Protein 6X94 (pdb70)

Organism: Methanosarcina mazei (strain ATCC BAA-159 / DSM 3647 / Goe1 / Go1 / JCM 11833 / OCM 88) (NCBI:txid192952)

InterPro domains:
  IPR002314 Aminoacyl-tRNA synthetase, class II (G/ P/ S/T) [PF00587] (222-394)
  IPR002317 Serine-tRNA ligase, type1 [MF_00176] (1-416)
  IPR002317 Serine-tRNA ligase, type1 [PIRSF001529] (1-418)
  IPR002317 Serine-tRNA ligase, type1 [PR00981] (260-272)
  IPR002317 Serine-tRNA ligase, type1 [PR00981] (272-285)
  IPR002317 Serine-tRNA ligase, type1 [PR00981] (312-325)
  IPR002317 Serine-tRNA ligase, type1 [PR00981] (329-345)
  IPR002317 Serine-tRNA ligase, type1 [PR00981] (347-363)
  IPR002317 Serine-tRNA ligase, type1 [TIGR00414] (1-411)
  IPR006195 Aminoacyl-tRNA synthetase, class II [PS50862] (139-404)
  IPR010978 Class I and II aminoacyl-tRNA synthetase, tRNA-binding arm [SSF46589] (1-113)
  IPR015866 Serine-tRNA synthetase, type1, N-terminal [PF02403] (1-108)
  IPR033729 Serine-tRNA ligase catalytic core domain [cd00770] (120-411)
  IPR042103 Serine-tRNA synthetase, type1, N-terminal domain superfamily [G3DSA:1.10.287.40] (1-105)
  IPR045864 Class II Aminoacyl-tRNA synthetase/Biotinyl protein ligase (BPL) and lipoyl protein ligase (LPL) [G3DSA:3.30.930.10] (106-421)
  IPR045864 Class II Aminoacyl-tRNA synthetase/Biotinyl protein ligase (BPL) and lipoyl protein ligase (LPL) [SSF55681] (117-412)

Solvent-accessible surface area: 20160 Å² total; per-residue (Å²): 35,12,72,34,121,74,0,70,98,39,48,113,97,0,5,187,10,0,98,24,22,93,51,37,42,126,50,6,84,34,0,39,127,62,0,42,18,58,105,115,10,64,120,69,0,82,92,31,63,119,84,73,87,57,10,76,133,53,28,62,110,27,97,185,126,141,77,117,9,58,76,70,88,112,84,23,96,41,11,60,63,80,7,93,87,1,42,66,84,18,146,70,42,110,69,80,12,77,106,16,6,28,28,0,2,8,47,18,34,132,64,9,37,126,13,79,60,115,127,63,26,62,74,68,73,92,39,45,158,40,93,123,46,134,41,115,29,101,19,0,82,76,3,0,88,92,8,81,6,2,12,36,137,148,1,31,160,135,66,22,148,28,54,26,47,54,62,41,26,1,42,98,0,10,146,2,0,22,60,9,0,16,76,13,0,72,143,31,51,5,117,95,34,154,11,96,36,87,9,79,109,119,8,0,31,2,2,3,23,6,62,104,66,115,116,72,20,67,57,44,119,127,53,74,20,37,0,5,10,0,20,0,11,0,1,9,85,48,47,81,78,75,12,119,138,31,69,26,41,6,0,0,55,1,17,0,30,80,128,117,106,51,21,10,16,61,12,42,82,47,27,10,0,4,0,1,0,0,0,84,38,134,61,6,118,97,9,1,36,91,0,0,85,26,0,1,43,0,0,95,55,0,132,3,19,2,66,0,4,9,15,0,5,20,52,14,39,23,12,5,7,12,6,18,11,0,25,4,25,5,11,54,65,137,92,34,72,78,3,2,36,0,8,14,14,56,36,1,1,0,52,34,7,50,0,66,19,172,39,144,169,24,69,94,54,0,13,1,1,10,0,13,0,0,12,0,5,52,0,1,4,0,1,0,2,11,38,3,88,125,95,18,4,0,44,1,1,113,44,0,58,108,80,19,85,45,30,102,35,2,118,91,184

Radius of gyration: 27.78 Å; Cα contacts (8 Å, |Δi|>4): 841; chains: 1; bounding box: 77×51×84 Å

Foldseek 3Di:
DDDLVCCLVCVVLLQVLQVLQVHGSVLSVQLNVLVVLLVVLCVVLVVLVVVLVVLVVVLVVCVVVVHDSVVSVVVNVVSVVSNVVSVVSNVVSVVSNVVSVLVRFDRADPPFARDAAPVPWAFDWWFADADDDPDAFDFLQVLCVVLVQKDQPVQCVVPRHQDIDGDDVNVLLLVLLQVLLVVLVVVVPAAEDEDDQWDAPLLCSLQSCPDPVVVFWDADPPHTTGAQDVCRVVVLPQFQHADPPPWHKHKYKDWHATNWVPDNRGGRIFIFIKIKIWHAQVCQVVVLVVQVVSLVVSCVQLSFIWTKIWHHSNHDDRQFNTWIFIFTQQSNVRDTHTWKIKGKRRQRSCVSRVYWHADPVGIDGIIMIMMTSGGSSVVSSSQQRRQADPVSKGAGRPSSCVSVVNDGIRHRD

Sequence (413 aa):
MMLELKFVRNNPDIVGRRALLIISRNMGTELIDSSLLEYDAAWREECLIEGDDLKHKRNVVTREIAQLKKENNKDAASRINEMQGINSSRIKELDDKKIRDYKSKKINEIMLSSIPNIPSETTPVGKDENDNPVVRVVGEPREFTFTPKPHWWEEIIGESLDILDFERAAKISGQGFAVYKKGMGAKLERALINFMLDVHTRQGYLEVFPPVLIINEKAMTGTGQLPKFKDDMYGCCTDGFYLAPTAEVPVTNLFMMDEYMENLPVFLTAYTACFRRRETRGIIRNHQFNKVELVKFVMPETSYEELEKLTLDAEEEILKLLKLPYRVVSLCTGDLGFSAAKKTYDLEVWVVPTQEEKYRREISSCSNFDNFQARRRANIRYRTPEGPQFVHTLNGSGLAVGRTVVAILEENYQREDGSVVIPEEVLRPYMGGAEVVIRPE

Secondary structure (DSSP, 8-state):
---HHHHHH-HHHHHHHHHHTT--SHHHHHHHHHHHHHHHHHHHHHHHHHHHHHHHHHHHHHHHTT---HHHHHHHHHHHHHHHHHHHHHHHHHHHHHHHHTTSPPPPPTTSPP-SSGGG--EEEEES-----SSPPPPHHHHHHHHT-EESHHHHHHS-TT--EE-THHHHHHHHHHHHHHHHHHHTTPEE----SEE-HHHHHHTT-TTTTGGGS-B-GGG-EE-SSTHHHHHGGGTTEE--SSSEEEEEEEEEE----TTTTS-SEEEEEEEEEEE-GGGHHHHHHHHHHHHHHHHHHHT--EEEEEPPTTTS-SS-SEEEEEEEEEGGGTEEEEEEEEEE-TTHHHHHHTEEE--TT--EEPEEEEEEEEEHHHHHHHHHHHTB-TTS-EEPPGGGGGGGTT--EE---

Nearest PDB structures (foldseek):
  6x94-assembly1_A  TM=1.002E+00  e=4.396E-79  Methanosarcina mazei Go1
  2dq3-assembly1_B  TM=9.857E-01  e=1.249E-52  Aquifex aeolicus VF5
  6r1o-assembly1_A-2  TM=9.637E-01  e=4.430E-50  Escherichia coli
  6r1m-assembly1_B  TM=9.561E-01  e=2.428E-49  Escherichia coli
  2zr2-assembly1_A  TM=9.537E-01  e=1.873E-42  Pyrococcus horikoshii OT3

B-factor: mean 25.49, std 11.21, range [12.56, 92.33]

Structure (mmCIF, N/CA/C/O backbone):
data_6X94
#
_entry.id   6X94
#
_cell.length_a   72.782
_cell.length_b   159.415
_cell.length_c   84.004
_cell.angle_alpha   90.000
_cell.angle_beta   90.000
_cell.angle_gamma   90.000
#
_symmetry.space_group_name_H-M   'C 2 2 21'
#
loop_
_entity.id
_entity.type
_entity.pdbx_description
1 polymer 'Serine--tRNA ligase'
2 non-polymer "5'-O-(N-(L-SERYL)-SULFAMOYL)ADENOSINE"
3 non-polymer DI(HYDROXYETHYL)ETHER
4 non-polymer 'DIMETHYL SULFOXIDE'
5 non-polymer 'THIOCYANATE ION'
6 non-polymer 'POTASSIUM ION'
7 non-polymer 'CHLORIDE ION'
8 water water
#
loop_
_atom_site.group_PDB
_atom_site.id
_atom_site.type_symbol
_atom_site.label_atom_id
_atom_site.label_alt_id
_atom_site.label_comp_id
_atom_site.label_asym_id
_atom_site.label_entity_id
_atom_site.label_seq_id
_atom_site.pdbx_PDB_ins_code
_atom_site.Cartn_x
_atom_site.Cartn_y
_atom_site.Cartn_z
_atom_site.occupancy
_atom_site.B_iso_or_equiv
_atom_site.auth_seq_id
_atom_site.auth_comp_id
_atom_site.auth_asym_id
_atom_site.auth_atom_id
_atom_site.pdbx_PDB_model_num
ATOM 1 N N A MET A 1 1 ? -38.776 -24.668 -6.729 0.50 16.50 1 MET A N 1
ATOM 2 N N B MET A 1 1 ? -38.601 -24.839 -6.311 0.50 17.01 1 MET A N 1
ATOM 3 C CA A MET A 1 1 ? -39.771 -25.774 -6.671 0.50 16.20 1 MET A CA 1
ATOM 4 C CA B MET A 1 1 ? -39.683 -25.783 -6.692 0.50 17.31 1 MET A CA 1
ATOM 5 C C A MET A 1 1 ? -39.219 -27.098 -7.182 0.50 16.19 1 MET A C 1
ATOM 6 C C B MET A 1 1 ? -39.071 -27.134 -7.010 0.50 16.66 1 MET A C 1
ATOM 7 O O A MET A 1 1 ? -38.322 -27.136 -8.046 0.50 13.42 1 MET A O 1
ATOM 8 O O B MET A 1 1 ? -37.919 -27.213 -7.511 0.50 16.29 1 MET A O 1
ATOM 17 N N . LEU A 1 2 ? -39.852 -28.167 -6.701 1.00 16.71 2 LEU A N 1
ATOM 18 C CA . LEU A 1 2 ? -39.504 -29.559 -7.073 1.00 15.48 2 LEU A CA 1
ATOM 19 C C . LEU A 1 2 ? -40.053 -29.797 -8.478 1.00 16.03 2 LEU A C 1
ATOM 20 O O . LEU A 1 2 ? -40.795 -28.991 -9.082 1.00 16.75 2 LEU A O 1
ATOM 25 N N . GLU A 1 3 ? -39.816 -31.007 -8.983 1.00 16.94 3 GLU A N 1
ATOM 26 C CA . GLU A 1 3 ? -40.332 -31.492 -10.266 1.00 15.73 3 GLU A CA 1
ATOM 27 C C . GLU A 1 3 ? -41.671 -32.178 -10.029 1.00 15.55 3 GLU A C 1
ATOM 28 O O . GLU A 1 3 ? -41.701 -33.168 -9.307 1.00 17.11 3 GLU A O 1
ATOM 34 N N . LEU A 1 4 ? -42.756 -31.725 -10.679 1.00 16.54 4 LEU A N 1
ATOM 35 C CA . LEU A 1 4 ? -44.106 -32.278 -10.418 1.00 16.83 4 LEU A CA 1
ATOM 36 C C . LEU A 1 4 ? -44.106 -33.793 -10.677 1.00 17.70 4 LEU A C 1
ATOM 37 O O . LEU A 1 4 ? -44.669 -34.540 -9.852 1.00 17.86 4 LEU A O 1
ATOM 42 N N . LYS A 1 5 ? -43.565 -34.242 -11.803 1.00 17.97 5 LYS A N 1
ATOM 43 C CA . LYS A 1 5 ? -43.585 -35.685 -12.106 1.00 17.86 5 LYS A CA 1
ATOM 44 C C . LYS A 1 5 ? -42.927 -36.478 -10.990 1.00 17.24 5 LYS A C 1
ATOM 45 O O . LYS A 1 5 ? -43.429 -37.564 -10.651 1.00 19.99 5 LYS A O 1
ATOM 51 N N . PHE A 1 6 ? -41.820 -36.016 -10.454 1.00 17.63 6 PHE A N 1
ATOM 52 C CA . PHE A 1 6 ? -41.110 -36.707 -9.388 1.00 17.10 6 PHE A CA 1
ATOM 53 C C . PHE A 1 6 ? -41.996 -36.802 -8.157 1.00 19.47 6 PHE A C 1
ATOM 54 O O . PHE A 1 6 ? -42.083 -37.890 -7.538 1.00 19.79 6 PHE A O 1
ATOM 62 N N . VAL A 1 7 ? -42.727 -35.747 -7.792 1.00 17.05 7 VAL A N 1
ATOM 63 C CA . VAL A 1 7 ? -43.616 -35.769 -6.595 1.00 18.72 7 VAL A CA 1
ATOM 64 C C . VAL A 1 7 ? -44.749 -36.775 -6.860 1.00 18.62 7 VAL A C 1
ATOM 65 O O . VAL A 1 7 ? -45.042 -37.623 -5.986 1.00 19.71 7 VAL A O 1
ATOM 69 N N . ARG A 1 8 ? -45.325 -36.748 -8.046 1.00 17.91 8 ARG A N 1
ATOM 70 C CA . ARG A 1 8 ? -46.397 -37.708 -8.388 1.00 19.56 8 ARG A CA 1
ATOM 71 C C . ARG A 1 8 ? -45.909 -39.138 -8.246 1.00 21.12 8 ARG A C 1
ATOM 72 O O . ARG A 1 8 ? -46.679 -40.033 -7.779 1.00 21.56 8 ARG A O 1
ATOM 80 N N . ASN A 1 9 ? -44.725 -39.424 -8.758 1.00 19.31 9 ASN A N 1
ATOM 81 C CA . ASN A 1 9 ? -44.196 -40.812 -8.807 1.00 20.81 9 ASN A CA 1
ATOM 82 C C . ASN A 1 9 ? -43.669 -41.223 -7.430 1.00 22.52 9 ASN A C 1
ATOM 83 O O . ASN A 1 9 ? -43.561 -42.475 -7.172 1.00 23.65 9 ASN A O 1
ATOM 88 N N . ASN A 1 10 ? -43.293 -40.302 -6.558 1.00 19.96 10 ASN A N 1
ATOM 89 C CA . ASN A 1 10 ? -42.595 -40.598 -5.295 1.00 19.30 10 ASN A CA 1
ATOM 90 C C . ASN A 1 10 ? -43.225 -39.810 -4.164 1.00 19.63 10 ASN A C 1
ATOM 91 O O . ASN A 1 10 ? -42.564 -39.089 -3.407 1.00 19.77 10 ASN A O 1
ATOM 96 N N . PRO A 1 11 ? -44.547 -39.930 -3.940 1.00 18.53 11 PRO A N 1
ATOM 97 C CA . PRO A 1 11 ? -45.214 -39.131 -2.923 1.00 20.70 11 PRO A CA 1
ATOM 98 C C . PRO A 1 11 ? -44.726 -39.349 -1.488 1.00 20.56 11 PRO A C 1
ATOM 99 O O . PRO A 1 11 ? -44.876 -38.448 -0.710 1.00 21.10 11 PRO A O 1
ATOM 103 N N . ASP A 1 12 ? -44.219 -40.549 -1.189 1.00 18.22 12 ASP A N 1
ATOM 104 C CA . ASP A 1 12 ? -43.733 -40.916 0.152 1.00 17.94 12 ASP A CA 1
ATOM 105 C C . ASP A 1 12 ? -42.255 -40.611 0.316 1.00 18.21 12 ASP A C 1
ATOM 106 O O . ASP A 1 12 ? -41.943 -40.159 1.377 1.00 20.35 12 ASP A O 1
ATOM 111 N N . ILE A 1 13 ? -41.471 -40.492 -0.784 1.00 18.23 13 ILE A N 1
ATOM 112 C CA . ILE A 1 13 ? -40.161 -39.791 -0.699 1.00 19.29 13 ILE A CA 1
ATOM 113 C C . ILE A 1 13 ? -40.381 -38.328 -0.267 1.00 20.00 13 ILE A C 1
ATOM 114 O O . ILE A 1 13 ? -39.727 -37.801 0.728 1.00 22.68 13 ILE A O 1
ATOM 119 N N . VAL A 1 14 ? -41.294 -37.644 -0.966 1.00 19.35 14 VAL A N 1
ATOM 120 C CA . VAL A 1 14 ? -41.529 -36.210 -0.732 1.00 18.86 14 VAL A CA 1
ATOM 121 C C . VAL A 1 14 ? -42.211 -36.036 0.627 1.00 21.46 14 VAL A C 1
ATOM 122 O O . VAL A 1 14 ? -41.916 -35.090 1.396 1.00 21.57 14 VAL A O 1
ATOM 126 N N . GLY A 1 15 ? -43.211 -36.875 0.934 1.00 20.05 15 GLY A N 1
ATOM 127 C CA . GLY A 1 15 ? -43.942 -36.714 2.198 1.00 19.02 15 GLY A CA 1
ATOM 128 C C . GLY A 1 15 ? -43.024 -36.890 3.391 1.00 20.97 15 GLY A C 1
ATOM 129 O O . GLY A 1 15 ? -43.134 -36.113 4.350 1.00 23.42 15 GLY A O 1
ATOM 130 N N . ARG A 1 16 ? -42.122 -37.862 3.355 1.00 22.55 16 ARG A N 1
ATOM 131 C CA A ARG A 1 16 ? -41.195 -38.068 4.488 0.50 23.00 16 ARG A CA 1
ATOM 132 C CA B ARG A 1 16 ? -41.167 -38.089 4.454 0.50 21.64 16 ARG A CA 1
ATOM 133 C C . ARG A 1 16 ? -40.182 -36.913 4.556 1.00 22.99 16 ARG A C 1
ATOM 134 O O . ARG A 1 16 ? -39.787 -36.559 5.664 1.00 22.53 16 ARG A O 1
ATOM 149 N N . ALA A 1 17 ? -39.813 -36.322 3.432 1.00 21.75 17 ALA A N 1
ATOM 150 C CA . ALA A 1 17 ? -39.031 -35.068 3.449 1.00 21.21 17 ALA A CA 1
ATOM 151 C C . ALA A 1 17 ? -39.754 -34.002 4.286 1.00 22.24 17 ALA A C 1
ATOM 152 O O . ALA A 1 17 ? -39.063 -33.308 5.110 1.00 22.88 17 ALA A O 1
ATOM 154 N N A LEU A 1 18 ? -41.073 -33.832 4.098 0.50 21.41 18 LEU A N 1
ATOM 155 N N B LEU A 1 18 ? -41.059 -33.793 4.053 0.50 20.82 18 LEU A N 1
ATOM 156 C CA A LEU A 1 18 ? -41.864 -32.761 4.758 0.50 21.21 18 LEU A CA 1
ATOM 157 C CA B LEU A 1 18 ? -41.852 -32.772 4.782 0.50 20.11 18 LEU A CA 1
ATOM 158 C C A LEU A 1 18 ? -42.100 -33.120 6.242 0.50 23.72 18 LEU A C 1
ATOM 159 C C B LEU A 1 18 ? -41.871 -33.157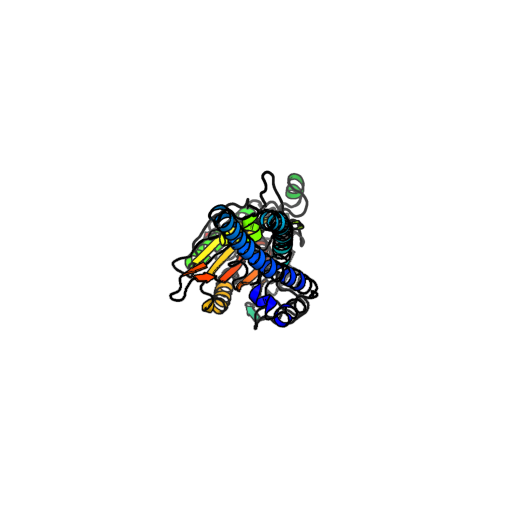 6.268 0.50 22.44 18 LEU A C 1
ATOM 160 O O A LEU A 1 18 ? -42.218 -32.231 7.184 0.50 27.87 18 LEU A O 1
ATOM 161 O O B LEU A 1 18 ? -41.587 -32.371 7.176 0.50 23.52 18 LEU A O 1
ATOM 170 N N . ILE A 1 19 ? -42.157 -34.415 6.533 1.00 22.43 19 ILE A N 1
ATOM 171 C CA A ILE A 1 19 ? -42.244 -34.729 7.975 0.50 22.62 19 ILE A CA 1
ATOM 172 C CA B ILE A 1 19 ? -42.201 -34.859 7.954 0.50 23.52 19 ILE A CA 1
ATOM 173 C C . ILE A 1 19 ? -40.895 -34.425 8.648 1.00 26.37 19 ILE A C 1
ATOM 174 O O . ILE A 1 19 ? -40.921 -33.921 9.805 1.00 24.38 19 ILE A O 1
ATOM 183 N N . SER A 1 20 ? -39.763 -34.674 7.987 1.00 21.88 20 SER A N 1
ATOM 184 C CA . SER A 1 20 ? -38.418 -34.394 8.549 1.00 22.89 20 SER A CA 1
ATOM 185 C C . SER A 1 20 ? -38.245 -32.892 8.807 1.00 22.63 20 SER A C 1
ATOM 186 O O . SER A 1 20 ? -37.387 -32.542 9.659 1.00 23.49 20 SER A O 1
ATOM 189 N N . ARG A 1 21 ? -39.031 -32.039 8.162 1.00 22.58 21 ARG A N 1
ATOM 190 C CA . ARG A 1 21 ? -38.967 -30.559 8.332 1.00 22.41 21 ARG A CA 1
ATOM 191 C C . ARG A 1 21 ? -39.990 -30.094 9.388 1.00 26.75 21 ARG A C 1
ATOM 192 O O . ARG A 1 21 ? -40.225 -28.865 9.486 1.00 29.23 21 ARG A O 1
ATOM 200 N N . ASN A 1 22 ? -40.646 -31.029 10.093 1.00 25.01 22 ASN A N 1
ATOM 201 C CA . ASN A 1 22 ? -41.735 -30.711 11.056 1.00 30.95 22 ASN A CA 1
ATOM 202 C C . ASN A 1 22 ? -42.987 -30.191 10.374 1.00 32.97 22 ASN A C 1
ATOM 203 O O . ASN A 1 22 ? -43.711 -29.355 10.956 1.00 32.93 22 ASN A O 1
ATOM 208 N N . MET A 1 23 ? -43.259 -30.654 9.156 1.00 28.94 23 MET A N 1
ATOM 209 C CA . MET A 1 23 ? -44.483 -30.289 8.428 1.00 28.19 23 MET A CA 1
ATOM 210 C C . MET A 1 23 ? -45.334 -31.539 8.274 1.00 27.05 23 MET A C 1
ATOM 211 O O . MET A 1 23 ? -44.803 -32.661 8.424 1.00 29.83 23 MET A O 1
ATOM 216 N N . GLY A 1 24 ? -46.590 -31.309 7.960 1.00 29.93 24 GLY A N 1
ATOM 217 C CA . GLY A 1 24 ? -47.503 -32.385 7.543 1.00 27.54 24 GLY A CA 1
ATOM 218 C C . GLY A 1 24 ? -47.389 -32.593 6.049 1.00 29.12 24 GLY A C 1
ATOM 219 O O . GLY A 1 24 ? -46.646 -31.854 5.408 1.00 26.74 24 GLY A O 1
ATOM 220 N N . THR A 1 25 ? -48.156 -33.512 5.512 1.00 26.01 25 THR A N 1
ATOM 221 C CA . THR A 1 25 ? -48.123 -33.880 4.091 1.00 25.58 25 THR A CA 1
ATOM 222 C C . THR A 1 25 ? -49.399 -33.402 3.399 1.00 25.49 25 THR A C 1
ATOM 223 O O . THR A 1 25 ? -49.563 -33.746 2.213 1.00 25.33 25 THR A O 1
ATOM 227 N N . GLU A 1 26 ? -50.176 -32.517 4.016 1.00 25.18 26 GLU A N 1
ATOM 228 C CA . GLU A 1 26 ? -51.407 -31.963 3.400 1.00 29.51 26 GLU A CA 1
ATOM 229 C C . GLU A 1 26 ? -51.148 -31.346 2.015 1.00 27.88 26 GLU A C 1
ATOM 230 O O . GLU A 1 26 ? -52.011 -31.467 1.154 1.00 27.36 26 GLU A O 1
ATOM 236 N N . LEU A 1 27 ? -50.008 -30.671 1.817 1.00 27.55 27 LEU A N 1
ATOM 237 C CA . LEU A 1 27 ? -49.732 -29.997 0.528 1.00 26.45 27 LEU A CA 1
ATOM 238 C C . LEU A 1 27 ? -49.614 -31.066 -0.571 1.00 23.34 27 LEU A C 1
ATOM 239 O O . LEU A 1 27 ? -50.063 -30.804 -1.708 1.00 23.72 27 LEU A O 1
ATOM 244 N N . ILE A 1 28 ? -49.047 -32.236 -0.272 1.00 23.49 28 ILE A N 1
ATOM 245 C CA . ILE A 1 28 ? -48.862 -33.302 -1.283 1.00 24.47 28 ILE A CA 1
ATOM 246 C C . ILE A 1 28 ? -50.212 -33.897 -1.573 1.00 24.65 28 ILE A C 1
ATOM 247 O O . ILE A 1 28 ? -50.513 -34.166 -2.727 1.00 24.79 28 ILE A O 1
ATOM 252 N N . ASP A 1 29 ? -51.017 -34.124 -0.537 1.00 25.61 29 ASP A N 1
ATOM 253 C CA . ASP A 1 29 ? -52.363 -34.676 -0.778 1.00 27.06 29 ASP A CA 1
ATOM 254 C C . ASP A 1 29 ? -53.149 -33.776 -1.721 1.00 24.97 29 ASP A C 1
ATOM 255 O O . ASP A 1 29 ? -53.757 -34.318 -2.658 1.00 26.59 29 ASP A O 1
ATOM 260 N N . SER A 1 30 ? -53.187 -32.489 -1.421 1.00 25.06 30 SER A N 1
ATOM 261 C CA A SER A 1 30 ? -53.849 -31.436 -2.236 0.50 25.20 30 SER A CA 1
ATOM 262 C CA B SER A 1 30 ? -53.893 -31.477 -2.254 0.50 25.72 30 SER A CA 1
ATOM 263 C C . SER A 1 30 ? -53.280 -31.449 -3.672 1.00 24.11 30 SER A C 1
ATOM 264 O O . SER A 1 30 ? -54.043 -31.531 -4.666 1.00 26.01 30 SER A O 1
ATOM 269 N N . LEU A 1 31 ? -51.976 -31.356 -3.779 1.00 22.44 31 LEU A N 1
ATOM 270 C CA . LEU A 1 31 ? -51.306 -31.339 -5.103 1.00 23.41 31 LEU A CA 1
ATOM 271 C C . LEU A 1 31 ? -51.780 -32.510 -5.938 1.00 23.43 31 LEU A C 1
ATOM 272 O O . LEU A 1 31 ? -52.133 -32.296 -7.125 1.00 24.44 31 LEU A O 1
ATOM 277 N N . LEU A 1 32 ? -51.724 -33.733 -5.415 1.00 20.87 32 LEU A N 1
ATOM 278 C CA . LEU A 1 32 ? -52.015 -34.953 -6.179 1.00 22.67 32 LEU A CA 1
ATOM 279 C C . LEU A 1 32 ? -53.501 -35.017 -6.544 1.00 21.73 32 LEU A C 1
ATOM 280 O O . LEU A 1 32 ? -53.825 -35.539 -7.658 1.00 23.89 32 LEU A O 1
ATOM 285 N N . GLU A 1 33 ? -54.412 -34.449 -5.749 1.00 22.66 33 GLU A N 1
ATOM 286 C CA . GLU A 1 33 ? -55.842 -34.363 -6.144 1.00 26.60 33 GLU A CA 1
ATOM 287 C C . GLU A 1 33 ? -55.977 -33.410 -7.343 1.00 24.02 33 GLU A C 1
ATOM 288 O O . GLU A 1 33 ? -56.631 -33.781 -8.335 1.00 22.91 33 GLU A O 1
ATOM 294 N N . TYR A 1 34 ? -55.369 -32.225 -7.279 1.00 23.67 34 TYR A N 1
ATOM 295 C CA . TYR A 1 34 ? -55.505 -31.256 -8.394 1.00 23.98 34 TYR A CA 1
ATOM 296 C C . TYR A 1 34 ? -54.832 -31.814 -9.635 1.00 23.02 34 TYR A C 1
ATOM 297 O O . TYR A 1 34 ? -55.355 -31.604 -10.741 1.00 22.25 34 TYR A O 1
ATOM 306 N N . ASP A 1 35 ? -53.705 -32.496 -9.474 1.00 20.46 35 ASP A N 1
ATOM 307 C CA . ASP A 1 35 ? -52.959 -33.089 -10.590 1.00 19.18 35 ASP A CA 1
ATOM 308 C C . ASP A 1 35 ? -53.816 -34.160 -11.267 1.00 20.92 35 ASP A C 1
ATOM 309 O O . ASP A 1 35 ? -53.835 -34.319 -12.491 1.00 21.44 35 ASP A O 1
ATOM 314 N N . ALA A 1 36 ? -54.534 -34.953 -10.463 1.00 21.08 36 ALA A N 1
ATOM 315 C CA . ALA A 1 36 ? -55.334 -36.036 -11.031 1.00 21.59 36 ALA A CA 1
ATOM 316 C C . ALA A 1 36 ? -56.504 -35.442 -11.793 1.00 20.34 36 ALA A C 1
ATOM 317 O O . ALA A 1 36 ? -56.829 -35.979 -12.867 1.00 22.82 36 ALA A O 1
ATOM 319 N N . ALA A 1 37 ? -57.091 -34.367 -11.308 1.00 22.16 37 ALA A N 1
ATOM 320 C CA . ALA A 1 37 ? -58.192 -33.694 -12.029 1.00 23.04 37 ALA A CA 1
ATOM 321 C C . ALA A 1 37 ? -57.691 -33.063 -13.335 1.00 22.05 37 ALA A C 1
ATOM 322 O O . ALA A 1 37 ? -58.366 -33.206 -14.382 1.00 23.96 37 ALA A O 1
ATOM 324 N N . TRP A 1 38 ? -56.493 -32.456 -13.312 1.00 22.90 38 TRP A N 1
ATOM 325 C CA . TRP A 1 38 ? -55.867 -31.940 -14.546 1.00 22.08 38 TRP A CA 1
ATOM 326 C C . TRP A 1 38 ? -55.701 -33.059 -15.551 1.00 20.57 38 TRP A C 1
ATOM 327 O O . TRP A 1 38 ? -56.092 -32.909 -16.719 1.00 20.76 38 TRP A O 1
ATOM 338 N N . ARG A 1 39 ? -55.089 -34.179 -15.167 1.00 21.17 39 ARG A N 1
ATOM 339 C CA . ARG A 1 39 ? -54.825 -35.275 -16.098 1.00 20.31 39 ARG A CA 1
ATOM 340 C C . ARG A 1 39 ? -56.144 -35.821 -16.656 1.00 21.14 39 ARG A C 1
ATOM 341 O O . ARG A 1 39 ? -56.238 -36.033 -17.857 1.00 22.22 39 ARG A O 1
ATOM 349 N N . GLU A 1 40 ? -57.163 -35.992 -15.832 1.00 21.13 40 GLU A N 1
ATOM 350 C CA A GLU A 1 40 ? -58.419 -36.571 -16.371 0.50 24.72 40 GLU A CA 1
ATOM 351 C CA B GLU A 1 40 ? -58.475 -36.523 -16.288 0.50 24.38 40 GLU A CA 1
ATOM 352 C C . GLU A 1 40 ? -59.095 -35.548 -17.298 1.00 23.90 40 GLU A C 1
ATOM 353 O O . GLU A 1 40 ? -59.628 -35.994 -18.352 1.00 23.93 40 GLU A O 1
ATOM 364 N N . CYS A 1 41 ? -59.067 -34.255 -16.989 1.00 22.15 41 CYS A N 1
ATOM 365 C CA . CYS A 1 41 ? -59.710 -33.233 -17.861 1.00 22.63 41 CYS A CA 1
ATOM 366 C C . CYS A 1 41 ? -58.957 -33.111 -19.192 1.00 20.76 41 CYS A C 1
ATOM 367 O O . CYS A 1 41 ? -59.600 -32.934 -20.240 1.00 22.57 41 CYS A O 1
ATOM 370 N N . LEU A 1 42 ? -57.646 -33.282 -19.194 1.00 21.47 42 LEU A N 1
ATOM 371 C CA . LEU A 1 42 ? -56.838 -33.237 -20.437 1.00 21.94 42 LEU A CA 1
ATOM 372 C C . LEU A 1 42 ? -57.234 -34.395 -21.337 1.00 24.16 42 LEU A C 1
ATOM 373 O O . LEU A 1 42 ? -57.410 -34.174 -22.576 1.00 23.37 42 LEU A O 1
ATOM 378 N N . ILE A 1 43 ? -57.371 -35.611 -20.791 1.00 23.32 43 ILE A N 1
ATOM 379 C CA . ILE A 1 43 ? -57.809 -36.778 -21.589 1.00 26.16 43 ILE A CA 1
ATOM 380 C C . ILE A 1 43 ? -59.193 -36.506 -22.190 1.00 24.74 43 ILE A C 1
ATOM 381 O O . ILE A 1 43 ? -59.369 -36.682 -23.422 1.00 25.79 43 ILE A O 1
ATOM 386 N N . GLU A 1 44 ? -60.134 -36.008 -21.396 1.00 23.35 44 GLU A N 1
ATOM 387 C CA . GLU A 1 44 ? -61.517 -35.822 -21.894 1.00 25.04 44 GLU A CA 1
ATOM 388 C C . GLU A 1 44 ? -61.500 -34.710 -22.938 1.00 23.12 44 GLU A C 1
ATOM 389 O O . GLU A 1 44 ? -62.113 -34.855 -23.992 1.00 24.12 44 GLU A O 1
ATOM 395 N N . GLY A 1 45 ? -60.778 -33.631 -22.677 1.00 23.62 45 GLY A N 1
ATOM 396 C CA . GLY A 1 45 ? -60.799 -32.489 -23.593 1.00 23.40 45 GLY A CA 1
ATOM 397 C C . GLY A 1 45 ? -60.083 -32.805 -24.891 1.00 23.24 45 GLY A C 1
ATOM 398 O O . GLY A 1 45 ? -60.574 -32.375 -25.947 1.00 22.92 45 GLY A O 1
ATOM 399 N N . ASP A 1 46 ? -58.992 -33.544 -24.854 1.00 21.24 46 ASP A N 1
ATOM 400 C CA . ASP A 1 46 ? -58.244 -33.918 -26.073 1.00 22.51 46 ASP A CA 1
ATOM 401 C C . ASP A 1 46 ? -59.144 -34.797 -26.947 1.00 22.70 46 ASP A C 1
ATOM 402 O O . ASP A 1 46 ? -59.234 -34.622 -28.200 1.00 24.55 46 ASP A O 1
ATOM 407 N N . ASP A 1 47 ? -59.908 -35.690 -26.320 1.00 22.41 47 ASP A N 1
ATOM 408 C CA . ASP A 1 47 ? -60.862 -36.546 -27.073 1.00 26.01 47 ASP A CA 1
ATOM 409 C C . ASP A 1 47 ? -61.930 -35.686 -27.749 1.00 24.79 47 ASP A C 1
ATOM 410 O O . ASP A 1 47 ? -62.215 -35.920 -28.948 1.00 25.40 47 ASP A O 1
ATOM 415 N N . LEU A 1 48 ? -62.533 -34.752 -27.032 1.00 21.05 48 LEU A N 1
ATOM 416 C CA . LEU A 1 48 ? -63.602 -33.907 -27.582 1.00 22.41 48 LEU A CA 1
ATOM 417 C C . LEU A 1 48 ? -63.051 -32.967 -28.668 1.00 20.76 48 LEU A C 1
ATOM 418 O O . LEU A 1 48 ? -63.758 -32.744 -29.647 1.00 21.41 48 LEU A O 1
ATOM 423 N N . LYS A 1 49 ? -61.811 -32.463 -28.522 1.00 20.13 49 LYS A N 1
ATOM 424 C CA . LYS A 1 49 ? -61.187 -31.543 -29.527 1.00 19.95 49 LYS A CA 1
ATOM 425 C C . LYS A 1 49 ? -60.975 -32.325 -30.835 1.00 22.72 49 LYS A C 1
ATOM 426 O O . LYS A 1 49 ? -61.258 -31.803 -31.958 1.00 20.72 49 LYS A O 1
ATOM 432 N N . HIS A 1 50 ? -60.554 -33.590 -30.724 1.00 22.96 50 HIS A N 1
ATOM 433 C CA . HIS A 1 50 ? -60.412 -34.465 -31.912 1.00 20.92 50 HIS A CA 1
ATOM 434 C C . HIS A 1 50 ? -61.775 -34.670 -32.550 1.00 21.92 50 HIS A C 1
ATOM 435 O O . HIS A 1 50 ? -61.931 -34.511 -33.758 1.00 21.72 50 HIS A O 1
ATOM 442 N N . LYS A 1 51 ? -62.774 -35.029 -31.771 1.00 22.52 51 LYS A N 1
ATOM 443 C CA . LYS A 1 51 ? -64.147 -35.279 -32.292 1.00 22.52 51 LYS A CA 1
ATOM 444 C C . LYS A 1 51 ? -64.682 -34.023 -32.971 1.00 19.85 51 LYS A C 1
ATOM 445 O O . LYS A 1 51 ? -65.293 -34.104 -34.067 1.00 20.76 51 LYS A O 1
ATOM 450 N N . ARG A 1 52 ? -64.477 -32.838 -32.393 1.00 19.43 52 ARG A N 1
ATOM 451 C CA . ARG A 1 52 ? -64.970 -31.598 -33.035 1.00 20.58 52 ARG A CA 1
ATOM 452 C C . ARG A 1 52 ? -64.299 -31.418 -34.408 1.00 18.25 52 ARG A C 1
ATOM 453 O O . ARG A 1 52 ? -65.007 -31.078 -35.347 1.00 19.16 52 ARG A O 1
ATOM 461 N N . ASN A 1 53 ? -63.023 -31.748 -34.573 1.00 18.39 53 ASN A N 1
ATOM 462 C CA . ASN A 1 53 ? -62.327 -31.633 -35.876 1.00 19.97 53 ASN A CA 1
ATOM 463 C C . ASN A 1 53 ? -62.960 -32.599 -36.883 1.00 19.34 53 ASN A C 1
ATOM 464 O O . ASN A 1 53 ? -63.199 -32.221 -38.059 1.00 19.95 53 ASN A O 1
ATOM 469 N N . VAL A 1 54 ? -63.269 -33.814 -36.456 1.00 18.84 54 VAL A N 1
ATOM 470 C CA . VAL A 1 54 ? -63.886 -34.807 -37.355 1.00 20.06 54 VAL A CA 1
ATOM 471 C C . VAL A 1 54 ? -65.286 -34.374 -37.736 1.00 19.19 54 VAL A C 1
ATOM 472 O O . VAL A 1 54 ? -65.624 -34.454 -38.941 1.00 19.84 54 VAL A O 1
ATOM 476 N N . VAL A 1 55 ? -66.119 -33.942 -36.778 1.00 18.77 55 VAL A N 1
ATOM 477 C CA . VAL A 1 55 ? -67.496 -33.522 -37.086 1.00 20.94 55 VAL A CA 1
ATOM 478 C C . VAL A 1 55 ? -67.474 -32.331 -38.041 1.00 20.66 55 VAL A C 1
ATOM 479 O O . VAL A 1 55 ? -68.328 -32.276 -38.978 1.00 20.56 55 VAL A O 1
ATOM 483 N N . THR A 1 56 ? -66.527 -31.379 -37.898 1.00 20.06 56 THR A N 1
ATOM 484 C CA . THR A 1 56 ? -66.475 -30.236 -38.805 1.00 18.61 56 THR A CA 1
ATOM 485 C C . THR A 1 56 ? -66.329 -30.761 -40.234 1.00 18.29 56 THR A C 1
ATOM 486 O O . THR A 1 56 ? -66.987 -30.300 -41.158 1.00 18.62 56 THR A O 1
ATOM 490 N N . ARG A 1 57 ? -65.434 -31.712 -40.449 1.00 18.62 57 ARG A N 1
ATOM 491 C CA . ARG A 1 57 ? -65.202 -32.277 -41.788 1.00 17.14 57 ARG A CA 1
ATOM 492 C C . ARG A 1 57 ? -66.436 -33.103 -42.250 1.00 18.40 57 ARG A C 1
ATOM 493 O O . ARG A 1 57 ? -66.758 -33.046 -43.469 1.00 19.85 57 ARG A O 1
ATOM 501 N N . GLU A 1 58 ? -67.045 -33.836 -41.314 1.00 19.08 58 GLU A N 1
ATOM 502 C CA . GLU A 1 58 ? -68.260 -34.638 -41.629 1.00 19.70 58 GLU A CA 1
ATOM 503 C C . GLU A 1 58 ? -69.314 -33.667 -42.185 1.00 21.45 58 GLU A C 1
ATOM 504 O O . GLU A 1 58 ? -70.002 -33.996 -43.167 1.00 22.54 58 GLU A O 1
ATOM 510 N N . ILE A 1 59 ? -69.500 -32.505 -41.577 1.00 21.24 59 ILE A N 1
ATOM 511 C CA . ILE A 1 59 ? -70.504 -31.486 -42.016 1.00 22.07 59 ILE A CA 1
ATOM 512 C C . ILE A 1 59 ? -70.160 -31.064 -43.436 1.00 23.54 59 ILE A C 1
ATOM 513 O O . ILE A 1 59 ? -71.069 -30.970 -44.259 1.00 23.80 59 ILE A O 1
ATOM 518 N N . ALA A 1 60 ? -68.892 -30.768 -43.734 1.00 21.07 60 ALA A N 1
ATOM 519 C CA . ALA A 1 60 ? -68.434 -30.409 -45.090 1.00 23.31 60 ALA A CA 1
ATOM 520 C C . ALA A 1 60 ? -68.777 -31.519 -46.085 1.00 23.57 60 ALA A C 1
ATOM 521 O O . ALA A 1 60 ? -69.243 -31.212 -47.204 1.00 24.61 60 ALA A O 1
ATOM 523 N N . GLN A 1 61 ? -68.576 -32.760 -45.705 1.00 20.68 61 GLN A N 1
ATOM 524 C CA . GLN A 1 61 ? -68.815 -33.947 -46.595 1.00 21.57 61 GLN A CA 1
ATOM 525 C C . GLN A 1 61 ? -70.332 -34.090 -46.842 1.00 24.12 61 GLN A C 1
ATOM 526 O O . GLN A 1 61 ? -70.731 -34.299 -47.996 1.00 24.89 61 GLN A O 1
ATOM 532 N N . LEU A 1 62 ? -71.148 -33.956 -45.806 1.00 25.63 62 LEU A N 1
ATOM 533 C CA . LEU A 1 62 ? -72.633 -34.038 -45.920 1.00 26.93 62 LEU A CA 1
ATOM 534 C C . LEU A 1 62 ? -73.100 -32.960 -46.880 1.00 32.63 62 LEU A C 1
ATOM 535 O O . LEU A 1 62 ? -73.900 -33.314 -47.791 1.00 33.82 62 LEU A O 1
ATOM 540 N N . LYS A 1 63 ? -72.585 -31.727 -46.782 1.00 30.01 63 LYS A N 1
ATOM 541 C CA . LYS A 1 63 ? -73.019 -30.609 -47.657 1.00 40.24 63 LYS A CA 1
ATOM 542 C C . LYS A 1 63 ? -72.633 -30.942 -49.109 1.00 41.78 63 LYS A C 1
ATOM 543 O O . LYS A 1 63 ? -73.516 -30.840 -49.983 1.00 39.98 63 LYS A O 1
ATOM 547 N N . LYS A 1 64 ? -71.423 -31.433 -49.376 1.00 34.45 64 LYS A N 1
ATOM 548 C CA . LYS A 1 64 ? -71.028 -31.808 -50.760 1.00 36.87 64 LYS A CA 1
ATOM 549 C C . LYS A 1 64 ? -71.913 -32.959 -51.310 1.00 39.10 64 LYS A C 1
ATOM 550 O O . LYS A 1 64 ? -72.197 -32.966 -52.533 1.00 42.77 64 LYS A O 1
ATOM 556 N N . GLU A 1 65 ? -72.354 -33.914 -50.479 1.00 34.02 65 GLU A N 1
ATOM 557 C CA . GLU A 1 65 ? -73.180 -35.090 -50.911 1.00 32.12 65 GLU A CA 1
ATOM 558 C C . GLU A 1 65 ? -74.661 -34.671 -50.877 1.00 43.77 65 GLU A C 1
ATOM 559 O O . GLU A 1 65 ? -75.515 -35.576 -51.055 1.00 41.52 65 GLU A O 1
ATOM 565 N N . ASN A 1 66 ? -74.954 -33.373 -50.666 1.00 43.98 66 ASN A N 1
ATOM 566 C CA A ASN A 1 66 ? -76.357 -32.890 -50.588 0.50 44.14 66 ASN A CA 1
ATOM 567 C CA B ASN A 1 66 ? -76.301 -32.764 -50.433 0.50 51.24 66 ASN A CA 1
ATOM 568 C C . ASN A 1 66 ? -77.154 -33.678 -49.531 1.00 50.43 66 ASN A C 1
ATOM 569 O O . ASN A 1 66 ? -78.256 -34.156 -49.912 1.00 51.48 66 ASN A O 1
ATOM 578 N N . LYS A 1 67 ? -76.651 -33.858 -48.310 1.00 41.32 67 LYS A N 1
ATOM 579 C CA . LYS A 1 67 ? -77.326 -34.568 -47.196 1.00 40.53 67 LYS A CA 1
ATOM 580 C C . LYS A 1 67 ? -77.592 -33.529 -46.099 1.00 54.06 67 LYS A C 1
ATOM 581 O O . LYS A 1 67 ? -76.880 -32.494 -46.062 1.00 47.86 67 LYS A O 1
ATOM 585 N N . ASP A 1 68 ? -78.590 -33.773 -45.250 1.00 44.50 68 ASP A N 1
ATOM 586 C CA . ASP A 1 68 ? -78.936 -32.831 -44.152 1.00 52.17 68 ASP A CA 1
ATOM 587 C C . ASP A 1 68 ? -77.826 -32.963 -43.113 1.00 42.69 68 ASP A C 1
ATOM 588 O O . ASP A 1 68 ? -77.482 -34.125 -42.818 1.00 43.93 68 ASP A O 1
ATOM 593 N N . ALA A 1 69 ? -77.311 -31.840 -42.596 1.00 39.48 69 ALA A N 1
ATOM 594 C CA . ALA A 1 69 ? -76.255 -31.803 -41.557 1.00 38.88 69 ALA A CA 1
ATOM 595 C C . ALA A 1 69 ? -76.809 -31.370 -40.186 1.00 45.45 69 ALA A C 1
ATOM 596 O O . ALA A 1 69 ? -75.998 -31.188 -39.233 1.00 37.26 69 ALA A O 1
ATOM 598 N N . ALA A 1 70 ? -78.139 -31.255 -40.005 1.00 42.22 70 ALA A N 1
ATOM 599 C CA . ALA A 1 70 ? -78.694 -30.599 -38.794 1.00 37.91 70 ALA A CA 1
ATOM 600 C C . ALA A 1 70 ? -78.359 -31.380 -37.526 1.00 33.59 70 ALA A C 1
ATOM 601 O O . ALA A 1 70 ? -78.039 -30.751 -36.515 1.00 38.59 70 ALA A O 1
ATOM 603 N N . SER A 1 71 ? -78.446 -32.694 -37.525 1.00 35.59 71 SER A N 1
ATOM 604 C CA . SER A 1 71 ? -78.135 -33.495 -36.325 1.00 35.98 71 SER A CA 1
ATOM 605 C C . SER A 1 71 ? -76.656 -33.264 -35.951 1.00 36.25 71 SER A C 1
ATOM 606 O O . SER A 1 71 ? -76.373 -33.196 -34.749 1.00 36.91 71 SER A O 1
ATOM 609 N N . ARG A 1 72 ? -75.757 -33.077 -36.927 1.00 35.49 72 ARG A N 1
ATOM 610 C CA . ARG A 1 72 ? -74.289 -32.896 -36.659 1.00 33.85 72 ARG A CA 1
ATOM 611 C C . ARG A 1 72 ? -74.019 -31.507 -36.077 1.00 37.00 72 ARG A C 1
ATOM 612 O O . ARG A 1 72 ? -73.241 -31.387 -35.096 1.00 32.71 72 ARG A O 1
ATOM 620 N N . ILE A 1 73 ? -74.595 -30.483 -36.686 1.00 34.31 73 ILE A N 1
ATOM 621 C CA . ILE A 1 73 ? -74.534 -29.064 -36.199 1.00 39.97 73 ILE A CA 1
ATOM 622 C C . ILE A 1 73 ? -75.084 -28.973 -34.767 1.00 42.57 73 ILE A C 1
ATOM 623 O O . ILE A 1 73 ? -74.518 -28.208 -33.959 1.00 48.57 73 ILE A O 1
ATOM 628 N N . ASN A 1 74 ? -76.076 -29.792 -34.415 1.00 41.71 74 ASN A N 1
ATOM 629 C CA . ASN A 1 74 ? -76.660 -29.863 -33.053 1.00 43.10 74 ASN A CA 1
ATOM 630 C C . ASN A 1 74 ? -75.642 -30.486 -32.093 1.00 43.77 74 ASN A C 1
ATOM 631 O O . ASN A 1 74 ? -75.464 -30.017 -30.942 1.00 43.29 74 ASN A O 1
ATOM 636 N N . GLU A 1 75 ? -74.994 -31.544 -32.533 1.00 38.10 75 GLU A N 1
ATOM 637 C CA . GLU A 1 75 ? -74.017 -32.267 -31.698 1.00 35.64 75 GLU A CA 1
ATOM 638 C C . GLU A 1 75 ? -72.859 -31.304 -31.374 1.00 32.18 75 GLU A C 1
ATOM 639 O O . GLU A 1 75 ? -72.335 -31.385 -30.226 1.00 34.38 75 GLU A O 1
ATOM 645 N N . MET A 1 76 ? -72.528 -30.454 -32.342 1.00 33.32 76 MET A N 1
ATOM 646 C CA . MET A 1 76 ? -71.346 -29.529 -32.285 1.00 31.14 76 MET A CA 1
ATOM 647 C C . MET A 1 76 ? -71.580 -28.476 -31.192 1.00 34.97 76 MET A C 1
ATOM 648 O O . MET A 1 76 ? -70.636 -28.212 -30.406 1.00 34.80 76 MET A O 1
ATOM 653 N N . GLN A 1 77 ? -72.803 -27.963 -31.010 1.00 39.63 77 GLN A N 1
ATOM 654 C CA . GLN A 1 77 ? -73.063 -26.975 -29.915 1.00 39.28 77 GLN A CA 1
ATOM 655 C C . GLN A 1 77 ? -72.736 -27.564 -28.534 1.00 38.34 77 GLN A C 1
ATOM 656 O O . GLN A 1 77 ? -72.144 -26.841 -27.718 1.00 36.68 77 GLN A O 1
ATOM 660 N N . GLY A 1 78 ? -73.070 -28.836 -28.293 1.00 32.61 78 GLY A N 1
ATOM 661 C CA . GLY A 1 78 ? -72.782 -29.593 -27.070 1.00 31.41 78 GLY A CA 1
ATOM 662 C C . GLY A 1 78 ? -71.289 -29.877 -26.909 1.00 32.69 78 GLY A C 1
ATOM 663 O O . GLY A 1 78 ? -70.784 -29.819 -25.754 1.00 34.06 78 GLY A O 1
ATOM 664 N N . ILE A 1 79 ? -70.639 -30.287 -28.005 1.00 29.33 79 ILE A N 1
ATOM 665 C CA . ILE A 1 79 ? -69.175 -30.522 -27.989 1.00 29.05 79 ILE A CA 1
ATOM 666 C C . ILE A 1 79 ? -68.520 -29.208 -27.569 1.00 27.51 79 ILE A C 1
ATOM 667 O O . ILE A 1 79 ? -67.618 -29.250 -26.734 1.00 28.03 79 ILE A O 1
ATOM 672 N N . ASN A 1 80 ? -68.876 -28.114 -28.211 1.00 26.69 80 ASN A N 1
ATOM 673 C CA . ASN A 1 80 ? -68.203 -26.802 -27.991 1.00 30.28 80 ASN A CA 1
ATOM 674 C C . ASN A 1 80 ? -68.418 -26.382 -26.541 1.00 31.19 80 ASN A C 1
ATOM 675 O O . ASN A 1 80 ? -67.483 -25.892 -25.905 1.00 27.90 80 ASN A O 1
ATOM 680 N N . SER A 1 81 ? -69.602 -26.608 -25.997 1.00 32.24 81 SER A N 1
ATOM 681 C CA A SER A 1 81 ? -69.904 -26.175 -24.609 0.50 31.11 81 SER A CA 1
ATOM 682 C CA B SER A 1 81 ? -69.961 -26.237 -24.603 0.50 30.18 81 SER A CA 1
ATOM 683 C C . SER A 1 81 ? -69.109 -27.021 -23.610 1.00 31.82 81 SER A C 1
ATOM 684 O O . SER A 1 81 ? -68.590 -26.405 -22.662 1.00 30.81 81 SER A O 1
ATOM 689 N N . ARG A 1 82 ? -68.978 -28.342 -23.832 1.00 30.19 82 ARG A N 1
ATOM 690 C CA . ARG A 1 82 ? -68.234 -29.217 -22.906 1.00 26.52 82 ARG A CA 1
ATOM 691 C C . ARG A 1 82 ? -66.724 -28.891 -22.988 1.00 27.52 82 ARG A C 1
ATOM 692 O O . ARG A 1 82 ? -66.041 -28.901 -21.932 1.00 31.40 82 ARG A O 1
ATOM 700 N N . ILE A 1 83 ? -66.220 -28.591 -24.190 1.00 24.59 83 ILE A N 1
ATOM 701 C CA . ILE A 1 83 ? -64.789 -28.202 -24.328 1.00 24.18 83 ILE A CA 1
ATOM 702 C C . ILE A 1 83 ? -64.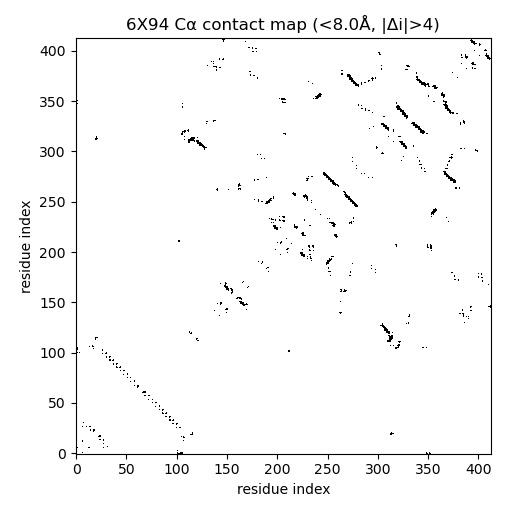522 -26.940 -23.501 1.00 25.39 83 ILE A C 1
ATOM 703 O O . ILE A 1 83 ? -63.494 -26.882 -22.777 1.00 23.85 83 ILE A O 1
ATOM 708 N N . LYS A 1 84 ? -65.367 -25.921 -23.593 1.00 26.44 84 LYS A N 1
ATOM 709 C CA . LYS A 1 84 ? -65.174 -24.654 -22.840 1.00 27.24 84 LYS A CA 1
ATOM 710 C C . LYS A 1 84 ? -65.148 -24.955 -21.326 1.00 28.75 84 LYS A C 1
ATOM 711 O O . LYS A 1 84 ? -64.239 -24.408 -20.616 1.00 26.31 84 LYS A O 1
ATOM 715 N N . GLU A 1 85 ? -66.062 -25.795 -20.831 1.00 26.51 85 GLU A N 1
ATOM 716 C CA . GLU A 1 85 ? -66.118 -26.209 -19.413 1.00 28.76 85 GLU A CA 1
ATOM 717 C C . GLU A 1 85 ? -64.806 -26.888 -19.015 1.00 25.91 85 GLU A C 1
ATOM 718 O O . GLU A 1 85 ? -64.278 -26.586 -17.913 1.00 26.80 85 GLU A O 1
ATOM 724 N N . LEU A 1 86 ? -64.303 -27.803 -19.847 1.00 24.43 86 LEU A N 1
ATOM 725 C CA . LEU A 1 86 ? -63.061 -28.551 -19.510 1.00 22.49 86 LEU A CA 1
ATOM 726 C C . LEU A 1 86 ? -61.847 -27.629 -19.532 1.00 22.41 86 LEU A C 1
ATOM 727 O O . LEU A 1 86 ? -61.002 -27.732 -18.592 1.00 22.52 86 LEU A O 1
ATOM 732 N N . ASP A 1 87 ? -61.788 -26.692 -20.479 1.00 22.45 87 ASP A N 1
ATOM 733 C CA . ASP A 1 87 ? -60.637 -25.773 -20.554 1.00 22.37 87 ASP A CA 1
ATOM 734 C C . ASP A 1 87 ? -60.663 -24.887 -19.310 1.00 22.52 87 ASP A C 1
ATOM 735 O O . ASP A 1 87 ? -59.569 -24.507 -18.793 1.00 20.90 87 ASP A O 1
ATOM 740 N N . ASP A 1 88 ? -61.851 -24.474 -18.832 1.00 25.23 88 ASP A N 1
ATOM 741 C CA . ASP A 1 88 ? -61.928 -23.570 -17.656 1.00 25.29 88 ASP A CA 1
ATOM 742 C C . ASP A 1 88 ? -61.422 -24.349 -16.423 1.00 23.49 88 ASP A C 1
ATOM 743 O O . ASP A 1 88 ? -60.672 -23.795 -15.610 1.00 24.72 88 ASP A O 1
ATOM 748 N N . LYS A 1 89 ? -61.755 -25.621 -16.326 1.00 23.00 89 LYS A N 1
ATOM 749 C CA A LYS A 1 89 ? -61.296 -26.453 -15.191 0.50 24.54 89 LYS A CA 1
ATOM 750 C CA B LYS A 1 89 ? -61.307 -26.499 -15.216 0.50 24.45 89 LYS A CA 1
ATOM 751 C C . LYS A 1 89 ? -59.779 -26.637 -15.268 1.00 24.48 89 LYS A C 1
ATOM 752 O O . LYS A 1 89 ? -59.120 -26.471 -14.253 1.00 22.93 89 LYS A O 1
ATOM 763 N N . ILE A 1 90 ? -59.261 -26.926 -16.437 1.00 20.96 90 ILE A N 1
ATOM 764 C CA . ILE A 1 90 ? -57.792 -27.132 -16.601 1.00 20.24 90 ILE A CA 1
ATOM 765 C C . ILE A 1 90 ? -57.051 -25.870 -16.169 1.00 23.44 90 ILE A C 1
ATOM 766 O O . ILE A 1 90 ? -55.974 -26.001 -15.456 1.00 21.96 90 ILE A O 1
ATOM 771 N N . ARG A 1 91 ? -57.547 -24.683 -16.549 1.00 21.17 91 ARG A N 1
ATOM 772 C CA . ARG A 1 91 ? -56.913 -23.392 -16.199 1.00 21.88 91 ARG A CA 1
ATOM 773 C C . ARG A 1 91 ? -56.840 -23.297 -14.660 1.00 22.42 91 ARG A C 1
ATOM 774 O O . ARG A 1 91 ? -55.785 -22.975 -14.091 1.00 23.08 91 ARG A O 1
ATOM 782 N N . ASP A 1 92 ? -57.947 -23.597 -13.984 1.00 23.17 92 ASP A N 1
ATOM 783 C CA . ASP A 1 92 ? -58.056 -23.499 -12.517 1.00 23.31 92 ASP A CA 1
ATOM 784 C C . ASP A 1 92 ? -57.098 -24.504 -11.870 1.00 22.13 92 ASP A C 1
ATOM 785 O O . ASP A 1 92 ? -56.356 -24.142 -10.950 1.00 23.53 92 ASP A O 1
ATOM 790 N N . TYR A 1 93 ? -57.124 -25.740 -12.311 1.00 21.85 93 TYR A N 1
ATOM 791 C CA . TYR A 1 93 ? -56.266 -26.787 -11.714 1.00 22.48 93 TYR A CA 1
ATOM 792 C C . TYR A 1 93 ? -54.798 -26.419 -11.897 1.00 23.07 93 TYR A C 1
ATOM 793 O O . TYR A 1 93 ? -54.019 -26.639 -10.989 1.00 21.71 93 TYR A O 1
ATOM 802 N N . LYS A 1 94 ? -54.386 -25.967 -13.084 1.00 21.85 94 LYS A N 1
ATOM 803 C CA . LYS A 1 94 ? -52.939 -25.639 -13.264 1.00 20.59 94 LYS A CA 1
ATOM 804 C C . LYS A 1 94 ? -52.549 -24.520 -12.299 1.00 20.60 94 LYS A C 1
ATOM 805 O O . LYS A 1 94 ? -51.417 -24.496 -11.757 1.00 20.72 94 LYS A O 1
ATOM 811 N N . SER A 1 95 ? -53.413 -23.526 -12.115 1.00 21.08 95 SER A N 1
ATOM 812 C CA . SER A 1 95 ? -53.117 -22.406 -11.225 1.00 22.11 95 SER A CA 1
ATOM 813 C C . SER A 1 95 ? -52.971 -22.954 -9.799 1.00 21.47 95 SER A C 1
ATOM 814 O O . SER A 1 95 ? -52.055 -22.546 -9.093 1.00 24.53 95 SER A O 1
ATOM 817 N N . LYS A 1 96 ? -53.854 -23.844 -9.364 1.00 20.79 96 LYS A N 1
ATOM 818 C CA A LYS A 1 96 ? -53.767 -24.452 -8.009 0.50 22.00 96 LYS A CA 1
ATOM 819 C CA B LYS A 1 96 ? -53.757 -24.439 -8.006 0.50 22.46 96 LYS A CA 1
ATOM 820 C C . LYS A 1 96 ? -52.471 -25.266 -7.874 1.00 22.03 96 LYS A C 1
ATOM 821 O O . LYS A 1 96 ? -51.782 -25.138 -6.859 1.00 21.65 96 LYS A O 1
ATOM 832 N N . ILE A 1 97 ? -52.103 -26.016 -8.892 1.00 19.67 97 ILE A N 1
ATOM 833 C CA . ILE A 1 97 ? -50.876 -26.851 -8.832 1.00 20.60 97 ILE A CA 1
ATOM 834 C C . ILE A 1 97 ? -49.650 -25.920 -8.727 1.00 18.35 97 ILE A C 1
ATOM 835 O O . ILE A 1 97 ? -48.776 -26.190 -7.892 1.00 19.47 97 ILE A O 1
ATOM 840 N N . ASN A 1 98 ? -49.628 -24.836 -9.472 1.00 20.61 98 ASN A N 1
ATOM 841 C CA . ASN A 1 98 ? -48.485 -23.916 -9.397 1.00 20.93 98 ASN A CA 1
ATOM 842 C C . ASN A 1 98 ? -48.373 -23.295 -7.994 1.00 20.82 98 ASN A C 1
ATOM 843 O O . ASN A 1 98 ? -47.253 -23.251 -7.398 1.00 21.34 98 ASN A O 1
ATOM 848 N N . GLU A 1 99 ? -49.487 -22.827 -7.412 1.00 20.55 99 GLU A N 1
ATOM 849 C CA . GLU A 1 99 ? -49.508 -22.270 -6.042 1.00 23.55 99 GLU A CA 1
ATOM 850 C C . GLU A 1 99 ? -48.951 -23.274 -5.040 1.00 21.73 99 GLU A C 1
ATOM 851 O O . GLU A 1 99 ? -48.127 -22.966 -4.164 1.00 21.47 99 GLU A O 1
ATOM 857 N N . ILE A 1 100 ? -49.406 -24.523 -5.106 1.00 20.17 100 ILE A N 1
ATOM 858 C CA . ILE A 1 100 ? -48.944 -25.565 -4.170 1.00 19.40 100 ILE A CA 1
ATOM 859 C C . ILE A 1 100 ? -47.465 -25.896 -4.420 1.00 19.73 100 ILE A C 1
ATOM 860 O O . ILE A 1 100 ? -46.681 -25.963 -3.447 1.00 18.95 100 ILE A O 1
ATOM 865 N N . MET A 1 101 ? -47.069 -26.009 -5.678 1.00 18.19 101 MET A N 1
ATOM 866 C CA . MET A 1 101 ? -45.659 -26.382 -5.968 1.00 18.60 101 MET A CA 1
ATOM 867 C C . MET A 1 101 ? -44.740 -25.276 -5.425 1.00 19.52 101 MET A C 1
ATOM 868 O O . MET A 1 101 ? -43.654 -25.608 -4.939 1.00 21.30 101 MET A O 1
ATOM 873 N N . LEU A 1 102 ? -45.152 -24.001 -5.461 1.00 19.70 102 LEU A N 1
ATOM 874 C CA . LEU A 1 102 ? -44.284 -22.908 -4.957 1.00 19.93 102 LEU A CA 1
ATOM 875 C C . LEU A 1 102 ? -44.233 -22.914 -3.427 1.00 18.50 102 LEU A C 1
ATOM 876 O O . LEU A 1 102 ? -43.422 -22.137 -2.861 1.00 19.14 102 LEU A O 1
ATOM 881 N N . SER A 1 103 ? -45.041 -23.698 -2.734 1.00 19.21 103 SER A N 1
ATOM 882 C CA A SER A 1 103 ? -45.120 -23.767 -1.255 0.50 19.52 103 SER A CA 1
ATOM 883 C CA B SER A 1 103 ? -45.105 -23.749 -1.251 0.50 20.01 103 SER A CA 1
ATOM 884 C C . SER A 1 103 ? -44.408 -24.997 -0.680 1.00 19.94 103 SER A C 1
ATOM 885 O O . SER A 1 103 ? -44.304 -25.081 0.582 1.00 20.55 103 SER A O 1
ATOM 890 N N . ILE A 1 104 ? -43.982 -25.960 -1.521 1.00 17.97 104 ILE A N 1
ATOM 891 C CA . ILE A 1 104 ? -43.348 -27.206 -1.004 1.00 18.26 104 ILE A CA 1
ATOM 892 C C . ILE A 1 104 ? -41.848 -27.002 -0.897 1.00 17.55 104 ILE A C 1
ATOM 893 O O . ILE A 1 104 ? -41.213 -26.693 -1.918 1.00 18.44 104 ILE A O 1
ATOM 898 N N . PRO A 1 105 ? -41.234 -27.173 0.286 1.00 16.89 105 PRO A N 1
ATOM 899 C CA . PRO A 1 105 ? -39.791 -26.953 0.446 1.00 18.33 105 PRO A CA 1
ATOM 900 C C . PRO A 1 105 ? -38.935 -28.015 -0.263 1.00 17.70 105 PRO A C 1
ATOM 901 O O . PRO A 1 105 ? -39.428 -29.050 -0.686 1.00 17.55 105 PRO A O 1
ATOM 905 N N . ASN A 1 106 ? -37.643 -27.724 -0.378 1.00 16.25 106 ASN A N 1
ATOM 906 C CA . ASN A 1 106 ? -36.706 -28.603 -1.062 1.00 16.05 106 ASN A CA 1
ATOM 907 C C . ASN A 1 106 ? -36.523 -29.919 -0.293 1.00 17.75 106 ASN A C 1
ATOM 908 O O . ASN A 1 106 ? -36.653 -29.917 0.945 1.00 18.58 106 ASN A O 1
ATOM 913 N N . ILE A 1 107 ? -36.193 -30.964 -0.997 1.00 18.14 107 ILE A N 1
ATOM 914 C CA . ILE A 1 107 ? -35.869 -32.298 -0.372 1.00 18.72 107 ILE A CA 1
ATOM 915 C C . ILE A 1 107 ? -34.511 -32.212 0.316 1.00 19.59 107 ILE A C 1
ATOM 916 O O . ILE A 1 107 ? -33.506 -31.931 -0.340 1.00 19.13 107 ILE A O 1
ATOM 921 N N . PRO A 1 108 ? -34.414 -32.454 1.634 1.00 17.99 108 PRO A N 1
ATOM 922 C CA . PRO A 1 108 ? -33.097 -32.505 2.249 1.00 18.87 108 PRO A CA 1
ATOM 923 C C . PRO A 1 108 ? -32.189 -33.550 1.614 1.00 21.04 108 PRO A C 1
ATOM 924 O O . PRO A 1 108 ? -32.605 -34.637 1.194 1.00 22.45 108 PRO A O 1
ATOM 928 N N . SER A 1 109 ? -30.905 -33.227 1.529 1.00 19.54 109 SER A N 1
ATOM 929 C CA . SER A 1 109 ? -29.897 -34.138 0.961 1.00 22.36 109 SER A CA 1
ATOM 930 C C . SER A 1 109 ? -29.739 -35.436 1.792 1.00 23.34 109 SER A C 1
ATOM 931 O O . SER A 1 109 ? -30.134 -35.462 2.982 1.00 24.07 109 SER A O 1
ATOM 934 N N . GLU A 1 110 ? -29.109 -36.429 1.190 1.00 27.44 110 GLU A N 1
ATOM 935 C CA . GLU A 1 110 ? -28.915 -37.736 1.865 1.00 32.39 110 GLU A CA 1
ATOM 936 C C . GLU A 1 110 ? -27.908 -37.553 3.009 1.00 32.54 110 GLU A C 1
ATOM 937 O O . GLU A 1 110 ? -27.922 -38.380 3.912 1.00 34.19 110 GLU A O 1
ATOM 940 N N . THR A 1 111 ? -27.101 -36.475 3.023 1.00 26.02 111 THR A N 1
ATOM 941 C CA . THR A 1 111 ? -26.105 -36.230 4.090 1.00 25.26 111 THR A CA 1
ATOM 942 C C . THR A 1 111 ? -26.577 -35.121 5.021 1.00 25.69 111 THR A C 1
ATOM 943 O O . THR A 1 111 ? -25.802 -34.718 5.882 1.00 30.37 111 THR A O 1
ATOM 947 N N . THR A 1 112 ? -27.831 -34.679 4.950 1.00 22.53 112 THR A N 1
ATOM 948 C CA . THR A 1 112 ? -28.399 -33.769 5.963 1.00 23.05 112 THR A CA 1
ATOM 949 C C . THR A 1 112 ? -28.910 -34.589 7.143 1.00 27.95 112 THR A C 1
ATOM 950 O O . THR A 1 112 ? -29.721 -35.492 6.944 1.00 26.05 112 THR A O 1
ATOM 954 N N . PRO A 1 113 ? -28.412 -34.352 8.369 1.00 26.30 113 PRO A N 1
ATOM 955 C CA . PRO A 1 113 ? -28.832 -35.180 9.493 1.00 30.36 113 PRO A CA 1
ATOM 956 C C . PRO A 1 113 ? -30.311 -34.956 9.815 1.00 26.57 113 PRO A C 1
ATOM 957 O O . PRO A 1 113 ? -30.797 -33.886 9.703 1.00 24.54 113 PRO A O 1
ATOM 961 N N . VAL A 1 114 ? -31.007 -36.007 10.234 1.00 32.13 114 VAL A N 1
ATOM 962 C CA . VAL A 1 114 ? -32.410 -35.899 10.707 1.00 31.08 114 VAL A CA 1
ATOM 963 C C . VAL A 1 114 ? -32.389 -35.364 12.142 1.00 31.58 114 VAL A C 1
ATOM 964 O O . VAL A 1 114 ? -31.518 -35.788 12.964 1.00 37.19 114 VAL A O 1
ATOM 968 N N . GLY A 1 115 ? -33.182 -34.315 12.405 1.00 27.90 115 GLY A N 1
ATOM 969 C CA . GLY A 1 115 ? -33.393 -33.713 13.725 1.00 28.92 115 GLY A CA 1
ATOM 970 C C . GLY A 1 115 ? -34.556 -32.754 13.685 1.00 29.51 115 GLY A C 1
ATOM 971 O O . GLY A 1 115 ? -35.005 -32.411 12.563 1.00 28.11 115 GLY A O 1
ATOM 972 N N . LYS A 1 116 ? -35.019 -32.239 14.834 1.00 29.23 116 LYS A N 1
ATOM 973 C CA . LYS A 1 116 ? -36.244 -31.398 14.879 1.00 34.61 116 LYS A CA 1
ATOM 974 C C . LYS A 1 116 ? -35.884 -29.912 14.837 1.00 30.30 116 LYS A C 1
ATOM 975 O O . LYS A 1 116 ? -36.719 -29.156 14.358 1.00 33.01 116 LYS A O 1
ATOM 978 N N . ASP A 1 117 ? -34.769 -29.475 15.420 1.00 29.48 117 ASP A N 1
ATOM 979 C CA . ASP A 1 117 ? -34.489 -28.030 15.561 1.00 32.37 117 ASP A CA 1
ATOM 980 C C . ASP A 1 117 ? -33.004 -27.809 15.817 1.00 30.11 117 ASP A C 1
ATOM 981 O O . ASP A 1 117 ? -32.254 -28.769 15.728 1.00 29.41 117 ASP A O 1
ATOM 986 N N . GLU A 1 118 ? -32.606 -26.564 16.123 1.00 32.27 118 GLU A N 1
ATOM 987 C CA . GLU A 1 118 ? -31.166 -26.202 16.253 1.00 38.05 118 GLU A CA 1
ATOM 988 C C . GLU A 1 118 ? -30.460 -27.052 17.317 1.00 39.92 118 GLU A C 1
ATOM 989 O O . GLU A 1 118 ? -29.235 -27.136 17.258 1.00 38.87 118 GLU A O 1
ATOM 995 N N . ASN A 1 119 ? -31.166 -27.681 18.265 1.00 40.09 119 ASN A N 1
ATOM 996 C CA . ASN A 1 119 ? -30.492 -28.534 19.282 1.00 40.37 119 ASN A CA 1
ATOM 997 C C . ASN A 1 119 ? -29.964 -29.829 18.648 1.00 36.44 119 ASN A C 1
ATOM 998 O O . ASN A 1 119 ? -29.170 -30.499 19.297 1.00 39.45 119 ASN A O 1
ATOM 1003 N N . ASP A 1 120 ? -30.340 -30.175 17.404 1.00 28.76 120 ASP A N 1
ATOM 1004 C CA . ASP A 1 120 ? -29.940 -31.455 16.775 1.00 30.03 120 ASP A CA 1
ATOM 1005 C C . ASP A 1 120 ? -28.979 -31.167 15.590 1.00 29.59 120 ASP A C 1
ATOM 1006 O O . ASP A 1 120 ? -28.833 -32.014 14.724 1.00 30.15 120 ASP A O 1
ATOM 1011 N N . ASN A 1 121 ? -28.296 -30.019 15.593 1.00 28.00 121 ASN A N 1
ATOM 1012 C CA . ASN A 1 121 ? -27.280 -29.662 14.563 1.00 27.67 121 ASN A CA 1
ATOM 1013 C C . ASN A 1 121 ? -25.909 -30.182 14.993 1.00 25.48 121 ASN A C 1
ATOM 1014 O O . ASN A 1 121 ? -25.338 -29.631 15.930 1.00 31.41 121 ASN A O 1
ATOM 1019 N N . PRO A 1 122 ? -25.356 -31.238 14.396 1.00 24.81 122 PRO A N 1
ATOM 1020 C CA . PRO A 1 122 ? -24.041 -31.707 14.812 1.00 28.10 122 PRO A CA 1
ATOM 1021 C C . PRO A 1 122 ? -22.927 -30.703 14.523 1.00 26.62 122 PRO A C 1
ATOM 1022 O O . PRO A 1 122 ? -22.958 -30.016 13.528 1.00 23.22 122 PRO A O 1
ATOM 1026 N N . VAL A 1 123 ? -21.898 -30.718 15.347 1.00 25.65 123 VAL A N 1
ATOM 1027 C CA . VAL A 1 123 ? -20.661 -29.920 15.149 1.00 24.65 123 VAL A CA 1
ATOM 1028 C C . VAL A 1 123 ? -19.732 -30.701 14.241 1.00 25.64 123 VAL A C 1
ATOM 1029 O O . VAL A 1 123 ? -19.426 -31.905 14.507 1.00 27.63 123 VAL A O 1
ATOM 1033 N N . VAL A 1 124 ? -19.311 -30.105 13.152 1.00 23.30 124 VAL A N 1
ATOM 1034 C CA . VAL A 1 124 ? -18.439 -30.717 12.141 1.00 20.91 124 VAL A CA 1
ATOM 1035 C C . VAL A 1 124 ? -16.983 -30.526 12.551 1.00 23.67 124 VAL A C 1
ATOM 1036 O O . VAL A 1 124 ? -16.159 -31.482 12.434 1.00 26.51 124 VAL A O 1
ATOM 1040 N N . ARG A 1 125 ? -16.614 -29.302 12.883 1.00 21.08 125 ARG A N 1
ATOM 1041 C CA . ARG A 1 125 ? -15.217 -28.983 13.236 1.00 22.01 125 ARG A CA 1
ATOM 1042 C C . ARG A 1 125 ? -15.179 -27.708 14.037 1.00 22.73 125 ARG A C 1
ATOM 1043 O O . ARG A 1 125 ? -16.057 -26.804 13.907 1.00 20.74 125 ARG A O 1
ATOM 1051 N N . VAL A 1 126 ? -14.190 -27.629 14.916 1.00 22.48 126 VAL A N 1
ATOM 1052 C CA . VAL A 1 126 ? -13.898 -26.482 15.783 1.00 22.39 126 VAL A CA 1
ATOM 1053 C C . VAL A 1 126 ? -12.517 -25.977 15.389 1.00 25.29 126 VAL A C 1
ATOM 1054 O O . VAL A 1 126 ? -11.556 -26.800 15.339 1.00 26.07 126 VAL A O 1
ATOM 1058 N N . VAL A 1 127 ? -12.418 -24.682 15.083 1.00 22.43 127 VAL A N 1
ATOM 1059 C CA . VAL A 1 127 ? -11.177 -24.082 14.520 1.00 21.29 127 VAL A CA 1
ATOM 1060 C C . VAL A 1 127 ? -10.766 -22.892 15.363 1.00 23.66 127 VAL A C 1
ATOM 1061 O O . VAL A 1 127 ? -11.530 -21.914 15.522 1.00 21.77 127 VAL A O 1
ATOM 1065 N N . GLY A 1 128 ? -9.560 -22.939 15.910 1.00 23.81 128 GLY A N 1
ATOM 1066 C CA . GLY A 1 128 ? -9.084 -21.906 16.820 1.00 23.91 128 GLY A CA 1
ATOM 1067 C C . GLY A 1 128 ? -9.535 -22.136 18.260 1.00 23.19 128 GLY A C 1
ATOM 1068 O O . GLY A 1 128 ? -10.469 -22.940 18.562 1.00 25.07 128 GLY A O 1
ATOM 1069 N N . GLU A 1 129 ? -8.793 -21.502 19.162 1.00 25.69 129 GLU A N 1
ATOM 1070 C CA . GLU A 1 129 ? -9.059 -21.606 20.606 1.00 25.27 129 GLU A CA 1
ATOM 1071 C C . GLU A 1 129 ? -9.544 -20.247 21.085 1.00 21.56 129 GLU A C 1
ATOM 1072 O O . GLU A 1 129 ? -8.820 -19.257 20.986 1.00 24.15 129 GLU A O 1
ATOM 1078 N N . PRO A 1 130 ? -10.750 -20.208 21.652 1.00 23.97 130 PRO A N 1
ATOM 1079 C CA . PRO A 1 130 ? -11.305 -18.983 22.227 1.00 26.00 130 PRO A CA 1
ATOM 1080 C C . PRO A 1 130 ? -10.345 -18.361 23.237 1.00 26.43 130 PRO A C 1
ATOM 1081 O O . PRO A 1 130 ? -9.666 -19.031 24.023 1.00 26.74 130 PRO A O 1
ATOM 1085 N N . ARG A 1 131 ? -10.282 -17.043 23.208 1.00 24.97 131 ARG A N 1
ATOM 1086 C CA . ARG A 1 131 ? -9.413 -16.269 24.094 1.00 26.72 131 ARG A CA 1
ATOM 1087 C C . ARG A 1 131 ? -9.752 -16.522 25.570 1.00 27.80 131 ARG A C 1
ATOM 1088 O O . ARG A 1 131 ? -10.950 -16.575 25.944 1.00 27.88 131 ARG A O 1
ATOM 1096 N N . GLU A 1 132 ? -8.699 -16.675 26.387 1.00 33.41 132 GLU A N 1
ATOM 1097 C CA . GLU A 1 132 ? -8.836 -16.734 27.859 1.00 35.20 132 GLU A CA 1
ATOM 1098 C C . GLU A 1 132 ? -8.534 -15.325 28.368 1.00 27.89 132 GLU A C 1
ATOM 1099 O O . GLU A 1 132 ? -7.405 -14.895 28.217 1.00 33.48 132 GLU A O 1
ATOM 1102 N N . PHE A 1 133 ? -9.552 -14.613 28.822 1.00 27.18 133 PHE A N 1
ATOM 1103 C CA . PHE A 1 133 ? -9.472 -13.208 29.285 1.00 28.95 133 PHE A CA 1
ATOM 1104 C C . PHE A 1 133 ? -8.941 -13.191 30.729 1.00 29.78 133 PHE A C 1
ATOM 1105 O O . PHE A 1 133 ? -9.316 -14.097 31.483 1.00 31.70 133 PHE A O 1
ATOM 1113 N N . THR A 1 134 ? -8.230 -12.131 31.065 1.00 31.07 134 THR A N 1
ATOM 1114 C CA . THR A 1 134 ? -7.739 -11.862 32.454 1.00 32.46 134 THR A CA 1
ATOM 1115 C C . THR A 1 134 ? -8.622 -10.813 33.139 1.00 37.01 134 THR A C 1
ATOM 1116 O O . THR A 1 134 ? -8.482 -10.604 34.331 1.00 36.87 134 THR A O 1
ATOM 1120 N N . PHE A 1 135 ? -9.565 -10.220 32.428 1.00 26.47 135 PHE A N 1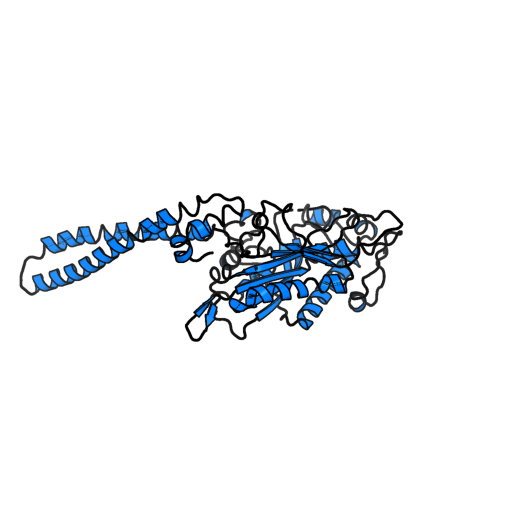
ATOM 1121 C CA . PHE A 1 135 ? -10.527 -9.238 32.942 1.00 27.15 135 PHE A CA 1
ATOM 1122 C C . PHE A 1 135 ? -11.890 -9.635 32.388 1.00 26.55 135 PHE A C 1
ATOM 1123 O O . PHE A 1 135 ? -11.941 -10.516 31.524 1.00 27.89 135 PHE A O 1
ATOM 1131 N N . THR A 1 136 ? -12.930 -8.965 32.828 1.00 27.64 136 THR A N 1
ATOM 1132 C CA . THR A 1 136 ? -14.295 -9.278 32.378 1.00 28.61 136 THR A CA 1
ATOM 1133 C C . THR A 1 136 ? -14.547 -8.559 31.048 1.00 24.96 136 THR A C 1
ATOM 1134 O O . THR A 1 136 ? -14.562 -7.346 31.007 1.00 25.56 136 THR A O 1
ATOM 1138 N N . PRO A 1 137 ? -14.774 -9.299 29.955 1.00 26.14 137 PRO A N 1
ATOM 1139 C CA . PRO A 1 137 ? -15.034 -8.696 28.653 1.00 28.08 137 PRO A CA 1
ATOM 1140 C C . PRO A 1 137 ? -16.396 -8.006 28.679 1.00 26.20 137 PRO A C 1
ATOM 1141 O O . PRO A 1 137 ? -17.338 -8.428 29.376 1.00 27.34 137 PRO A O 1
ATOM 1145 N N . LYS A 1 138 ? -16.467 -6.906 27.940 1.00 24.17 138 LYS A N 1
ATOM 1146 C CA . LYS A 1 138 ? -17.716 -6.130 27.729 1.00 25.09 138 LYS A CA 1
ATOM 1147 C C . LYS A 1 138 ? -18.315 -6.510 26.389 1.00 21.86 138 LYS A C 1
ATOM 1148 O O . LYS A 1 138 ? -17.631 -6.919 25.451 1.00 22.12 138 LYS A O 1
ATOM 1154 N N . PRO A 1 139 ? -19.646 -6.430 26.286 1.00 21.47 139 PRO A N 1
ATOM 1155 C CA . PRO A 1 139 ? -20.290 -6.689 25.008 1.00 21.18 139 PRO A CA 1
ATOM 1156 C C . PRO A 1 139 ? -20.040 -5.576 23.996 1.00 20.00 139 PRO A C 1
ATOM 1157 O O . PRO A 1 139 ? -19.710 -4.439 24.309 1.00 20.38 139 PRO A O 1
ATOM 1161 N N . HIS A 1 140 ? -20.290 -5.942 22.730 1.00 19.02 140 HIS A N 1
ATOM 1162 C CA . HIS A 1 140 ? -19.896 -5.052 21.613 1.00 19.30 140 HIS A CA 1
ATOM 1163 C C . HIS A 1 140 ? -20.631 -3.718 21.686 1.00 17.93 140 HIS A C 1
ATOM 1164 O O . HIS A 1 140 ? -20.083 -2.688 21.303 1.00 19.24 140 HIS A O 1
ATOM 1171 N N A TRP A 1 141 ? -21.878 -3.674 22.170 0.50 18.79 141 TRP A N 1
ATOM 1172 N N B TRP A 1 141 ? -21.883 -3.692 22.121 0.50 19.20 141 TRP A N 1
ATOM 1173 C CA A TRP A 1 141 ? -22.659 -2.400 22.187 0.50 19.53 141 TRP A CA 1
ATOM 1174 C CA B TRP A 1 141 ? -22.637 -2.412 22.116 0.50 20.15 141 TRP A CA 1
ATOM 1175 C C A TRP A 1 141 ? -22.100 -1.426 23.232 0.50 20.57 141 TRP A C 1
ATOM 1176 C C B TRP A 1 141 ? -22.097 -1.451 23.193 0.50 21.51 141 TRP A C 1
ATOM 1177 O O A TRP A 1 141 ? -22.243 -0.195 23.053 0.50 21.37 141 TRP A O 1
ATOM 1178 O O B TRP A 1 141 ? -22.206 -0.234 22.947 0.50 21.18 141 TRP A O 1
ATOM 1199 N N . GLU A 1 142 ? -21.510 -1.960 24.298 1.00 21.47 142 GLU A N 1
ATOM 1200 C CA A GLU A 1 142 ? -20.915 -1.121 25.380 0.50 21.70 142 GLU A CA 1
ATOM 1201 C CA B GLU A 1 142 ? -20.916 -1.120 25.372 0.50 21.99 142 GLU A CA 1
ATOM 1202 C C . GLU A 1 142 ? -19.589 -0.562 24.853 1.00 19.67 142 GLU A C 1
ATOM 1203 O O . GLU A 1 142 ? -19.335 0.654 24.970 1.00 24.12 142 GLU A O 1
ATOM 1214 N N . ILE A 1 143 ? -18.783 -1.429 24.251 1.00 19.14 143 ILE A N 1
ATOM 1215 C CA A ILE A 1 143 ? -17.500 -1.007 23.613 0.50 19.08 143 ILE A CA 1
ATOM 1216 C CA B ILE A 1 143 ? -17.505 -1.013 23.598 0.50 18.94 143 ILE A CA 1
ATOM 1217 C C . ILE A 1 143 ? -17.782 0.013 22.512 1.00 20.37 143 ILE A C 1
ATOM 1218 O O . ILE A 1 143 ? -17.086 1.065 22.445 1.00 19.53 143 ILE A O 1
ATOM 1227 N N . GLY A 1 144 ? -18.748 -0.265 21.649 1.00 18.05 144 GLY A N 1
ATOM 1228 C CA . GLY A 1 144 ? -19.001 0.660 20.546 1.00 19.40 144 GLY A CA 1
ATOM 1229 C C . GLY A 1 144 ? -19.511 2.017 21.006 1.00 18.59 144 GLY A C 1
ATOM 1230 O O . GLY A 1 144 ? -19.100 3.044 20.437 1.00 21.15 144 GLY A O 1
ATOM 1231 N N . GLU A 1 145 ? -20.374 2.071 22.031 1.00 19.07 145 GLU A N 1
ATOM 1232 C CA . GLU A 1 145 ? -20.870 3.361 22.541 1.00 20.18 145 GLU A CA 1
ATOM 1233 C C . GLU A 1 145 ? -19.719 4.078 23.265 1.00 19.60 145 GLU A C 1
ATOM 1234 O O . GLU A 1 145 ? -19.566 5.270 23.061 1.00 23.34 145 GLU A O 1
ATOM 1240 N N . SER A 1 146 ? -18.896 3.380 24.049 1.00 19.27 146 SER A N 1
ATOM 1241 C CA . SER A 1 146 ? -17.810 4.055 24.794 1.00 21.83 146 SER A CA 1
ATOM 1242 C C . SER A 1 146 ? -16.753 4.616 23.855 1.00 23.28 146 SER A C 1
ATOM 1243 O O . SER A 1 146 ? -16.251 5.722 24.141 1.00 24.17 146 SER A O 1
ATOM 1246 N N . LEU A 1 147 ? -16.453 3.961 22.723 1.00 19.96 147 LEU A N 1
ATOM 1247 C CA . LEU A 1 147 ? -15.489 4.462 21.733 1.00 20.44 147 LEU A CA 1
ATOM 1248 C C . LEU A 1 147 ? -16.154 5.476 20.784 1.00 19.62 147 LEU A C 1
ATOM 1249 O O . LEU A 1 147 ? -15.475 6.094 20.012 1.00 20.37 147 LEU A O 1
ATOM 1254 N N . ASP A 1 148 ? -17.467 5.584 20.869 1.00 19.47 148 ASP A N 1
ATOM 1255 C CA . ASP A 1 148 ? -18.291 6.472 20.000 1.00 18.52 148 ASP A CA 1
ATOM 1256 C C . ASP A 1 148 ? -18.140 6.063 18.536 1.00 19.37 148 ASP A C 1
ATOM 1257 O O . ASP A 1 148 ? -18.104 6.932 17.677 1.00 20.57 148 ASP A O 1
ATOM 1262 N N . ILE A 1 149 ? -18.116 4.743 18.271 1.00 17.12 149 ILE A N 1
ATOM 1263 C CA . ILE A 1 149 ? -18.013 4.208 16.882 1.00 16.32 149 ILE A CA 1
ATOM 1264 C C . ILE A 1 149 ? -19.301 3.534 16.464 1.00 14.73 149 ILE A C 1
ATOM 1265 O O . ILE A 1 149 ? -19.442 3.276 15.271 1.00 16.56 149 ILE A O 1
ATOM 1270 N N . LEU A 1 150 ? -20.238 3.301 17.371 1.00 15.12 150 LEU A N 1
ATOM 1271 C CA . LEU A 1 150 ? -21.595 2.817 17.054 1.00 17.32 150 LEU A CA 1
ATOM 1272 C C . LEU A 1 150 ? -22.558 3.757 17.766 1.00 17.99 150 LEU A C 1
ATOM 1273 O O . LEU A 1 150 ? -22.369 4.075 18.984 1.00 20.00 150 LEU A O 1
ATOM 1278 N N . ASP A 1 151 ? -23.560 4.231 17.047 1.00 17.89 151 ASP A N 1
ATOM 1279 C CA . ASP A 1 151 ? -24.579 5.161 17.605 1.00 20.09 151 ASP A CA 1
ATOM 1280 C C . ASP A 1 151 ? -25.934 4.518 17.378 1.00 22.37 151 ASP A C 1
ATOM 1281 O O . ASP A 1 151 ? -26.387 4.461 16.184 1.00 24.61 151 ASP A O 1
ATOM 1286 N N . PHE A 1 152 ? -26.560 4.058 18.450 1.00 19.05 152 PHE A N 1
ATOM 1287 C CA . PHE A 1 152 ? -27.896 3.468 18.403 1.00 18.40 152 PHE A CA 1
ATOM 1288 C C . PHE A 1 152 ? -28.964 4.544 18.637 1.00 19.39 152 PHE A C 1
ATOM 1289 O O . PHE A 1 152 ? -29.982 4.445 17.958 1.00 18.92 152 PHE A O 1
ATOM 1297 N N . GLU A 1 153 ? -28.720 5.481 19.517 1.00 20.41 153 GLU A N 1
ATOM 1298 C CA . GLU A 1 153 ? -29.729 6.519 19.850 1.00 21.02 153 GLU A CA 1
ATOM 1299 C C . GLU A 1 153 ? -30.031 7.381 18.635 1.00 19.28 153 GLU A C 1
ATOM 1300 O O . GLU A 1 153 ? -31.249 7.574 18.289 1.00 19.83 153 GLU A O 1
ATOM 1306 N N . ARG A 1 154 ? -29.011 7.821 17.906 1.00 16.87 154 ARG A N 1
ATOM 1307 C CA . ARG A 1 154 ? -29.291 8.678 16.715 1.00 17.82 154 ARG A CA 1
ATOM 1308 C C . ARG A 1 154 ? -29.822 7.805 15.579 1.00 16.85 154 ARG A C 1
ATOM 1309 O O . ARG A 1 154 ? -30.695 8.301 14.802 1.00 17.24 154 ARG A O 1
ATOM 1317 N N . ALA A 1 155 ? -29.468 6.513 15.491 1.00 15.13 155 ALA A N 1
ATOM 1318 C CA . ALA A 1 155 ? -30.074 5.637 14.461 1.00 15.58 155 ALA A CA 1
ATOM 1319 C C . ALA A 1 155 ? -31.567 5.484 14.698 1.00 15.78 155 ALA A C 1
ATOM 1320 O O . ALA A 1 155 ? -32.350 5.514 13.748 1.00 15.61 155 ALA A O 1
ATOM 1322 N N . ALA A 1 156 ? -31.961 5.397 15.949 1.00 17.05 156 ALA A N 1
ATOM 1323 C CA . ALA A 1 156 ? -33.396 5.236 16.270 1.00 19.12 156 ALA A CA 1
ATOM 1324 C C . ALA A 1 156 ? -34.185 6.492 15.884 1.00 19.29 156 ALA A C 1
ATOM 1325 O O . ALA A 1 156 ? -35.351 6.389 15.464 1.00 19.08 156 ALA A O 1
ATOM 1327 N N . LYS A 1 157 ? -33.573 7.659 16.041 1.00 17.28 157 LYS A N 1
ATOM 1328 C CA . LYS A 1 157 ? -34.290 8.900 15.672 1.00 16.95 157 LYS A CA 1
ATOM 1329 C C . LYS A 1 157 ? -34.528 9.000 14.164 1.00 17.14 157 LYS A C 1
ATOM 1330 O O . LYS A 1 157 ? -35.596 9.505 13.752 1.00 17.38 157 LYS A O 1
ATOM 1336 N N . ILE A 1 158 ? -33.567 8.567 13.345 1.00 16.71 158 ILE A N 1
ATOM 1337 C CA . ILE A 1 158 ? -33.729 8.697 11.868 1.00 16.28 158 ILE A CA 1
ATOM 1338 C C . ILE A 1 158 ? -34.466 7.515 11.259 1.00 16.47 158 ILE A C 1
ATOM 1339 O O . ILE A 1 158 ? -35.004 7.670 10.124 1.00 17.44 158 ILE A O 1
ATOM 1344 N N . SER A 1 159 ? -34.484 6.360 11.934 1.00 16.69 159 SER A N 1
ATOM 1345 C CA . SER A 1 159 ? -35.003 5.104 11.351 1.00 16.64 159 SER A CA 1
ATOM 1346 C C . SER A 1 159 ? -35.971 4.537 12.348 1.00 19.65 159 SER A C 1
ATOM 1347 O O . SER A 1 159 ? -37.120 4.962 12.340 1.00 23.34 159 SER A O 1
ATOM 1350 N N . GLY A 1 160 ? -35.454 3.847 13.331 1.00 22.11 160 GLY A N 1
ATOM 1351 C CA . GLY A 1 160 ? -36.265 3.270 14.426 1.00 21.04 160 GLY A CA 1
ATOM 1352 C C . GLY A 1 160 ? -35.400 2.255 15.119 1.00 19.90 160 GLY A C 1
ATOM 1353 O O . GLY A 1 160 ? -34.197 2.215 14.923 1.00 18.68 160 GLY A O 1
ATOM 1354 N N . GLN A 1 161 ? -36.011 1.460 15.952 1.00 17.73 161 GLN A N 1
ATOM 1355 C CA . GLN A 1 161 ? -35.287 0.377 16.640 1.00 18.15 161 GLN A CA 1
ATOM 1356 C C . GLN A 1 161 ? -34.786 -0.668 15.626 1.00 16.03 161 GLN A C 1
ATOM 1357 O O . GLN A 1 161 ? -35.384 -0.816 14.548 1.00 18.10 161 GLN A O 1
ATOM 1363 N N . GLY A 1 162 ? -33.638 -1.267 15.947 1.00 17.90 162 GLY A N 1
ATOM 1364 C CA . GLY A 1 162 ? -33.052 -2.288 15.076 1.00 16.86 162 GLY A CA 1
ATOM 1365 C C . GLY A 1 162 ? -32.209 -1.747 13.962 1.00 16.34 162 GLY A C 1
ATOM 1366 O O . GLY A 1 162 ? -32.016 -2.421 12.953 1.00 17.60 162 GLY A O 1
ATOM 1367 N N . PHE A 1 163 ? -31.690 -0.533 14.144 1.00 17.02 163 PHE A N 1
ATOM 1368 C CA . PHE A 1 163 ? -30.750 0.096 13.198 1.00 16.81 163 PHE A CA 1
ATOM 1369 C C . PHE A 1 163 ? -29.522 0.558 13.964 1.00 17.85 163 PHE A C 1
ATOM 1370 O O . PHE A 1 163 ? -29.576 0.761 15.185 1.00 19.17 163 PHE A O 1
ATOM 1378 N N . ALA A 1 164 ? -28.473 0.850 13.221 1.00 17.18 164 ALA A N 1
ATOM 1379 C CA . ALA A 1 164 ? -27.246 1.419 13.783 1.00 18.27 164 ALA A CA 1
ATOM 1380 C C . ALA A 1 164 ? -26.587 2.399 12.808 1.00 15.66 164 ALA A C 1
ATOM 1381 O O . ALA A 1 164 ? -26.723 2.264 11.602 1.00 18.41 164 ALA A O 1
ATOM 1383 N N . VAL A 1 165 ? -25.919 3.378 13.377 1.00 16.89 165 VAL A N 1
ATOM 1384 C CA . VAL A 1 165 ? -25.018 4.315 12.649 1.00 15.38 165 VAL A CA 1
ATOM 1385 C C . VAL A 1 165 ? -23.587 4.018 13.053 1.00 15.64 165 VAL A C 1
ATOM 1386 O O . VAL A 1 165 ? -23.295 4.001 14.248 1.00 17.51 165 VAL A O 1
ATOM 1390 N N . TYR A 1 166 ? -22.753 3.727 12.074 1.00 14.48 166 TYR A N 1
ATOM 1391 C CA . TYR A 1 166 ? -21.334 3.577 12.348 1.00 15.28 166 TYR A CA 1
ATOM 1392 C C . TYR A 1 166 ? -20.652 4.920 12.209 1.00 15.70 166 TYR A C 1
ATOM 1393 O O . TYR A 1 166 ? -20.997 5.677 11.309 1.00 16.17 166 TYR A O 1
ATOM 1402 N N . LYS A 1 167 ? -19.686 5.170 13.074 1.00 14.89 167 LYS A N 1
ATOM 1403 C CA A LYS A 1 167 ? -19.004 6.486 13.071 0.50 16.90 167 LYS A CA 1
ATOM 1404 C CA B LYS A 1 167 ? -19.001 6.488 13.078 0.50 16.82 167 LYS A CA 1
ATOM 1405 C C . LYS A 1 167 ? -17.489 6.352 13.202 1.00 15.60 167 LYS A C 1
ATOM 1406 O O . LYS A 1 167 ? -17.045 5.497 13.991 1.00 16.88 167 LYS A O 1
ATOM 1417 N N . GLY A 1 168 ? -16.768 7.212 12.510 1.00 15.45 168 GLY A N 1
ATOM 1418 C CA . GLY A 1 168 ? -15.321 7.280 12.656 1.00 15.05 168 GLY A CA 1
ATOM 1419 C C . GLY A 1 168 ? -14.696 5.913 12.409 1.00 15.87 168 GLY A C 1
ATOM 1420 O O . GLY A 1 168 ? -14.901 5.287 11.362 1.00 15.49 168 GLY A O 1
ATOM 1421 N N . MET A 1 169 ? -13.883 5.453 13.372 1.00 16.21 169 MET A N 1
ATOM 1422 C CA . MET A 1 169 ? -13.195 4.182 13.167 1.00 17.35 169 MET A CA 1
ATOM 1423 C C . MET A 1 169 ? -14.176 3.016 13.038 1.00 15.85 169 MET A C 1
ATOM 1424 O O . MET A 1 169 ? -13.783 2.004 12.457 1.00 15.90 169 MET A O 1
ATOM 1429 N N . GLY A 1 170 ? -15.398 3.135 13.541 1.00 15.64 170 GLY A N 1
ATOM 1430 C CA . GLY A 1 170 ? -16.383 2.054 13.299 1.00 15.75 170 GLY A CA 1
ATOM 1431 C C . GLY A 1 170 ? -16.762 1.972 11.822 1.00 15.16 170 GLY A C 1
ATOM 1432 O O . GLY A 1 170 ? -16.890 0.862 11.279 1.00 15.11 170 GLY A O 1
ATOM 1433 N N . ALA A 1 171 ? -17.058 3.131 11.218 1.00 14.51 171 ALA A N 1
ATOM 1434 C CA . ALA A 1 171 ? -17.387 3.165 9.780 1.00 14.73 171 ALA A CA 1
ATOM 1435 C C . ALA A 1 171 ? -16.167 2.660 8.992 1.00 14.94 171 ALA A C 1
ATOM 1436 O O . ALA A 1 171 ? -16.305 1.947 8.024 1.00 15.55 171 ALA A O 1
ATOM 1438 N N . LYS A 1 172 ? -14.962 3.067 9.371 1.00 14.35 172 LYS A N 1
ATOM 1439 C CA . LYS A 1 172 ? -13.745 2.664 8.648 1.00 14.54 172 LYS A CA 1
ATOM 1440 C C . LYS A 1 172 ? -13.511 1.168 8.831 1.00 15.41 172 LYS A C 1
ATOM 1441 O O . LYS A 1 172 ? -12.989 0.534 7.907 1.00 15.85 172 LYS A O 1
ATOM 1447 N N . LEU A 1 173 ? -13.803 0.600 9.994 1.00 13.63 173 LEU A N 1
ATOM 1448 C CA . LEU A 1 173 ? -13.633 -0.871 10.190 1.00 13.85 173 LEU A CA 1
ATOM 1449 C C . LEU A 1 173 ? -14.601 -1.632 9.279 1.00 14.21 173 LEU A C 1
ATOM 1450 O O . LEU A 1 173 ? -14.250 -2.649 8.666 1.00 15.41 173 LEU A O 1
ATOM 1455 N N . GLU A 1 174 ? -15.884 -1.230 9.266 1.00 14.27 174 GLU A N 1
ATOM 1456 C CA . GLU A 1 174 ? -16.885 -1.916 8.400 1.00 15.62 174 GLU A CA 1
ATOM 1457 C C . GLU A 1 174 ? -16.437 -1.827 6.936 1.00 15.09 174 GLU A C 1
ATOM 1458 O O . GLU A 1 174 ? -16.525 -2.827 6.225 1.00 15.01 174 GLU A O 1
ATOM 1464 N N . ARG A 1 175 ? -15.968 -0.637 6.517 1.00 14.48 175 ARG A N 1
ATOM 1465 C CA . ARG A 1 175 ? -15.521 -0.457 5.114 1.00 13.75 175 ARG A CA 1
ATOM 1466 C C . ARG A 1 175 ? -14.302 -1.321 4.824 1.00 14.52 175 ARG A C 1
ATOM 1467 O O . ARG A 1 175 ? -14.196 -1.978 3.771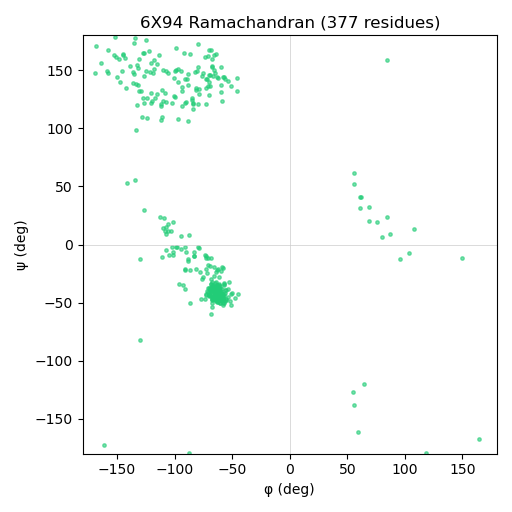 1.00 14.54 175 ARG A O 1
ATOM 1475 N N . ALA A 1 176 ? -13.335 -1.360 5.758 1.00 13.84 176 ALA A N 1
ATOM 1476 C CA . ALA A 1 176 ? -12.136 -2.197 5.603 1.00 14.16 176 ALA A CA 1
ATOM 1477 C C . ALA A 1 176 ? -12.480 -3.683 5.511 1.00 13.77 176 ALA A C 1
ATOM 1478 O O . ALA A 1 176 ? -11.911 -4.375 4.657 1.00 14.67 176 ALA A O 1
ATOM 1480 N N . LEU A 1 177 ? -13.454 -4.128 6.296 1.00 13.37 177 LEU A N 1
ATOM 1481 C CA . LEU A 1 177 ? -13.869 -5.546 6.251 1.00 13.33 177 LEU A CA 1
ATOM 1482 C C . LEU A 1 177 ? -14.405 -5.831 4.845 1.00 13.25 177 LEU A C 1
ATOM 1483 O O . LEU A 1 177 ? -14.166 -6.922 4.316 1.00 14.75 177 LEU A O 1
ATOM 1488 N N . ILE A 1 178 ? -15.303 -4.977 4.314 1.00 14.33 178 ILE A N 1
ATOM 1489 C CA . ILE A 1 178 ? -15.905 -5.244 2.989 1.00 13.69 178 ILE A CA 1
ATOM 1490 C C . ILE A 1 178 ? -14.804 -5.328 1.930 1.00 14.51 178 ILE A C 1
ATOM 1491 O O . ILE A 1 178 ? -14.805 -6.260 1.098 1.00 14.92 178 ILE A O 1
ATOM 1496 N N . ASN A 1 179 ? -13.870 -4.382 1.941 1.00 14.32 179 ASN A N 1
ATOM 1497 C CA . ASN A 1 179 ? -12.776 -4.381 0.944 1.00 13.89 179 ASN A CA 1
ATOM 1498 C C . ASN A 1 179 ? -11.928 -5.657 1.078 1.00 13.85 179 ASN A C 1
ATOM 1499 O O . ASN A 1 179 ? -11.571 -6.267 0.067 1.00 15.13 179 ASN A O 1
ATOM 1504 N N . PHE A 1 180 ? -11.572 -5.991 2.296 1.00 13.86 180 PHE A N 1
ATOM 1505 C CA . PHE A 1 180 ? -10.781 -7.189 2.592 1.00 14.19 180 PHE A CA 1
ATOM 1506 C C . PHE A 1 180 ? -11.498 -8.440 2.106 1.00 14.85 180 PHE A C 1
ATOM 1507 O O . PHE A 1 180 ? -10.927 -9.292 1.410 1.00 15.30 180 PHE A O 1
ATOM 1515 N N . MET A 1 181 ? -12.773 -8.567 2.418 1.00 13.72 181 MET A N 1
ATOM 1516 C CA . MET A 1 181 ? -13.553 -9.750 2.042 1.00 14.20 181 MET A CA 1
ATOM 1517 C C . MET A 1 181 ? -13.586 -9.896 0.504 1.00 14.73 181 MET A C 1
ATOM 1518 O O . MET A 1 181 ? -13.371 -10.982 -0.043 1.00 14.82 181 MET A O 1
ATOM 1523 N N . LEU A 1 182 ? -13.932 -8.813 -0.181 1.00 13.64 182 LEU A N 1
ATOM 1524 C CA . LEU A 1 182 ? -14.027 -8.839 -1.668 1.00 12.99 182 LEU A CA 1
ATOM 1525 C C . LEU A 1 182 ? -12.653 -9.126 -2.277 1.00 15.61 182 LEU A C 1
ATOM 1526 O O . LEU A 1 182 ? -12.570 -9.884 -3.222 1.00 14.85 182 LEU A O 1
ATOM 1531 N N . ASP A 1 183 ? -11.592 -8.570 -1.686 1.00 15.05 183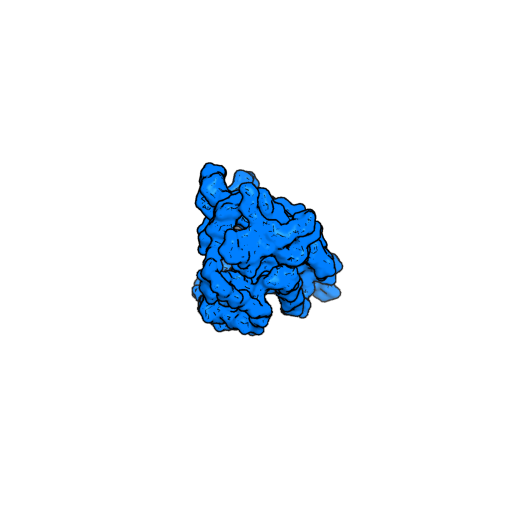 ASP A N 1
ATOM 1532 C CA . ASP A 1 183 ? -10.237 -8.835 -2.240 1.00 15.34 183 ASP A CA 1
ATOM 1533 C C . ASP A 1 183 ? -9.884 -10.325 -2.054 1.00 15.76 183 ASP A C 1
ATOM 1534 O O . ASP A 1 183 ? -9.309 -10.951 -2.982 1.00 15.92 183 ASP A O 1
ATOM 1539 N N . VAL A 1 184 ? -10.112 -10.901 -0.897 1.00 14.26 184 VAL A N 1
ATOM 1540 C CA . VAL A 1 184 ? -9.783 -12.322 -0.641 1.00 15.43 184 VAL A CA 1
ATOM 1541 C C . VAL A 1 184 ? -10.627 -13.161 -1.607 1.00 15.89 184 VAL A C 1
ATOM 1542 O O . VAL A 1 184 ? -10.107 -14.134 -2.176 1.00 16.82 184 VAL A O 1
ATOM 1546 N N . HIS A 1 185 ? -11.957 -12.937 -1.703 1.00 13.57 185 HIS A N 1
ATOM 1547 C CA . HIS A 1 185 ? -12.767 -13.761 -2.606 1.00 14.39 185 HIS A CA 1
ATOM 1548 C C . HIS A 1 185 ? -12.313 -13.642 -4.062 1.00 14.33 185 HIS A C 1
ATOM 1549 O O . HIS A 1 185 ? -12.360 -14.635 -4.765 1.00 15.43 185 HIS A O 1
ATOM 1556 N N . THR A 1 186 ? -11.870 -12.481 -4.501 1.00 15.19 186 THR A N 1
ATOM 1557 C CA . THR A 1 186 ? -11.295 -12.319 -5.834 1.00 15.19 186 THR A CA 1
ATOM 1558 C C . THR A 1 186 ? -10.082 -13.268 -5.942 1.00 16.52 186 THR A C 1
ATOM 1559 O O . THR A 1 186 ? -10.012 -13.954 -6.976 1.00 17.54 186 THR A O 1
ATOM 1563 N N . ARG A 1 187 ? -9.188 -13.296 -4.957 1.00 16.87 187 ARG A N 1
ATOM 1564 C CA . ARG A 1 187 ? -7.982 -14.178 -5.014 1.00 16.86 187 ARG A CA 1
ATOM 1565 C C . ARG A 1 187 ? -8.403 -15.649 -5.023 1.00 19.70 187 ARG A C 1
ATOM 1566 O O . ARG A 1 187 ? -7.744 -16.453 -5.693 1.00 20.78 187 ARG A O 1
ATOM 1574 N N . GLN A 1 188 ? -9.501 -15.998 -4.377 1.00 17.71 188 GLN A N 1
ATOM 1575 C CA . GLN A 1 188 ? -10.088 -17.355 -4.365 1.00 16.63 188 GLN A CA 1
ATOM 1576 C C . GLN A 1 188 ? -10.752 -17.738 -5.680 1.00 18.33 188 GLN A C 1
ATOM 1577 O O . GLN A 1 188 ? -11.155 -18.923 -5.801 1.00 20.79 188 GLN A O 1
ATOM 1583 N N . GLY A 1 189 ? -10.958 -16.812 -6.601 1.00 17.71 189 GLY A N 1
ATOM 1584 C CA . GLY A 1 189 ? -11.513 -17.105 -7.929 1.00 17.01 189 GLY A CA 1
ATOM 1585 C C . GLY A 1 189 ? -12.930 -16.644 -8.147 1.00 18.28 189 GLY A C 1
ATOM 1586 O O . GLY A 1 189 ? -13.533 -17.101 -9.196 1.00 19.21 189 GLY A O 1
ATOM 1587 N N . TYR A 1 190 ? -13.501 -15.803 -7.293 1.00 14.73 190 TYR A N 1
ATOM 1588 C CA . TYR A 1 190 ? -14.860 -15.278 -7.527 1.00 14.56 190 TYR A CA 1
ATOM 1589 C C . TYR A 1 190 ? -14.785 -13.957 -8.316 1.00 14.77 190 TYR A C 1
ATOM 1590 O O . TYR A 1 190 ? -13.905 -13.115 -8.024 1.00 16.41 190 TYR A O 1
ATOM 1599 N N . LEU A 1 191 ? -15.722 -13.768 -9.221 1.00 14.74 191 LEU A N 1
ATOM 1600 C CA . LEU A 1 191 ? -15.915 -12.506 -9.977 1.00 14.52 191 LEU A CA 1
ATOM 1601 C C . LEU A 1 191 ? -16.747 -11.538 -9.152 1.00 14.43 191 LEU A C 1
ATOM 1602 O O . LEU A 1 191 ? -17.884 -11.883 -8.785 1.00 14.87 191 LEU A O 1
ATOM 1607 N N . GLU A 1 192 ? -16.208 -10.362 -8.850 1.00 14.58 192 GLU A N 1
ATOM 1608 C CA . GLU A 1 192 ? -16.936 -9.310 -8.135 1.00 13.56 192 GLU A CA 1
ATOM 1609 C C . GLU A 1 192 ? -18.035 -8.704 -9.019 1.00 15.10 192 GLU A C 1
ATOM 1610 O O . GLU A 1 192 ? -17.736 -8.266 -10.125 1.00 15.42 192 GLU A O 1
ATOM 1616 N N . VAL A 1 193 ? -19.234 -8.657 -8.477 1.00 14.75 193 VAL A N 1
ATOM 1617 C CA . VAL A 1 193 ? -20.363 -7.969 -9.134 1.00 14.36 193 VAL A CA 1
ATOM 1618 C C . VAL A 1 193 ? -21.031 -7.089 -8.107 1.00 14.36 193 VAL A C 1
ATOM 1619 O O . VAL A 1 193 ? -20.996 -7.383 -6.910 1.00 15.45 193 VAL A O 1
ATOM 1623 N N . PHE A 1 194 ? -21.642 -6.013 -8.560 1.00 13.73 194 PHE A N 1
ATOM 1624 C CA . PHE A 1 194 ? -22.369 -5.085 -7.655 1.00 14.00 194 PHE A CA 1
ATOM 1625 C C . PHE A 1 194 ? -23.723 -4.778 -8.277 1.00 15.18 194 PHE A C 1
ATOM 1626 O O . PHE A 1 194 ? -23.830 -3.982 -9.234 1.00 15.31 194 PHE A O 1
ATOM 1634 N N . PRO A 1 195 ? -24.780 -5.485 -7.797 1.00 14.33 195 PRO A N 1
ATOM 1635 C CA . PRO A 1 195 ? -26.116 -5.375 -8.366 1.00 14.69 195 PRO A CA 1
ATOM 1636 C C . PRO A 1 195 ? -26.983 -4.438 -7.549 1.00 15.87 195 PRO A C 1
ATOM 1637 O O . PRO A 1 195 ? -26.620 -4.128 -6.440 1.00 16.38 195 PRO A O 1
ATOM 1641 N N . PRO A 1 196 ? -28.153 -4.056 -8.054 1.00 14.70 196 PRO A N 1
ATOM 1642 C CA . PRO A 1 196 ? -29.127 -3.329 -7.243 1.00 14.45 196 PRO A CA 1
ATOM 1643 C C . PRO A 1 196 ? -29.675 -4.164 -6.099 1.00 14.40 196 PRO A C 1
ATOM 1644 O O . PRO A 1 196 ? -29.644 -5.423 -6.121 1.00 15.11 196 PRO A O 1
ATOM 1648 N N . VAL A 1 197 ? -30.270 -3.475 -5.139 1.00 13.75 197 VAL A N 1
ATOM 1649 C CA . VAL A 1 197 ? -31.038 -4.099 -4.038 1.00 14.15 197 VAL A CA 1
ATOM 1650 C C . VAL A 1 197 ? -32.539 -3.892 -4.177 1.00 14.79 197 VAL A C 1
ATOM 1651 O O . VAL A 1 197 ? -33.280 -4.476 -3.371 1.00 15.82 197 VAL A O 1
ATOM 1655 N N . LEU A 1 198 ? -33.020 -3.132 -5.149 1.00 15.33 198 LEU A N 1
ATOM 1656 C CA . LEU A 1 198 ? -34.449 -3.171 -5.510 1.00 15.78 198 LEU A CA 1
ATOM 1657 C C . LEU A 1 198 ? -34.666 -4.257 -6.552 1.00 17.48 198 LEU A C 1
ATOM 1658 O O . LEU A 1 198 ? -34.056 -4.199 -7.641 1.00 18.34 198 LEU A O 1
ATOM 1663 N N A ILE A 1 199 ? -35.461 -5.260 -6.151 0.50 16.03 199 ILE A N 1
ATOM 1664 N N B ILE A 1 199 ? -35.381 -5.286 -6.214 0.50 16.86 199 ILE A N 1
ATOM 1665 C CA A ILE A 1 199 ? -35.677 -6.605 -6.793 0.50 16.40 199 ILE A CA 1
ATOM 1666 C CA B ILE A 1 199 ? -35.562 -6.375 -7.193 0.50 17.13 199 ILE A CA 1
ATOM 1667 C C A ILE A 1 199 ? -37.143 -6.741 -7.235 0.50 14.33 199 ILE A C 1
ATOM 1668 C C B ILE A 1 199 ? -37.067 -6.522 -7.389 0.50 15.72 199 ILE A C 1
ATOM 1669 O O A ILE A 1 199 ? -38.056 -6.508 -6.401 0.50 14.06 199 ILE A O 1
ATOM 1670 O O B ILE A 1 199 ? -37.866 -5.983 -6.616 0.50 16.36 199 ILE A O 1
ATOM 1679 N N . ASN A 1 200 ? -37.423 -7.198 -8.467 1.00 16.24 200 ASN A N 1
ATOM 1680 C CA . ASN A 1 200 ? -38.824 -7.500 -8.816 1.00 15.45 200 ASN A CA 1
ATOM 1681 C C . ASN A 1 200 ? -39.314 -8.810 -8.231 1.00 16.37 200 ASN A C 1
ATOM 1682 O O . ASN A 1 200 ? -38.563 -9.613 -7.660 1.00 16.74 200 ASN A O 1
ATOM 1687 N N . GLU A 1 201 ? -40.614 -9.039 -8.382 1.00 16.48 201 GLU A N 1
ATOM 1688 C CA . GLU A 1 201 ? -41.304 -10.232 -7.876 1.00 18.18 201 GLU A CA 1
ATOM 1689 C C . GLU A 1 201 ? -40.734 -11.488 -8.518 1.00 18.05 201 GLU A C 1
ATOM 1690 O O . GLU A 1 201 ? -40.608 -12.485 -7.806 1.00 18.78 201 GLU A O 1
ATOM 1696 N N . LYS A 1 202 ? -40.395 -11.473 -9.802 1.00 16.84 202 LYS A N 1
ATOM 1697 C CA . LYS A 1 202 ? -39.902 -12.678 -10.458 1.00 17.18 202 LYS A CA 1
ATOM 1698 C C . LYS A 1 202 ? -38.579 -13.110 -9.845 1.00 17.64 202 LYS A C 1
ATOM 1699 O O . LYS A 1 202 ? -38.375 -14.327 -9.635 1.00 17.21 202 LYS A O 1
ATOM 1705 N N . ALA A 1 203 ? -37.674 -12.179 -9.593 1.00 16.25 203 ALA A N 1
ATOM 1706 C CA . ALA A 1 203 ? -36.397 -12.533 -8.949 1.00 16.70 203 ALA A CA 1
ATOM 1707 C C . ALA A 1 203 ? -36.603 -13.051 -7.541 1.00 15.59 203 ALA A C 1
ATOM 1708 O O . ALA A 1 203 ? -36.013 -14.074 -7.145 1.00 16.00 203 ALA A O 1
ATOM 1710 N N . MET A 1 204 ? -37.463 -12.408 -6.748 1.00 16.13 204 MET A N 1
ATOM 1711 C CA . MET A 1 204 ? -37.686 -12.866 -5.382 1.00 16.29 204 MET A CA 1
ATOM 1712 C C . MET A 1 204 ? -38.332 -14.269 -5.359 1.00 17.25 204 MET A C 1
ATOM 1713 O O . MET A 1 204 ? -38.076 -15.034 -4.441 1.00 17.58 204 MET A O 1
ATOM 1718 N N . THR A 1 205 ? -39.177 -14.572 -6.355 1.00 16.21 205 THR A N 1
ATOM 1719 C CA . THR A 1 205 ? -39.724 -15.943 -6.490 1.00 16.87 205 THR A CA 1
ATOM 1720 C C . THR A 1 205 ? -38.635 -16.929 -6.883 1.00 16.26 205 THR A C 1
ATOM 1721 O O . THR A 1 205 ? -38.553 -18.065 -6.356 1.00 17.53 205 THR A O 1
ATOM 1725 N N . GLY A 1 206 ? -37.734 -16.528 -7.777 1.00 15.86 206 GLY A N 1
ATOM 1726 C CA . GLY A 1 206 ? -36.678 -17.389 -8.303 1.00 16.43 206 GLY A CA 1
ATOM 1727 C C . GLY A 1 206 ? -35.775 -18.042 -7.265 1.00 16.95 206 GLY A C 1
ATOM 1728 O O . GLY A 1 206 ? -35.396 -19.233 -7.379 1.00 18.37 206 GLY A O 1
ATOM 1729 N N . THR A 1 207 ? -35.408 -17.326 -6.203 1.00 16.07 207 THR A N 1
ATOM 1730 C CA . THR A 1 207 ? -34.535 -17.853 -5.148 1.00 15.70 207 THR A CA 1
ATOM 1731 C C . THR A 1 207 ? -35.336 -18.436 -3.983 1.00 15.96 207 THR A C 1
ATOM 1732 O O . THR A 1 207 ? -34.692 -18.957 -3.052 1.00 18.62 207 THR A O 1
ATOM 1736 N N . GLY A 1 208 ? -36.672 -18.342 -3.995 1.00 15.87 208 GLY A N 1
ATOM 1737 C CA . GLY A 1 208 ? -37.497 -18.998 -2.960 1.00 17.74 208 GLY A CA 1
ATOM 1738 C C . GLY A 1 208 ? -38.066 -18.105 -1.891 1.00 17.70 208 GLY A C 1
ATOM 1739 O O . GLY A 1 208 ? -38.844 -18.576 -1.009 1.00 19.38 208 GLY A O 1
ATOM 1740 N N . GLN A 1 209 ? -37.677 -16.826 -1.859 1.00 17.48 209 GLN A N 1
ATOM 1741 C CA . GLN A 1 209 ? -38.185 -15.916 -0.812 1.00 18.67 209 GLN A CA 1
ATOM 1742 C C . GLN A 1 209 ? -39.698 -15.776 -0.986 1.00 17.85 209 GLN A C 1
ATOM 1743 O O . GLN A 1 209 ? -40.426 -15.676 0.073 1.00 20.21 209 GLN A O 1
ATOM 1749 N N . LEU A 1 210 ? -40.204 -15.697 -2.211 1.00 17.24 210 LEU A N 1
ATOM 1750 C CA . LEU A 1 210 ? -41.648 -15.617 -2.500 1.00 18.93 210 LEU A CA 1
ATOM 1751 C C . LEU A 1 210 ? -42.072 -16.981 -3.029 1.00 21.94 210 LEU A C 1
ATOM 1752 O O . LEU A 1 210 ? -41.306 -17.632 -3.755 1.00 20.93 210 LEU A O 1
ATOM 1757 N N . PRO A 1 211 ? -43.307 -17.422 -2.768 1.00 22.71 211 PRO A N 1
ATOM 1758 C CA . PRO A 1 211 ? -44.300 -16.597 -2.074 1.00 23.34 211 PRO A CA 1
ATOM 1759 C C . PRO A 1 211 ? -44.257 -16.733 -0.556 1.00 22.89 211 PRO A C 1
ATOM 1760 O O . PRO A 1 211 ? -44.832 -15.846 0.143 1.00 23.25 211 PRO A O 1
ATOM 1764 N N . LYS A 1 212 ? -43.559 -17.709 -0.002 1.00 20.03 212 LYS A N 1
ATOM 1765 C CA . LYS A 1 212 ? -43.804 -18.124 1.387 1.00 24.53 212 LYS A CA 1
ATOM 1766 C C . LYS A 1 212 ? -43.378 -17.059 2.398 1.00 24.65 212 LYS A C 1
ATOM 1767 O O . LYS A 1 212 ? -44.049 -16.893 3.449 1.00 24.76 212 LYS A O 1
ATOM 1773 N N . PHE A 1 213 ? -42.326 -16.308 2.138 1.00 22.11 213 PHE A N 1
ATOM 1774 C CA . PHE A 1 213 ? -41.690 -15.401 3.133 1.00 22.58 213 PHE A CA 1
ATOM 1775 C C . PHE A 1 213 ? -41.968 -13.946 2.771 1.00 18.75 213 PHE A C 1
ATOM 1776 O O . PHE A 1 213 ? -41.247 -13.041 3.293 1.00 18.74 213 PHE A O 1
ATOM 1784 N N . LYS A 1 214 ? -43.033 -13.652 2.006 1.00 19.16 214 LYS A N 1
ATOM 1785 C CA . LYS A 1 214 ? -43.415 -12.271 1.623 1.00 19.68 214 LYS A CA 1
ATOM 1786 C C . LYS A 1 214 ? -43.471 -11.376 2.877 1.00 21.04 214 LYS A C 1
ATOM 1787 O O . LYS A 1 214 ? -42.976 -10.209 2.835 1.00 21.03 214 LYS A O 1
ATOM 1793 N N . ASP A 1 215 ? -44.033 -11.847 3.989 1.00 20.79 215 ASP A N 1
ATOM 1794 C CA . ASP A 1 215 ? -44.251 -10.944 5.161 1.00 22.71 215 ASP A CA 1
ATOM 1795 C C . ASP A 1 215 ? -42.941 -10.605 5.866 1.00 22.97 215 ASP A C 1
ATOM 1796 O O . ASP A 1 215 ? -42.936 -9.716 6.682 1.00 23.17 215 ASP A O 1
ATOM 1801 N N . ASP A 1 216 ? -41.828 -11.261 5.529 1.00 18.45 216 ASP A N 1
ATOM 1802 C CA . ASP A 1 216 ? -40.516 -11.002 6.153 1.00 20.38 216 ASP A CA 1
ATOM 1803 C C . ASP A 1 216 ? -39.746 -9.928 5.378 1.00 18.92 216 ASP A C 1
ATOM 1804 O O . ASP A 1 216 ? -38.655 -9.550 5.823 1.00 19.78 216 ASP A O 1
ATOM 1809 N N . MET A 1 217 ? -40.263 -9.491 4.240 1.00 17.27 217 MET A N 1
ATOM 1810 C CA . MET A 1 217 ? -39.551 -8.609 3.289 1.00 17.12 217 MET A CA 1
ATOM 1811 C C . MET A 1 217 ? -40.162 -7.213 3.266 1.00 17.88 217 MET A C 1
ATOM 1812 O O . MET A 1 217 ? -41.388 -7.017 3.471 1.00 19.68 217 MET A O 1
ATOM 1817 N N . TYR A 1 218 ? -39.352 -6.218 2.995 1.00 15.78 218 TYR A N 1
ATOM 1818 C CA . TYR A 1 218 ? -39.836 -4.872 2.696 1.00 15.78 218 TYR A CA 1
ATOM 1819 C C . TYR A 1 218 ? -40.297 -4.825 1.263 1.00 17.45 218 TYR A C 1
ATOM 1820 O O . TYR A 1 218 ? -39.486 -4.972 0.364 1.00 18.81 218 TYR A O 1
ATOM 1829 N N . GLY A 1 219 ? -41.577 -4.479 1.066 1.00 18.39 219 GLY A N 1
ATOM 1830 C CA . GLY A 1 219 ? -42.062 -4.163 -0.273 1.00 17.91 219 GLY A CA 1
ATOM 1831 C C . GLY A 1 219 ? -42.052 -2.661 -0.486 1.00 20.20 219 GLY A C 1
ATOM 1832 O O . GLY A 1 219 ? -42.195 -1.895 0.493 1.00 23.19 219 GLY A O 1
ATOM 1833 N N . CYS A 1 220 ? -41.892 -2.233 -1.712 1.00 18.14 220 CYS A N 1
ATOM 1834 C CA A CYS A 1 220 ? -41.636 -0.842 -2.082 0.50 17.37 220 CYS A CA 1
ATOM 1835 C CA B CYS A 1 220 ? -41.845 -0.780 -1.931 0.50 20.31 220 CYS A CA 1
ATOM 1836 C C . CYS A 1 220 ? -42.561 -0.386 -3.220 1.00 19.08 220 CYS A C 1
ATOM 1837 O O . CYS A 1 220 ? -43.102 -1.244 -3.943 1.00 22.24 220 CYS A O 1
ATOM 1842 N N . THR A 1 221 ? -42.716 0.921 -3.363 1.00 19.88 221 THR A N 1
ATOM 1843 C CA . THR A 1 221 ? -43.439 1.550 -4.490 1.00 19.71 221 THR A CA 1
ATOM 1844 C C . THR A 1 221 ? -42.972 0.893 -5.779 1.00 21.27 221 THR A C 1
ATOM 1845 O O . THR A 1 221 ? -41.744 0.618 -5.947 1.00 20.21 221 THR A O 1
ATOM 1849 N N . ASP A 1 222 ? -43.913 0.715 -6.710 1.00 21.35 222 ASP A N 1
ATOM 1850 C CA . ASP A 1 222 ? -43.676 0.254 -8.089 1.00 20.45 222 ASP A CA 1
ATOM 1851 C C . ASP A 1 222 ? -43.389 -1.262 -8.135 1.00 22.57 222 ASP A C 1
ATOM 1852 O O . ASP A 1 222 ? -42.750 -1.718 -9.127 1.00 25.00 222 ASP A O 1
ATOM 1857 N N . GLY A 1 223 ? -43.769 -1.982 -7.096 1.00 21.82 223 GLY A N 1
ATOM 1858 C CA . GLY A 1 223 ? -43.760 -3.458 -7.148 1.00 23.15 223 GLY A CA 1
ATOM 1859 C C . GLY A 1 223 ? -42.453 -4.093 -6.775 1.00 22.29 223 GLY A C 1
ATOM 1860 O O . GLY A 1 223 ? -42.314 -5.296 -6.891 1.00 25.30 223 GLY A O 1
ATOM 1861 N N . PHE A 1 224 ? -41.532 -3.313 -6.271 1.00 18.16 224 PHE A N 1
ATOM 1862 C CA . PHE A 1 224 ? -40.225 -3.863 -5.860 1.00 16.57 224 PHE A CA 1
ATOM 1863 C C . PHE A 1 224 ? -40.216 -4.397 -4.443 1.00 16.32 224 PHE A C 1
ATOM 1864 O O . PHE A 1 224 ? -41.111 -4.172 -3.618 1.00 17.55 224 PHE A O 1
ATOM 1872 N N . TYR A 1 225 ? -39.184 -5.176 -4.166 1.00 16.00 225 TYR A N 1
ATOM 1873 C CA . TYR A 1 225 ? -38.806 -5.623 -2.813 1.00 16.07 225 TYR A CA 1
ATOM 1874 C C . TYR A 1 225 ? -37.353 -5.229 -2.569 1.00 17.19 225 TYR A C 1
ATOM 1875 O O . TYR A 1 225 ? -36.547 -5.185 -3.511 1.00 17.20 225 TYR A O 1
ATOM 1884 N N . LEU A 1 226 ? -37.018 -4.954 -1.336 1.00 15.14 226 LEU A N 1
ATOM 1885 C CA . LEU A 1 226 ? -35.605 -4.797 -0.971 1.00 15.07 226 LEU A CA 1
ATOM 1886 C C . LEU A 1 226 ? -34.959 -6.157 -0.744 1.00 13.52 226 LEU A C 1
ATOM 1887 O O . LEU A 1 226 ? -35.533 -7.036 -0.095 1.00 14.46 226 LEU A O 1
ATOM 1892 N N . ALA A 1 227 ? -33.766 -6.323 -1.311 1.00 12.90 227 ALA A N 1
ATOM 1893 C CA . ALA A 1 227 ? -33.071 -7.622 -1.167 1.00 13.24 227 ALA A CA 1
ATOM 1894 C C . ALA A 1 227 ? -32.816 -7.962 0.302 1.00 13.38 227 ALA A C 1
ATOM 1895 O O . ALA A 1 227 ? -32.176 -7.167 1.016 1.00 14.01 227 ALA A O 1
ATOM 1897 N N . PRO A 1 228 ? -33.142 -9.185 0.754 1.00 13.08 228 PRO A N 1
ATOM 1898 C CA . PRO A 1 228 ? -32.724 -9.616 2.102 1.00 14.43 228 PRO A CA 1
ATOM 1899 C C . PRO A 1 228 ? -31.296 -10.150 2.140 1.00 13.78 228 PRO A C 1
ATOM 1900 O O . PRO A 1 228 ? -30.783 -10.363 3.223 1.00 13.82 228 PRO A O 1
ATOM 1904 N N . THR A 1 229 ? -30.704 -10.340 0.972 1.00 13.84 229 THR A N 1
ATOM 1905 C CA . THR A 1 229 ? -29.368 -10.921 0.777 1.00 14.60 229 THR A CA 1
ATOM 1906 C C . THR A 1 229 ? -28.988 -10.697 -0.674 1.00 13.01 229 THR A C 1
ATOM 1907 O O . THR A 1 229 ? -29.896 -10.798 -1.553 1.00 12.91 229 THR A O 1
ATOM 1911 N N . ALA A 1 230 ? -27.695 -10.498 -0.987 1.00 12.83 230 ALA A N 1
ATOM 1912 C CA . ALA A 1 230 ? -27.228 -10.446 -2.380 1.00 13.56 230 ALA A CA 1
ATOM 1913 C C . ALA A 1 230 ? -27.551 -11.761 -3.129 1.00 13.13 230 ALA A C 1
ATOM 1914 O O . ALA A 1 230 ? -27.575 -11.744 -4.394 1.00 14.25 230 ALA A O 1
ATOM 1916 N N . GLU A 1 231 ? -27.810 -12.863 -2.440 1.00 13.68 231 GLU A N 1
ATOM 1917 C CA . GLU A 1 231 ? -28.262 -14.108 -3.101 1.00 15.02 231 GLU A CA 1
ATOM 1918 C C . GLU A 1 231 ? -29.343 -13.779 -4.118 1.00 15.25 231 GLU A C 1
ATOM 1919 O O . GLU A 1 231 ? -29.387 -14.393 -5.189 1.00 15.22 231 GLU A O 1
ATOM 1925 N N . VAL A 1 232 ? -30.301 -12.883 -3.780 1.00 13.47 232 VAL A N 1
ATOM 1926 C CA . VAL A 1 232 ? -31.474 -12.710 -4.672 1.00 14.07 232 VAL A CA 1
ATOM 1927 C C . VAL A 1 232 ? -31.074 -12.068 -5.991 1.00 15.02 232 VAL A C 1
ATOM 1928 O O . VAL A 1 232 ? -31.275 -12.676 -7.064 1.00 14.73 232 VAL A O 1
ATOM 1932 N N . PRO A 1 233 ? -30.503 -10.831 -6.018 1.00 13.37 233 PRO A N 1
ATOM 1933 C CA . PRO A 1 233 ? -30.125 -10.267 -7.309 1.00 14.33 233 PRO A CA 1
ATOM 1934 C C . PRO A 1 233 ? -29.083 -11.155 -8.036 1.00 15.17 233 PRO A C 1
ATOM 1935 O O . PRO A 1 233 ? -29.160 -11.298 -9.278 1.00 15.59 233 PRO A O 1
ATOM 1939 N N . VAL A 1 234 ? -28.088 -11.667 -7.328 1.00 13.51 234 VAL A N 1
ATOM 1940 C CA . VAL A 1 234 ? -26.950 -12.344 -7.982 1.00 13.62 234 VAL A CA 1
ATOM 1941 C C . VAL A 1 234 ? -27.402 -13.639 -8.631 1.00 14.95 234 VAL A C 1
ATOM 1942 O O . VAL A 1 234 ? -27.057 -13.918 -9.799 1.00 15.76 234 VAL A O 1
ATOM 1946 N N . THR A 1 235 ? -28.162 -14.452 -7.945 1.00 14.49 235 THR A N 1
ATOM 1947 C CA . THR A 1 235 ? -28.521 -15.795 -8.497 1.00 14.36 235 THR A CA 1
ATOM 1948 C C . THR A 1 235 ? -29.386 -15.598 -9.733 1.00 15.78 235 THR A C 1
ATOM 1949 O O . THR A 1 235 ? -29.292 -16.364 -10.740 1.00 15.69 235 THR A O 1
ATOM 1953 N N . ASN A 1 236 ? -30.267 -14.578 -9.680 1.00 14.37 236 ASN A N 1
ATOM 1954 C CA . ASN A 1 236 ? -31.230 -14.373 -10.774 1.00 14.17 236 ASN A CA 1
ATOM 1955 C C . ASN A 1 236 ? -30.644 -13.667 -12.002 1.00 14.84 236 ASN A C 1
ATOM 1956 O O . ASN A 1 236 ? -31.353 -13.481 -12.990 1.00 15.97 236 ASN A O 1
ATOM 1961 N N . LEU A 1 237 ? -29.379 -13.280 -11.966 1.00 15.61 237 LEU A N 1
ATOM 1962 C CA . LEU A 1 237 ? -28.698 -12.706 -13.149 1.00 16.35 237 LEU A CA 1
ATOM 1963 C C . LEU A 1 237 ? -28.851 -13.618 -14.364 1.00 17.24 237 LEU A C 1
ATOM 1964 O O . LEU A 1 237 ? -28.976 -13.084 -15.479 1.00 17.53 237 LEU A O 1
ATOM 1969 N N . PHE A 1 238 ? -28.913 -14.947 -14.141 1.00 17.02 238 PHE A N 1
ATOM 1970 C CA . PHE A 1 238 ? -28.900 -15.936 -15.237 1.00 17.14 238 PHE A CA 1
ATOM 1971 C C . PHE A 1 238 ? -30.268 -16.537 -15.447 1.00 16.34 238 PHE A C 1
ATOM 1972 O O . PHE A 1 238 ? -30.403 -17.554 -16.127 1.00 17.77 238 PHE A O 1
ATOM 1980 N N . MET A 1 239 ? -31.320 -15.902 -14.936 1.00 16.03 239 MET A N 1
ATOM 1981 C CA A MET A 1 239 ? -32.684 -16.385 -15.178 0.50 16.62 239 MET A CA 1
ATOM 1982 C CA B MET A 1 239 ? -32.709 -16.342 -15.183 0.50 16.56 239 MET A CA 1
ATOM 1983 C C . MET A 1 239 ? -32.936 -16.538 -16.683 1.00 15.13 239 MET A C 1
ATOM 1984 O O . MET A 1 239 ? -32.524 -15.690 -17.494 1.00 15.84 239 MET A O 1
ATOM 1993 N N . ASP A 1 240 ? -33.554 -17.649 -17.069 1.00 15.69 240 ASP A N 1
ATOM 1994 C CA . ASP A 1 240 ? -33.969 -17.959 -18.459 1.00 17.52 240 ASP A CA 1
ATOM 1995 C C . ASP A 1 240 ? -32.760 -18.011 -19.393 1.00 17.66 240 ASP A C 1
ATOM 1996 O O . ASP A 1 240 ? -32.912 -17.713 -20.598 1.00 22.85 240 ASP A O 1
ATOM 2001 N N . GLU A 1 241 ? -31.574 -18.422 -18.889 1.00 14.65 241 GLU A N 1
ATOM 2002 C CA . GLU A 1 241 ? -30.395 -18.592 -19.737 1.00 16.91 241 GLU A CA 1
ATOM 2003 C C . GLU A 1 241 ? -29.918 -20.022 -19.736 1.00 17.17 241 GLU A C 1
ATOM 2004 O O . GLU A 1 241 ? -30.114 -20.756 -18.769 1.00 18.05 241 GLU A O 1
ATOM 2010 N N . TYR A 1 242 ? -29.160 -20.327 -20.800 1.00 18.02 242 TYR A N 1
ATOM 2011 C CA . TYR A 1 242 ? -28.183 -21.434 -20.826 1.00 17.40 242 TYR A CA 1
ATOM 2012 C C . TYR A 1 242 ? -26.832 -20.876 -20.459 1.00 18.59 242 TYR A C 1
ATOM 2013 O O . TYR A 1 242 ? -26.335 -19.935 -21.091 1.00 21.08 242 TYR A O 1
ATOM 2022 N N . MET A 1 243 ? -26.265 -21.372 -19.382 1.00 16.37 243 MET A N 1
ATOM 2023 C CA . MET A 1 243 ? -24.995 -20.887 -18.808 1.00 17.66 243 MET A CA 1
ATOM 2024 C C . MET A 1 243 ? -23.808 -21.506 -19.545 1.00 20.57 243 MET A C 1
ATOM 2025 O O . MET A 1 243 ? -23.848 -22.664 -19.898 1.00 19.71 243 MET A O 1
ATOM 2030 N N . GLU A 1 244 ? -22.739 -20.717 -19.594 1.00 21.37 244 GLU A N 1
ATOM 2031 C CA . GLU A 1 244 ? -21.448 -21.078 -20.256 1.00 23.53 244 GLU A CA 1
ATOM 2032 C C . GLU A 1 244 ? -20.350 -21.044 -19.226 1.00 21.70 244 GLU A C 1
ATOM 2033 O O . GLU A 1 244 ? -20.502 -20.380 -18.183 1.00 23.87 244 GLU A O 1
ATOM 2039 N N . ASN A 1 245 ? -19.275 -21.776 -19.484 1.00 21.59 245 ASN A N 1
ATOM 2040 C CA . ASN A 1 245 ? -18.014 -21.685 -18.729 1.00 22.22 245 ASN A CA 1
ATOM 2041 C C . ASN A 1 245 ? -18.303 -22.081 -17.281 1.00 21.16 245 ASN A C 1
ATOM 2042 O O . ASN A 1 245 ? -17.655 -21.543 -16.349 1.00 22.52 245 ASN A O 1
ATOM 2047 N N . LEU A 1 246 ? -19.129 -23.111 -17.089 1.00 19.05 246 LEU A N 1
ATOM 2048 C CA . LEU A 1 246 ? -19.401 -23.587 -15.711 1.00 18.54 246 LEU A CA 1
ATOM 2049 C C . LEU A 1 246 ? -18.154 -24.257 -15.160 1.00 18.42 246 LEU A C 1
ATOM 2050 O O . LEU A 1 246 ? -17.369 -24.916 -15.915 1.00 21.61 246 LEU A O 1
ATOM 2055 N N . PRO A 1 247 ? -17.858 -24.157 -13.864 1.00 17.76 247 PRO A N 1
ATOM 2056 C CA . PRO A 1 247 ? -18.676 -23.417 -12.901 1.00 17.86 247 PRO A CA 1
ATOM 2057 C C . PRO A 1 247 ? -18.416 -21.919 -12.956 1.00 17.94 247 PRO A C 1
ATOM 2058 O O . PRO A 1 247 ? -17.309 -21.459 -13.242 1.00 20.42 247 PRO A O 1
ATOM 2062 N N . VAL A 1 248 ? -19.445 -21.166 -12.582 1.00 15.35 248 VAL A N 1
ATOM 2063 C CA . VAL A 1 248 ? -19.395 -19.694 -12.445 1.00 15.09 248 VAL A CA 1
ATOM 2064 C C . VAL A 1 248 ? -19.418 -19.359 -10.950 1.00 15.23 248 VAL A C 1
ATOM 2065 O O . VAL A 1 248 ? -20.339 -19.766 -10.215 1.00 15.41 248 VAL A O 1
ATOM 2069 N N . PHE A 1 249 ? -18.397 -18.643 -10.493 1.00 15.38 249 PHE A N 1
ATOM 2070 C CA . PHE A 1 249 ? -18.238 -18.176 -9.115 1.00 14.07 249 PHE A CA 1
ATOM 2071 C C . PHE A 1 249 ? -18.373 -16.646 -9.067 1.00 13.53 249 PHE A C 1
ATOM 2072 O O . PHE A 1 249 ? -17.566 -15.987 -9.705 1.00 14.87 249 PHE A O 1
ATOM 2080 N N . LEU A 1 250 ? -19.354 -16.139 -8.328 1.00 13.57 250 LEU A N 1
ATOM 2081 C CA . LEU A 1 250 ? -19.562 -14.682 -8.138 1.00 13.58 250 LEU A CA 1
ATOM 2082 C C . LEU A 1 250 ? -19.419 -14.323 -6.675 1.00 14.23 250 LEU A C 1
ATOM 2083 O O . LEU A 1 250 ? -19.840 -15.073 -5.822 1.00 14.48 250 LEU A O 1
ATOM 2088 N N . THR A 1 251 ? -18.994 -13.078 -6.421 1.00 13.49 251 THR A N 1
ATOM 2089 C CA . THR A 1 251 ? -19.064 -12.512 -5.064 1.00 13.28 251 THR A CA 1
ATOM 2090 C C . THR A 1 251 ? -19.606 -11.085 -5.157 1.00 13.64 251 THR A C 1
ATOM 2091 O O . THR A 1 251 ? -19.398 -10.386 -6.149 1.00 14.50 251 THR A O 1
ATOM 2095 N N . ALA A 1 252 ? -20.351 -10.674 -4.143 1.00 13.34 252 ALA A N 1
ATOM 2096 C CA . ALA A 1 252 ? -20.945 -9.325 -4.118 1.00 13.61 252 ALA A CA 1
ATOM 2097 C C . ALA A 1 252 ? -21.082 -8.849 -2.689 1.00 12.93 252 ALA A C 1
ATOM 2098 O O . ALA A 1 252 ? -21.554 -9.576 -1.814 1.00 14.39 252 ALA A O 1
ATOM 2100 N N . TYR A 1 253 ? -20.880 -7.559 -2.529 1.00 13.91 253 TYR A N 1
ATOM 2101 C CA . TYR A 1 253 ? -21.353 -6.791 -1.368 1.00 13.74 253 TYR A CA 1
ATOM 2102 C C . TYR A 1 253 ? -22.701 -6.180 -1.721 1.00 13.97 253 TYR A C 1
ATOM 2103 O O . TYR A 1 253 ? -22.852 -5.517 -2.780 1.00 14.95 253 TYR A O 1
ATOM 2112 N N . THR A 1 254 ? -23.659 -6.337 -0.821 1.00 13.95 254 THR A N 1
ATOM 2113 C CA . THR A 1 254 ? -24.840 -5.434 -0.795 1.00 13.31 254 THR A CA 1
ATOM 2114 C C . THR A 1 254 ? -25.246 -5.177 0.644 1.00 13.01 254 THR A C 1
ATOM 2115 O O . THR A 1 254 ? -24.972 -5.965 1.573 1.00 14.01 254 THR A O 1
ATOM 2119 N N . ALA A 1 255 ? -26.000 -4.100 0.810 1.00 12.98 255 ALA A N 1
ATOM 2120 C CA . ALA A 1 255 ? -26.865 -3.916 1.977 1.00 13.02 255 ALA A CA 1
ATOM 2121 C C . ALA A 1 255 ? -27.966 -4.974 1.858 1.00 12.85 255 ALA A C 1
ATOM 2122 O O . ALA A 1 255 ? -28.368 -5.376 0.764 1.00 14.64 255 ALA A O 1
ATOM 2124 N N . CYS A 1 256 ? -28.486 -5.331 3.028 1.00 13.11 256 CYS A N 1
ATOM 2125 C CA . CYS A 1 256 ? -29.493 -6.398 3.200 1.00 13.15 256 CYS A CA 1
ATOM 2126 C C . CYS A 1 256 ? -30.605 -5.867 4.108 1.00 14.09 256 CYS A C 1
ATOM 2127 O O . CYS A 1 256 ? -30.288 -5.222 5.125 1.00 14.50 256 CYS A O 1
ATOM 2130 N N . PHE A 1 257 ? -31.851 -6.169 3.769 1.00 14.41 257 PHE A N 1
ATOM 2131 C CA . PHE A 1 257 ? -33.022 -5.600 4.451 1.00 14.59 257 PHE A CA 1
ATOM 2132 C C . PHE A 1 257 ? -33.941 -6.727 4.903 1.00 13.73 257 PHE A C 1
ATOM 2133 O O . PHE A 1 257 ? -34.378 -7.475 4.045 1.00 14.59 257 PHE A O 1
ATOM 2141 N N . ARG A 1 258 ? -34.286 -6.749 6.182 1.00 13.45 258 ARG A N 1
ATOM 2142 C CA . ARG A 1 258 ? -35.134 -7.836 6.733 1.00 14.51 258 ARG A CA 1
ATOM 2143 C C . ARG A 1 258 ? -36.091 -7.230 7.764 1.00 15.79 258 ARG A C 1
ATOM 2144 O O . ARG A 1 258 ? -35.665 -6.535 8.678 1.00 16.44 258 ARG A O 1
ATOM 2152 N N . ARG A 1 259 ? -37.370 -7.606 7.703 1.00 17.26 259 ARG A N 1
ATOM 2153 C CA A ARG A 1 259 ? -38.384 -7.079 8.649 0.50 19.06 259 ARG A CA 1
ATOM 2154 C CA B ARG A 1 259 ? -38.399 -7.088 8.635 0.50 21.05 259 ARG A CA 1
ATOM 2155 C C . ARG A 1 259 ? -38.258 -7.731 10.029 1.00 27.97 259 ARG A C 1
ATOM 2156 O O . ARG A 1 259 ? -38.591 -7.064 11.019 1.00 29.69 259 ARG A O 1
ATOM 2171 N N . GLU A 1 260 ? -37.806 -8.980 10.143 1.00 29.59 260 GLU A N 1
ATOM 2172 C CA . GLU A 1 260 ? -37.434 -9.548 11.501 1.00 30.58 260 GLU A CA 1
ATOM 2173 C C . GLU A 1 260 ? -38.652 -9.502 12.420 1.00 34.77 260 GLU A C 1
ATOM 2174 O O . GLU A 1 260 ? -38.401 -9.148 13.563 1.00 39.01 260 GLU A O 1
ATOM 2180 N N . THR A 1 268 ? -30.094 -10.586 20.206 1.00 53.34 268 THR A N 1
ATOM 2181 C CA . THR A 1 268 ? -30.389 -9.684 19.057 1.00 45.19 268 THR A CA 1
ATOM 2182 C C . THR A 1 268 ? -29.803 -8.271 19.270 1.00 38.60 268 THR A C 1
ATOM 2183 O O . THR A 1 268 ? -29.675 -7.545 18.259 1.00 36.53 268 THR A O 1
ATOM 2187 N N . ARG A 1 269 ? -29.339 -7.951 20.497 1.00 44.41 269 ARG A N 1
ATOM 2188 C CA . ARG A 1 269 ? -28.924 -6.590 20.970 1.00 43.51 269 ARG A CA 1
ATOM 2189 C C . ARG A 1 269 ? -27.778 -6.026 20.116 1.00 36.47 269 ARG A C 1
ATOM 2190 O O . ARG A 1 269 ? -27.017 -6.866 19.461 1.00 28.90 269 ARG A O 1
ATOM 2192 N N . GLY A 1 270 ? -27.701 -4.676 20.051 1.00 29.64 270 GLY A N 1
ATOM 2193 C CA . GLY A 1 270 ? -26.715 -3.921 19.241 1.00 22.61 270 GLY A CA 1
ATOM 2194 C C . GLY A 1 270 ? -26.859 -4.112 17.732 1.00 24.83 270 GLY A C 1
ATOM 2195 O O . GLY A 1 270 ? -27.891 -3.647 17.142 1.00 29.51 270 GLY A O 1
ATOM 2196 N N . ILE A 1 271 ? -25.818 -4.622 17.102 1.00 20.05 271 ILE A N 1
ATOM 2197 C CA . ILE A 1 271 ? -25.863 -4.892 15.637 1.00 20.42 271 ILE A CA 1
ATOM 2198 C C . ILE A 1 271 ? -25.948 -6.392 15.345 1.00 22.86 271 ILE A C 1
ATOM 2199 O O . ILE A 1 271 ? -25.776 -6.742 14.173 1.00 27.08 271 ILE A O 1
ATOM 2204 N N . ILE A 1 272 ? -26.266 -7.243 16.304 1.00 20.50 272 ILE A N 1
ATOM 2205 C CA . ILE A 1 272 ? -26.380 -8.677 15.968 1.00 19.83 272 ILE A CA 1
ATOM 2206 C C . ILE A 1 272 ? -27.552 -8.899 15.041 1.00 19.30 272 ILE A C 1
ATOM 2207 O O . ILE A 1 272 ? -27.485 -9.729 14.108 1.00 19.93 272 ILE A O 1
ATOM 2212 N N . ARG A 1 273 ? -28.703 -8.272 15.351 1.00 19.49 273 ARG A N 1
ATOM 2213 C CA . ARG A 1 273 ? -29.903 -8.421 14.524 1.00 19.06 273 ARG A CA 1
ATOM 2214 C C . ARG A 1 273 ? -30.428 -7.017 14.191 1.00 21.49 273 ARG A C 1
ATOM 2215 O O . ARG A 1 273 ? -30.926 -6.334 15.145 1.00 22.83 273 ARG A O 1
ATOM 2220 N N . ASN A 1 274 ? -30.311 -6.597 12.929 1.00 16.78 274 ASN A N 1
ATOM 2221 C CA . ASN A 1 274 ? -30.778 -5.250 12.532 1.00 17.13 274 ASN A CA 1
ATOM 2222 C C . ASN A 1 274 ? -31.641 -5.396 11.276 1.00 16.52 274 ASN A C 1
ATOM 2223 O O . ASN A 1 274 ? -31.518 -6.400 10.522 1.00 16.73 274 ASN A O 1
ATOM 2228 N N . HIS A 1 275 ? -32.485 -4.389 11.011 1.00 14.12 275 HIS A N 1
ATOM 2229 C CA . HIS A 1 275 ? -33.316 -4.403 9.803 1.00 15.69 275 HIS A CA 1
ATOM 2230 C C . HIS A 1 275 ? -32.512 -4.159 8.535 1.00 13.97 275 HIS A C 1
ATOM 2231 O O . HIS A 1 275 ? -32.992 -4.521 7.470 1.00 15.32 275 HIS A O 1
ATOM 2238 N N . GLN A 1 276 ? -31.368 -3.485 8.675 1.00 14.00 276 GLN A N 1
ATOM 2239 C CA . GLN A 1 276 ? -30.448 -3.251 7.547 1.00 12.99 276 GLN A CA 1
ATOM 2240 C C . GLN A 1 276 ? -29.072 -3.665 8.054 1.00 13.35 276 GLN A C 1
ATOM 2241 O O . GLN A 1 276 ? -28.670 -3.196 9.119 1.00 16.49 276 GLN A O 1
ATOM 2247 N N . PHE A 1 277 ? -28.362 -4.458 7.257 1.00 13.46 277 PHE A N 1
ATOM 2248 C CA . PHE A 1 277 ? -26.989 -4.876 7.584 1.00 14.25 277 PHE A CA 1
ATOM 2249 C C . PHE A 1 277 ? -26.245 -5.109 6.268 1.00 15.29 277 PHE A C 1
ATOM 2250 O O . PHE A 1 277 ? -26.821 -5.196 5.212 1.00 16.36 277 PHE A O 1
ATOM 2258 N N . ASN A 1 278 ? -24.927 -5.127 6.321 1.00 14.23 278 ASN A N 1
ATOM 2259 C CA . ASN A 1 278 ? -24.067 -5.355 5.155 1.00 14.56 278 ASN A CA 1
ATOM 2260 C C . ASN A 1 278 ? -23.583 -6.802 5.145 1.00 13.53 278 ASN A C 1
ATOM 2261 O O . ASN A 1 278 ? -23.294 -7.358 6.193 1.00 13.23 278 ASN A O 1
ATOM 2266 N N . LYS A 1 279 ? -23.477 -7.379 3.951 1.00 13.57 279 LYS A N 1
ATOM 2267 C CA . LYS A 1 279 ? -22.999 -8.776 3.838 1.00 13.31 279 LYS A CA 1
ATOM 2268 C C . LYS A 1 279 ? -22.241 -8.917 2.540 1.00 12.75 279 LYS A C 1
ATOM 2269 O O . LYS A 1 279 ? -22.709 -8.457 1.494 1.00 14.05 279 LYS A O 1
ATOM 2275 N N . VAL A 1 280 ? -21.132 -9.655 2.558 1.00 12.66 280 VAL A N 1
ATOM 2276 C CA . VAL A 1 280 ? -20.419 -10.059 1.329 1.00 12.76 280 VAL A CA 1
ATOM 2277 C C . VAL A 1 280 ? -20.799 -11.504 1.082 1.00 13.99 280 VAL A C 1
ATOM 2278 O O . VAL A 1 280 ? -20.641 -12.340 1.977 1.00 15.57 280 VAL A O 1
ATOM 2282 N N . GLU A 1 281 ? -21.375 -11.802 -0.057 1.00 14.22 281 GLU A N 1
ATOM 2283 C CA . GLU A 1 281 ? -21.954 -13.104 -0.425 1.00 14.00 281 GLU A CA 1
ATOM 2284 C C . GLU A 1 281 ? -21.070 -13.801 -1.450 1.00 14.03 281 GLU A C 1
ATOM 2285 O O . GLU A 1 281 ? -20.471 -13.142 -2.331 1.00 14.17 281 GLU A O 1
ATOM 2291 N N . LEU A 1 282 ? -21.071 -15.112 -1.411 1.00 13.58 282 LEU A N 1
ATOM 2292 C CA . LEU A 1 282 ? -20.507 -16.019 -2.434 1.00 12.61 282 LEU A CA 1
ATOM 2293 C C . LEU A 1 282 ? -21.646 -16.739 -3.131 1.00 12.56 282 LEU A C 1
ATOM 2294 O O . LEU A 1 282 ? -22.571 -17.226 -2.417 1.00 13.93 282 LEU A O 1
ATOM 2299 N N . VAL A 1 283 ? -21.656 -16.818 -4.444 1.00 14.17 283 VAL A N 1
ATOM 2300 C CA . VAL A 1 283 ? -22.695 -17.563 -5.212 1.00 14.09 283 VAL A CA 1
ATOM 2301 C C . VAL A 1 283 ? -21.971 -18.434 -6.223 1.00 13.73 283 VAL A C 1
ATOM 2302 O O . VAL A 1 283 ? -21.028 -17.964 -6.927 1.00 15.19 283 VAL A O 1
ATOM 2306 N N . LYS A 1 284 ? -22.413 -19.661 -6.372 1.00 13.13 284 LYS A N 1
ATOM 2307 C CA . LYS A 1 284 ? -21.894 -20.550 -7.421 1.00 13.88 284 LYS A CA 1
ATOM 2308 C C . LYS A 1 284 ? -23.026 -21.117 -8.281 1.00 13.37 284 LYS A C 1
ATOM 2309 O O . LYS A 1 284 ? -24.112 -21.471 -7.755 1.00 14.58 284 LYS A O 1
ATOM 2315 N N . PHE A 1 285 ? -22.734 -21.285 -9.543 1.00 13.40 285 PHE A N 1
ATOM 2316 C CA . PHE A 1 285 ? -23.590 -22.013 -10.506 1.00 14.45 285 PHE A CA 1
ATOM 2317 C C . PHE A 1 285 ? -22.752 -23.171 -11.024 1.00 13.91 285 PHE A C 1
ATOM 2318 O O . PHE A 1 285 ? -21.684 -22.881 -11.583 1.00 15.11 285 PHE A O 1
ATOM 2326 N N . VAL A 1 286 ? -23.181 -24.415 -10.914 1.00 14.79 286 VAL A N 1
ATOM 2327 C CA . VAL A 1 286 ? -22.279 -25.561 -11.180 1.00 14.16 286 VAL A CA 1
ATOM 2328 C C . VAL A 1 286 ? -23.038 -26.698 -11.829 1.00 15.45 286 VAL A C 1
ATOM 2329 O O . VAL A 1 286 ? -24.292 -26.790 -11.688 1.00 16.54 286 VAL A O 1
ATOM 2333 N N . MET A 1 287 ? -22.276 -27.615 -12.429 1.00 16.54 287 MET A N 1
ATOM 2334 C CA . MET A 1 287 ? -22.950 -28.824 -12.943 1.00 17.52 287 MET A CA 1
ATOM 2335 C C . MET A 1 287 ? -23.350 -29.721 -11.780 1.00 16.89 287 MET A C 1
ATOM 2336 O O . MET A 1 287 ? -22.635 -29.832 -10.780 1.00 17.20 287 MET A O 1
ATOM 2341 N N . PRO A 1 288 ? -24.529 -30.361 -11.873 1.00 17.42 288 PRO A N 1
ATOM 2342 C CA . PRO A 1 288 ? -25.083 -31.117 -10.765 1.00 18.46 288 PRO A CA 1
ATOM 2343 C C . PRO A 1 288 ? -24.198 -32.130 -10.059 1.00 18.61 288 PRO A C 1
ATOM 2344 O O . PRO A 1 288 ? -24.179 -32.160 -8.800 1.00 20.64 288 PRO A O 1
ATOM 2348 N N . GLU A 1 289 ? -23.412 -32.905 -10.844 1.00 18.94 289 GLU A N 1
ATOM 2349 C CA . GLU A 1 289 ? -22.572 -33.948 -10.207 1.00 21.77 289 GLU A CA 1
ATOM 2350 C C . GLU A 1 289 ? -21.455 -33.369 -9.378 1.00 24.22 289 GLU A C 1
ATOM 2351 O O . GLU A 1 289 ? -20.826 -34.109 -8.635 1.00 24.76 289 GLU A O 1
ATOM 2354 N N . THR A 1 290 ? -21.181 -32.065 -9.472 1.00 20.44 290 THR A N 1
ATOM 2355 C CA . THR A 1 290 ? -20.086 -31.439 -8.742 1.00 18.62 290 THR A CA 1
ATOM 2356 C C . THR A 1 290 ? -20.574 -30.675 -7.514 1.00 17.76 290 THR A C 1
ATOM 2357 O O . THR A 1 290 ? -19.716 -30.173 -6.766 1.00 18.02 290 THR A O 1
ATOM 2361 N N . SER A 1 291 ? -21.858 -30.594 -7.219 1.00 17.76 291 SER A N 1
ATOM 2362 C CA . SER A 1 291 ? -22.296 -29.567 -6.249 1.00 17.67 291 SER A CA 1
ATOM 2363 C C . SER A 1 291 ? -21.971 -29.932 -4.810 1.00 18.21 291 SER A C 1
ATOM 2364 O O . SER A 1 291 ? -21.695 -29.035 -4.018 1.00 17.35 291 SER A O 1
ATOM 2367 N N . TYR A 1 292 ? -21.934 -31.231 -4.469 1.00 17.76 292 TYR A N 1
ATOM 2368 C CA . TYR A 1 292 ? -21.605 -31.613 -3.082 1.00 18.97 292 TYR A CA 1
ATOM 2369 C C . TYR A 1 292 ? -20.173 -31.147 -2.763 1.00 17.66 292 TYR A C 1
ATOM 2370 O O . TYR A 1 292 ? -19.911 -30.592 -1.685 1.00 19.05 292 TYR A O 1
ATOM 2379 N N . GLU A 1 293 ? -19.217 -31.381 -3.668 1.00 17.32 293 GLU A N 1
ATOM 2380 C CA . GLU A 1 293 ? -17.836 -30.933 -3.425 1.00 18.87 293 GLU A CA 1
ATOM 2381 C C . GLU A 1 293 ? -17.795 -29.405 -3.476 1.00 16.89 293 GLU A C 1
ATOM 2382 O O . GLU A 1 293 ? -16.982 -28.809 -2.731 1.00 17.86 293 GLU A O 1
ATOM 2388 N N . GLU A 1 294 ? -18.557 -28.773 -4.381 1.00 16.11 294 GLU A N 1
ATOM 2389 C CA . GLU A 1 294 ? -18.536 -27.294 -4.462 1.00 14.71 294 GLU A CA 1
ATOM 2390 C C . GLU A 1 294 ? -19.025 -26.731 -3.122 1.00 16.21 294 GLU A C 1
ATOM 2391 O O . GLU A 1 294 ? -18.576 -25.624 -2.806 1.00 16.45 294 GLU A O 1
ATOM 2397 N N . LEU A 1 295 ? -19.957 -27.370 -2.403 1.00 15.94 295 LEU A N 1
ATOM 2398 C CA . LEU A 1 295 ? -20.380 -26.870 -1.086 1.00 16.43 295 LEU A CA 1
ATOM 2399 C C . LEU A 1 295 ? -19.216 -26.919 -0.094 1.00 18.34 295 LEU A C 1
ATOM 2400 O O . LEU A 1 295 ? -18.998 -25.957 0.623 1.00 17.69 295 LEU A O 1
ATOM 2405 N N . GLU A 1 296 ? -18.465 -28.034 -0.092 1.00 16.49 296 GLU A N 1
ATOM 2406 C CA . GLU A 1 296 ? -17.347 -28.162 0.871 1.00 17.10 296 GLU A CA 1
ATOM 2407 C C . GLU A 1 296 ? -16.355 -27.026 0.536 1.00 15.57 296 GLU A C 1
ATOM 2408 O O . GLU A 1 296 ? -15.786 -26.414 1.428 1.00 17.50 296 GLU A O 1
ATOM 2414 N N . LYS A 1 297 ? -16.096 -26.757 -0.741 1.00 15.72 297 LYS A N 1
ATOM 2415 C CA . LYS A 1 297 ? -15.101 -25.754 -1.157 1.00 16.05 297 LYS A CA 1
ATOM 2416 C C . LYS A 1 297 ? -15.629 -24.332 -0.867 1.00 15.99 297 LYS A C 1
ATOM 2417 O O . LYS A 1 297 ? -14.817 -23.459 -0.455 1.00 16.91 297 LYS A O 1
ATOM 2423 N N . LEU A 1 298 ? -16.905 -24.092 -1.110 1.00 14.98 298 LEU A N 1
ATOM 2424 C CA . LEU A 1 298 ? -17.454 -22.734 -0.809 1.00 15.62 298 LEU A CA 1
ATOM 2425 C C . LEU A 1 298 ? -17.315 -22.470 0.705 1.00 15.33 298 LEU A C 1
ATOM 2426 O O . LEU A 1 298 ? -16.936 -21.350 1.104 1.00 15.71 298 LEU A O 1
ATOM 2431 N N . THR A 1 299 ? -17.666 -23.427 1.549 1.00 14.93 299 THR A N 1
ATOM 2432 C CA . THR A 1 299 ? -17.545 -23.344 3.018 1.00 15.06 299 THR A CA 1
ATOM 2433 C C . THR A 1 299 ? -16.113 -22.979 3.428 1.00 15.79 299 THR A C 1
ATOM 2434 O O . THR A 1 299 ? -15.904 -22.065 4.221 1.00 16.84 299 THR A O 1
ATOM 2438 N N . LEU A 1 300 ? -15.145 -23.644 2.806 1.00 15.96 300 LEU A N 1
ATOM 2439 C CA . LEU A 1 300 ? -13.737 -23.360 3.094 1.00 16.96 300 LEU A CA 1
ATOM 2440 C C . LEU A 1 300 ? -13.420 -21.907 2.719 1.00 15.75 300 LEU A C 1
ATOM 2441 O O . LEU A 1 300 ? -12.603 -21.251 3.396 1.00 17.39 300 LEU A O 1
ATOM 2446 N N . ASP A 1 301 ? -13.975 -21.424 1.595 1.00 15.26 301 ASP A N 1
ATOM 2447 C CA . ASP A 1 301 ? -13.701 -20.033 1.121 1.00 15.32 301 ASP A CA 1
ATOM 2448 C C . ASP A 1 301 ? -14.284 -19.019 2.115 1.00 15.91 301 ASP A C 1
ATOM 2449 O O . ASP A 1 301 ? -13.703 -17.936 2.274 1.00 16.50 301 ASP A O 1
ATOM 2454 N N . ALA A 1 302 ? -15.438 -19.312 2.714 1.00 14.80 302 ALA A N 1
ATOM 2455 C CA . ALA A 1 302 ? -16.062 -18.436 3.705 1.00 15.22 302 ALA A CA 1
ATOM 2456 C C . ALA A 1 302 ? -15.263 -18.502 5.023 1.00 15.89 302 ALA A C 1
ATOM 2457 O O . ALA A 1 302 ? -14.983 -17.459 5.643 1.00 17.78 302 ALA A O 1
ATOM 2459 N N . GLU A 1 303 ? -14.871 -19.696 5.436 1.00 17.35 303 GLU A N 1
ATOM 2460 C CA A GLU A 1 303 ? -14.206 -19.756 6.746 0.50 19.02 303 GLU A CA 1
ATOM 2461 C CA B GLU A 1 303 ? -14.062 -19.999 6.645 0.50 16.67 303 GLU A CA 1
ATOM 2462 C C . GLU A 1 303 ? -12.798 -19.177 6.628 1.00 16.96 303 GLU A C 1
ATOM 2463 O O . GLU A 1 303 ? -12.271 -18.783 7.702 1.00 17.40 303 GLU A O 1
ATOM 2474 N N . GLU A 1 304 ? -12.216 -19.092 5.444 1.00 16.13 304 GLU A N 1
ATOM 2475 C CA . GLU A 1 304 ? -10.911 -18.477 5.326 1.00 17.67 304 GLU A CA 1
ATOM 2476 C C . GLU A 1 304 ? -10.921 -17.033 5.863 1.00 17.57 304 GLU A C 1
ATOM 2477 O O . GLU A 1 304 ? -9.932 -16.538 6.375 1.00 17.69 304 GLU A O 1
ATOM 2483 N N . ILE A 1 305 ? -12.043 -16.328 5.715 1.00 16.68 305 ILE A N 1
ATOM 2484 C CA . ILE A 1 305 ? -12.128 -14.968 6.301 1.00 16.16 305 ILE A CA 1
ATOM 2485 C C . ILE A 1 305 ? -11.928 -14.993 7.827 1.00 16.10 305 ILE A C 1
ATOM 2486 O O . ILE A 1 305 ? -11.207 -14.150 8.352 1.00 16.89 305 ILE A O 1
ATOM 2491 N N . LEU A 1 306 ? -12.575 -15.916 8.498 1.00 15.14 306 LEU A N 1
ATOM 2492 C CA . LEU A 1 306 ? -12.443 -16.069 9.973 1.00 16.50 306 LEU A CA 1
ATOM 2493 C C . LEU A 1 306 ? -11.001 -16.443 10.295 1.00 18.41 306 LEU A C 1
ATOM 2494 O O . LEU A 1 306 ? -10.451 -15.880 11.279 1.00 17.52 306 LEU A O 1
ATOM 2499 N N . LYS A 1 307 ? -10.451 -17.403 9.561 1.00 17.06 307 LYS A N 1
ATOM 2500 C CA . LYS A 1 307 ? -9.039 -17.836 9.853 1.00 17.74 307 LYS A CA 1
ATOM 2501 C C . LYS A 1 307 ? -8.126 -16.635 9.712 1.00 16.70 307 LYS A C 1
ATOM 2502 O O . LYS A 1 307 ? -7.208 -16.377 10.579 1.00 17.97 307 LYS A O 1
ATOM 2508 N N . LEU A 1 308 ? -8.260 -15.832 8.658 1.00 15.42 308 LEU A N 1
ATOM 2509 C CA . LEU A 1 308 ? -7.330 -14.703 8.397 1.00 16.83 308 LEU A CA 1
ATOM 2510 C C . LEU A 1 308 ? -7.482 -13.621 9.446 1.00 16.35 308 LEU A C 1
ATOM 2511 O O . LEU A 1 308 ? -6.482 -12.934 9.802 1.00 18.25 308 LEU A O 1
ATOM 2516 N N . LEU A 1 309 ? -8.701 -13.426 9.987 1.00 16.02 309 LEU A N 1
ATOM 2517 C CA . LEU A 1 309 ? -9.001 -12.429 11.026 1.00 17.47 309 LEU A CA 1
ATOM 2518 C C . LEU A 1 309 ? -8.657 -12.976 12.421 1.00 17.49 309 LEU A C 1
ATOM 2519 O O . LEU A 1 309 ? -8.784 -12.261 13.364 1.00 18.48 309 LEU A O 1
ATOM 2524 N N . LYS A 1 310 ? -8.274 -14.287 12.524 1.00 17.98 310 LYS A N 1
ATOM 2525 C CA . LYS A 1 310 ? -7.943 -14.974 13.784 1.00 18.09 310 LYS A CA 1
ATOM 2526 C C . LYS A 1 310 ? -9.119 -14.859 14.740 1.00 18.97 310 LYS A C 1
ATOM 2527 O O . LYS A 1 310 ? -8.985 -14.404 15.906 1.00 21.81 310 LYS A O 1
ATOM 2533 N N . LEU A 1 311 ? -10.302 -15.238 14.229 1.00 17.43 311 LEU A N 1
ATOM 2534 C CA . LEU A 1 311 ? -11.522 -15.293 15.037 1.00 18.04 311 LEU A CA 1
ATOM 2535 C C . LEU A 1 311 ? -11.935 -16.742 15.210 1.00 19.89 311 LEU A C 1
ATOM 2536 O O . LEU A 1 311 ? -12.477 -17.361 14.274 1.00 21.86 311 LEU A O 1
ATOM 2541 N N . PRO A 1 312 ? -11.766 -17.325 16.411 1.00 19.17 312 PRO A N 1
ATOM 2542 C CA . PRO A 1 312 ? -12.149 -18.708 16.624 1.00 19.70 312 PRO A CA 1
ATOM 2543 C C . PRO A 1 312 ? -13.623 -18.958 16.288 1.00 17.73 312 PRO A C 1
ATOM 2544 O O . PRO A 1 312 ? -14.453 -18.137 16.610 1.00 18.20 312 PRO A O 1
ATOM 2548 N N . TYR A 1 313 ? -13.882 -20.124 15.699 1.00 16.99 313 TYR A N 1
ATOM 2549 C CA . TYR A 1 313 ? -15.231 -20.448 15.182 1.00 17.80 313 TYR A CA 1
ATOM 2550 C C . TYR A 1 313 ? -15.438 -21.9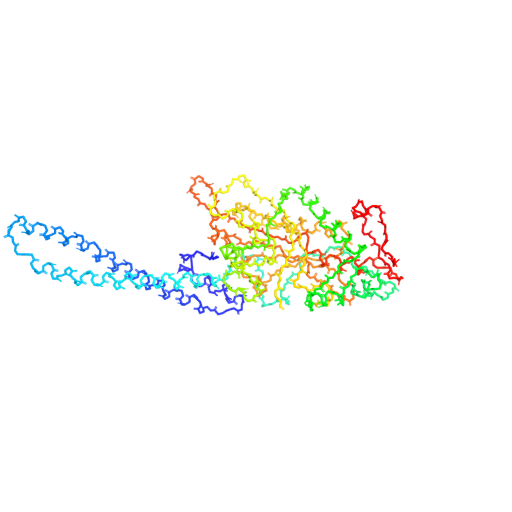61 15.212 1.00 17.53 313 TYR A C 1
ATOM 2551 O O . TYR A 1 313 ? -14.540 -22.797 15.520 1.00 20.72 313 TYR A O 1
ATOM 2560 N N . ARG A 1 314 ? -16.625 -22.351 14.792 1.00 17.62 314 ARG A N 1
ATOM 2561 C CA . ARG A 1 314 ? -16.907 -23.759 14.530 1.00 17.45 314 ARG A CA 1
ATOM 2562 C C . ARG A 1 314 ? -17.851 -23.852 13.341 1.00 19.70 314 ARG A C 1
ATOM 2563 O O . ARG A 1 314 ? -18.488 -22.836 12.967 1.00 18.56 314 ARG A O 1
ATOM 2571 N N . VAL A 1 315 ? -17.947 -25.048 12.775 1.00 18.39 315 VAL A N 1
ATOM 2572 C CA . VAL A 1 315 ? -18.815 -25.359 11.621 1.00 17.63 315 VAL A CA 1
ATOM 2573 C C . VAL A 1 315 ? -19.842 -26.332 12.118 1.00 19.22 315 VAL A C 1
ATOM 2574 O O . VAL A 1 315 ? -19.418 -27.356 12.729 1.00 20.18 315 VAL A O 1
ATOM 2578 N N . VAL A 1 316 ? -21.112 -26.075 11.870 1.00 18.07 316 VAL A N 1
ATOM 2579 C CA . VAL A 1 316 ? -22.208 -26.956 12.265 1.00 17.63 316 VAL A CA 1
ATOM 2580 C C . VAL A 1 316 ? -22.993 -27.390 11.038 1.00 20.18 316 VAL A C 1
ATOM 2581 O O . VAL A 1 316 ? -23.087 -26.620 10.095 1.00 20.76 316 VAL A O 1
ATOM 2585 N N . SER A 1 317 ? -23.562 -28.600 11.062 1.00 19.63 317 SER A N 1
ATOM 2586 C CA . SER A 1 317 ? -24.396 -29.139 9.967 1.00 20.49 317 SER A CA 1
ATOM 2587 C C . SER A 1 317 ? -25.839 -28.962 10.353 1.00 21.58 317 SER A C 1
ATOM 2588 O O . SER A 1 317 ? -26.222 -29.394 11.453 1.00 21.71 317 SER A O 1
ATOM 2591 N N . LEU A 1 318 ? -26.681 -28.338 9.521 1.00 18.91 318 LEU A N 1
ATOM 2592 C CA . LEU A 1 318 ? -28.087 -28.120 9.882 1.00 19.94 318 LEU A CA 1
ATOM 2593 C C . LEU A 1 318 ? -28.845 -29.414 9.659 1.00 18.66 318 LEU A C 1
ATOM 2594 O O . LEU A 1 318 ? -28.785 -30.006 8.582 1.00 19.33 318 LEU A O 1
ATOM 2599 N N . CYS A 1 319 ? -29.641 -29.766 10.645 1.00 19.86 319 CYS A N 1
ATOM 2600 C CA . CYS A 1 319 ? -30.502 -30.936 10.537 1.00 19.80 319 CYS A CA 1
ATOM 2601 C C . CYS A 1 319 ? -31.739 -30.590 9.712 1.00 21.51 319 CYS A C 1
ATOM 2602 O O . CYS A 1 319 ? -32.042 -29.407 9.442 1.00 20.45 319 CYS A O 1
ATOM 2605 N N . THR A 1 320 ? -32.521 -31.618 9.409 1.00 21.18 320 THR A N 1
ATOM 2606 C CA . THR A 1 320 ? -33.692 -31.439 8.520 1.00 21.33 320 THR A CA 1
ATOM 2607 C C . THR A 1 320 ? -34.670 -30.412 9.083 1.00 22.25 320 THR A C 1
ATOM 2608 O O . THR A 1 320 ? -35.290 -29.669 8.341 1.00 21.32 320 THR A O 1
ATOM 2612 N N . GLY A 1 321 ? -34.850 -30.416 10.403 1.00 24.07 321 GLY A N 1
ATOM 2613 C CA . GLY A 1 321 ? -35.815 -29.531 11.070 1.00 23.04 321 GLY A CA 1
ATOM 2614 C C . GLY A 1 321 ? -35.427 -28.092 11.134 1.00 22.21 321 GLY A C 1
ATOM 2615 O O . GLY A 1 321 ? -36.320 -27.229 11.224 1.00 25.45 321 GLY A O 1
ATOM 2616 N N . ASP A 1 322 ? -34.129 -27.822 11.005 1.00 21.81 322 ASP A N 1
ATOM 2617 C CA . ASP A 1 322 ? -33.593 -26.448 11.053 1.00 21.85 322 ASP A CA 1
ATOM 2618 C C . ASP A 1 322 ? -33.206 -25.949 9.648 1.00 22.58 322 ASP A C 1
ATOM 2619 O O . ASP A 1 322 ? -32.916 -24.748 9.515 1.00 23.89 322 ASP A O 1
ATOM 2624 N N . LEU A 1 323 ? -33.217 -26.826 8.648 1.00 22.67 323 LEU A N 1
ATOM 2625 C CA . LEU A 1 323 ? -32.807 -26.445 7.281 1.00 21.23 323 LEU A CA 1
ATOM 2626 C C . LEU A 1 323 ? -33.767 -25.379 6.731 1.00 19.51 323 LEU A C 1
ATOM 2627 O O . LEU A 1 323 ? -35.008 -25.390 6.985 1.00 21.58 323 LEU A O 1
ATOM 2632 N N . GLY A 1 324 ? -33.256 -24.437 5.953 1.00 17.59 324 GLY A N 1
ATOM 2633 C CA . GLY A 1 324 ? -34.070 -23.444 5.255 1.00 17.47 324 GLY A CA 1
ATOM 2634 C C . GLY A 1 324 ? -34.941 -24.048 4.169 1.00 17.74 324 GLY A C 1
ATOM 2635 O O . GLY A 1 324 ? -34.678 -25.132 3.664 1.00 18.38 324 GLY A O 1
ATOM 2636 N N . PHE A 1 325 ? -35.969 -23.318 3.791 1.00 18.31 325 PHE A N 1
ATOM 2637 C CA . PHE A 1 325 ? -36.982 -23.753 2.799 1.00 16.71 325 PHE A CA 1
ATOM 2638 C C . PHE A 1 325 ? -36.354 -24.241 1.491 1.00 17.84 325 PHE A C 1
ATOM 2639 O O . PHE A 1 325 ? -36.816 -25.238 0.927 1.00 18.50 325 PHE A O 1
ATOM 2647 N N . SER A 1 326 ? -35.447 -23.500 0.914 1.00 16.91 326 SER A N 1
ATOM 2648 C CA . SER A 1 326 ? -34.940 -23.764 -0.460 1.00 16.16 326 SER A CA 1
ATOM 2649 C C . SER A 1 326 ? -33.712 -24.671 -0.428 1.00 15.65 326 SER A C 1
ATOM 2650 O O . SER A 1 326 ? -33.332 -25.188 -1.457 1.00 17.06 326 SER A O 1
ATOM 2653 N N . ALA A 1 327 ? -33.022 -24.760 0.687 1.00 17.03 327 ALA A N 1
ATOM 2654 C CA . ALA A 1 327 ? -31.757 -25.501 0.795 1.00 17.00 327 ALA A CA 1
ATOM 2655 C C . ALA A 1 327 ? -31.956 -27.004 0.858 1.00 16.45 327 ALA A C 1
ATOM 2656 O O . ALA A 1 327 ? -32.967 -27.485 1.420 1.00 17.46 327 ALA A O 1
ATOM 2658 N N . ALA A 1 328 ? -31.047 -27.748 0.267 1.00 15.83 328 ALA A N 1
ATOM 2659 C CA . ALA A 1 328 ? -30.940 -29.209 0.443 1.00 16.57 328 ALA A CA 1
ATOM 2660 C C . ALA A 1 328 ? -29.976 -29.528 1.564 1.00 16.00 328 ALA A C 1
ATOM 2661 O O . ALA A 1 328 ? -30.108 -30.594 2.188 1.00 17.34 328 ALA A O 1
ATOM 2663 N N . LYS A 1 329 ? -28.922 -28.749 1.732 1.00 16.57 329 LYS A N 1
ATOM 2664 C CA A LYS A 1 329 ? -27.839 -28.978 2.714 0.50 15.62 329 LYS A CA 1
ATOM 2665 C CA B LYS A 1 329 ? -27.874 -28.968 2.751 0.50 15.82 329 LYS A CA 1
ATOM 2666 C C . LYS A 1 329 ? -27.251 -27.631 3.117 1.00 16.89 329 LYS A C 1
ATOM 2667 O O . LYS A 1 329 ? -26.989 -26.842 2.214 1.00 17.32 329 LYS A O 1
ATOM 2678 N N . THR A 1 330 ? -27.009 -27.439 4.427 1.00 16.39 330 THR A N 1
ATOM 2679 C CA . THR A 1 330 ? -26.396 -26.191 4.906 1.00 17.25 330 THR A CA 1
ATOM 2680 C C . THR A 1 330 ? -25.324 -26.506 5.938 1.00 17.23 330 THR A C 1
ATOM 2681 O O . THR A 1 330 ? -25.600 -27.299 6.875 1.00 18.70 330 THR A O 1
ATOM 2685 N N . TYR A 1 331 ? -24.215 -25.803 5.868 1.00 15.92 331 TYR A N 1
ATOM 2686 C CA . TYR A 1 331 ? -23.273 -25.644 6.987 1.00 16.56 331 TYR A CA 1
ATOM 2687 C C . TYR A 1 331 ? -23.362 -24.216 7.509 1.00 17.50 331 TYR A C 1
ATOM 2688 O O . TYR A 1 331 ? -23.306 -23.288 6.682 1.00 18.46 331 TYR A O 1
ATOM 2697 N N . ASP A 1 332 ? -23.500 -24.036 8.811 1.00 16.12 332 ASP A N 1
ATOM 2698 C CA . ASP A 1 332 ? -23.374 -22.715 9.444 1.00 16.07 332 ASP A CA 1
ATOM 2699 C C . ASP A 1 332 ? -21.966 -22.547 9.999 1.00 16.14 332 ASP A C 1
ATOM 2700 O O . ASP A 1 332 ? -21.426 -23.497 10.630 1.00 18.05 332 ASP A O 1
ATOM 2705 N N . LEU A 1 333 ? -21.396 -21.372 9.848 1.00 15.80 333 LEU A N 1
ATOM 2706 C CA . LEU A 1 333 ? -20.198 -20.942 10.555 1.00 16.00 333 LEU A CA 1
ATOM 2707 C C . LEU A 1 333 ? -20.703 -20.209 11.765 1.00 16.30 333 LEU A C 1
ATOM 2708 O O . LEU A 1 333 ? -21.538 -19.307 11.636 1.00 16.50 333 LEU A O 1
ATOM 2713 N N . GLU A 1 334 ? -20.101 -20.481 12.924 1.00 17.90 334 GLU A N 1
ATOM 2714 C CA . GLU A 1 334 ? -20.502 -19.838 14.170 1.00 17.80 334 GLU A CA 1
ATOM 2715 C C . GLU A 1 334 ? -19.248 -19.336 14.890 1.00 18.45 334 GLU A C 1
ATOM 2716 O O . GLU A 1 334 ? -18.322 -20.114 15.076 1.00 19.42 334 GLU A O 1
ATOM 2722 N N . VAL A 1 335 ? -19.156 -18.045 15.139 1.00 17.11 335 VAL A N 1
ATOM 2723 C CA . VAL A 1 335 ? -17.970 -17.364 15.690 1.00 17.30 335 VAL A CA 1
ATOM 2724 C C . VAL A 1 335 ? -18.109 -17.249 17.212 1.00 18.41 335 VAL A C 1
ATOM 2725 O O . VAL A 1 335 ? -19.190 -17.076 17.727 1.00 19.32 335 VAL A O 1
ATOM 2729 N N . TRP A 1 336 ? -16.972 -17.260 17.906 1.00 18.01 336 TRP A N 1
ATOM 2730 C CA . TRP A 1 336 ? -16.996 -17.184 19.387 1.00 20.24 336 TRP A CA 1
ATOM 2731 C C . TRP A 1 336 ? -17.411 -15.794 19.833 1.00 19.40 336 TRP A C 1
ATOM 2732 O O . TRP A 1 336 ? -16.862 -14.773 19.337 1.00 19.30 336 TRP A O 1
ATOM 2743 N N . VAL A 1 337 ? -18.287 -15.755 20.828 1.00 21.41 337 VAL A N 1
ATOM 2744 C CA A VAL A 1 337 ? -18.713 -14.465 21.428 0.50 24.09 337 VAL A CA 1
ATOM 2745 C CA B VAL A 1 337 ? -18.750 -14.484 21.442 0.50 23.75 337 VAL A CA 1
ATOM 2746 C C . VAL A 1 337 ? -18.426 -14.557 22.925 1.00 24.56 337 VAL A C 1
ATOM 2747 O O . VAL A 1 337 ? -19.146 -15.194 23.706 1.00 27.49 337 VAL A O 1
ATOM 2754 N N . PRO A 1 338 ? -17.291 -13.957 23.352 1.00 23.18 338 PRO A N 1
ATOM 2755 C CA . PRO A 1 338 ? -16.857 -14.023 24.750 1.00 25.48 338 PRO A CA 1
ATOM 2756 C C . PRO A 1 338 ? -17.915 -13.721 25.821 1.00 27.23 338 PRO A C 1
ATOM 2757 O O . PRO A 1 338 ? -17.971 -14.457 26.762 1.00 31.67 338 PRO A O 1
ATOM 2761 N N . THR A 1 339 ? -18.721 -12.677 25.689 1.00 24.66 339 THR A N 1
ATOM 2762 C CA . THR A 1 339 ? -19.708 -12.308 26.747 1.00 29.04 339 THR A CA 1
ATOM 2763 C C . THR A 1 339 ? -20.868 -13.287 26.832 1.00 40.99 339 THR A C 1
ATOM 2764 O O . THR A 1 339 ? -21.523 -13.274 27.878 1.00 39.91 339 THR A O 1
ATOM 2768 N N . GLN A 1 340 ? -21.101 -14.106 25.803 1.00 39.41 340 GLN A N 1
ATOM 2769 C CA . GLN A 1 340 ? -22.145 -15.169 25.845 1.00 36.83 340 GLN A CA 1
ATOM 2770 C C . GLN A 1 340 ? -21.519 -16.534 26.110 1.00 37.99 340 GLN A C 1
ATOM 2771 O O . GLN A 1 340 ? -22.296 -17.472 26.387 1.00 45.08 340 GLN A O 1
ATOM 2777 N N . GLU A 1 341 ? -20.189 -16.690 26.087 1.00 34.70 341 GLU A N 1
ATOM 2778 C CA A GLU A 1 341 ? -19.470 -17.989 26.240 0.50 34.62 341 GLU A CA 1
ATOM 2779 C CA B GLU A 1 341 ? -19.524 -18.000 26.285 0.50 34.68 341 GLU A CA 1
ATOM 2780 C C . GLU A 1 341 ? -20.144 -19.036 25.332 1.00 36.46 341 GLU A C 1
ATOM 2781 O O . GLU A 1 341 ? -20.388 -20.182 25.746 1.00 33.57 341 GLU A O 1
ATOM 2792 N N . LYS A 1 342 ? -20.372 -18.662 24.077 1.00 30.32 342 LYS A N 1
ATOM 2793 C CA . LYS A 1 342 ? -20.915 -19.597 23.070 1.00 27.60 342 LYS A CA 1
ATOM 2794 C C . LYS A 1 342 ? -20.543 -19.053 21.689 1.00 24.09 342 LYS A C 1
ATOM 2795 O O . LYS A 1 342 ? -20.107 -17.901 21.567 1.00 25.92 342 LYS A O 1
ATOM 2800 N N . TYR A 1 343 ? -20.726 -19.907 20.704 1.00 22.18 343 TYR A N 1
ATOM 2801 C CA . TYR A 1 343 ? -20.563 -19.554 19.277 1.00 21.86 343 TYR A CA 1
ATOM 2802 C C . TYR A 1 343 ? -21.896 -19.044 18.786 1.00 21.91 343 TYR A C 1
ATOM 2803 O O . TYR A 1 343 ? -22.999 -19.506 19.206 1.00 23.13 343 TYR A O 1
ATOM 2812 N N . ARG A 1 344 ? -21.815 -18.090 17.861 1.00 19.63 344 ARG A N 1
ATOM 2813 C CA A ARG A 1 344 ? -23.032 -17.484 17.256 0.50 19.14 344 ARG A CA 1
ATOM 2814 C CA B ARG A 1 344 ? -23.040 -17.530 17.251 0.50 19.82 344 ARG A CA 1
ATOM 2815 C C . ARG A 1 344 ? -22.901 -17.469 15.726 1.00 19.53 344 ARG A C 1
ATOM 2816 O O . ARG A 1 344 ? -21.843 -17.069 15.205 1.00 17.53 344 ARG A O 1
ATOM 2831 N N . GLU A 1 345 ? -23.958 -17.827 15.033 1.00 20.43 345 GLU A N 1
ATOM 2832 C CA . GLU A 1 345 ? -24.012 -17.820 13.560 1.00 17.59 345 GLU A CA 1
ATOM 2833 C C . GLU A 1 345 ? -23.437 -16.535 12.973 1.00 17.29 345 GLU A C 1
ATOM 2834 O O . GLU A 1 345 ? -23.911 -15.431 13.300 1.00 18.75 345 GLU A O 1
ATOM 2840 N N . ILE A 1 346 ? -22.560 -16.684 11.974 1.00 16.64 346 ILE A N 1
ATOM 2841 C CA . ILE A 1 346 ? -21.972 -15.555 11.189 1.00 16.18 346 ILE A CA 1
ATOM 2842 C C . ILE A 1 346 ? -22.107 -15.833 9.694 1.00 16.24 346 ILE A C 1
ATOM 2843 O O . ILE A 1 346 ? -21.898 -14.922 8.869 1.00 18.06 346 ILE A O 1
ATOM 2848 N N . SER A 1 347 ? -22.457 -17.061 9.299 1.00 15.65 347 SER A N 1
ATOM 2849 C CA . SER A 1 347 ? -22.621 -17.470 7.878 1.00 15.53 347 SER A CA 1
ATOM 2850 C C . SER A 1 347 ? -23.508 -18.673 7.793 1.00 16.47 347 SER A C 1
ATOM 2851 O O . SER A 1 347 ? -23.385 -19.572 8.631 1.00 17.52 347 SER A O 1
ATOM 2854 N N . SER A 1 348 ? -24.268 -18.778 6.703 1.00 16.06 348 SER A N 1
ATOM 2855 C CA . SER A 1 348 ? -24.880 -20.031 6.240 1.00 14.95 348 SER A CA 1
ATOM 2856 C C . SER A 1 348 ? -24.354 -20.306 4.839 1.00 16.03 348 SER A C 1
ATOM 2857 O O . SER A 1 348 ? -24.473 -19.421 3.961 1.00 16.49 348 SER A O 1
ATOM 2860 N N . CYS A 1 349 ? -23.878 -21.512 4.587 1.00 15.38 349 CYS A N 1
ATOM 2861 C CA . CYS A 1 349 ? -23.341 -21.944 3.299 1.00 14.78 349 CYS A CA 1
ATOM 2862 C C . CYS A 1 349 ? -24.208 -23.134 2.834 1.00 15.73 349 CYS A C 1
ATOM 2863 O O . CYS A 1 349 ? -24.275 -24.171 3.556 1.00 17.35 349 CYS A O 1
ATOM 2866 N N . SER A 1 350 ? -24.825 -23.037 1.666 1.00 14.54 350 SER A N 1
ATOM 2867 C CA . SER A 1 350 ? -25.852 -24.035 1.272 1.00 14.33 350 SER A CA 1
ATOM 2868 C C . SER A 1 350 ? -25.701 -24.495 -0.154 1.00 14.92 350 SER A C 1
ATOM 2869 O O . SER A 1 350 ? -25.273 -23.762 -1.046 1.00 15.13 350 SER A O 1
ATOM 2872 N N . ASN A 1 351 ? -26.099 -25.776 -0.341 1.00 14.34 351 ASN A N 1
ATOM 2873 C CA . ASN A 1 351 ? -26.375 -26.334 -1.669 1.00 14.63 351 ASN A CA 1
ATOM 2874 C C . ASN A 1 351 ? -27.892 -26.345 -1.867 1.00 14.75 351 ASN A C 1
ATOM 2875 O O . ASN A 1 351 ? -28.607 -26.919 -0.953 1.00 15.60 351 ASN A O 1
ATOM 2880 N N . PHE A 1 352 ? -28.385 -25.785 -2.971 1.00 14.21 352 PHE A N 1
ATOM 2881 C CA . PHE A 1 352 ? -29.845 -25.742 -3.289 1.00 14.55 352 PHE A CA 1
ATOM 2882 C C . PHE A 1 352 ? -30.229 -26.848 -4.260 1.00 14.45 352 PHE A C 1
ATOM 2883 O O . PHE A 1 352 ? -31.389 -26.907 -4.680 1.00 15.59 352 PHE A O 1
ATOM 2891 N N . ASP A 1 353 ? -29.277 -27.649 -4.712 1.00 15.01 353 ASP A N 1
ATOM 2892 C CA . ASP A 1 353 ? -29.534 -28.622 -5.787 1.00 15.88 353 ASP A CA 1
ATOM 2893 C C . ASP A 1 353 ? -30.089 -27.823 -6.968 1.00 15.79 353 ASP A C 1
ATOM 2894 O O . ASP A 1 353 ? -29.580 -26.699 -7.199 1.00 15.88 353 ASP A O 1
ATOM 2899 N N . ASN A 1 354 ? -31.095 -28.292 -7.670 1.00 15.70 354 ASN A N 1
ATOM 2900 C CA . ASN A 1 354 ? -31.693 -27.608 -8.825 1.00 16.11 354 ASN A CA 1
ATOM 2901 C C . ASN A 1 354 ? -32.985 -26.915 -8.431 1.00 15.11 354 ASN A C 1
ATOM 2902 O O . ASN A 1 354 ? -33.727 -26.455 -9.341 1.00 16.23 354 ASN A O 1
ATOM 2907 N N . PHE A 1 355 ? -33.246 -26.649 -7.146 1.00 14.57 355 PHE A N 1
ATOM 2908 C CA . PHE A 1 355 ? -34.524 -26.054 -6.703 1.00 15.26 355 PHE A CA 1
ATOM 2909 C C . PHE A 1 355 ? -34.690 -24.621 -7.195 1.00 14.66 355 PHE A C 1
ATOM 2910 O O . PHE A 1 355 ? -35.742 -24.218 -7.738 1.00 15.99 355 PHE A O 1
ATOM 2918 N N . GLN A 1 356 ? -33.660 -23.772 -6.966 1.00 15.26 356 GLN A N 1
ATOM 2919 C CA . GLN A 1 356 ? -33.679 -22.401 -7.476 1.00 14.83 356 GLN A CA 1
ATOM 2920 C C . GLN A 1 356 ? -33.549 -22.372 -9.023 1.00 14.32 356 GLN A C 1
ATOM 2921 O O . GLN A 1 356 ? -34.222 -21.595 -9.689 1.00 15.22 356 GLN A O 1
ATOM 2927 N N . ALA A 1 357 ? -32.714 -23.250 -9.560 1.00 14.41 357 ALA A N 1
ATOM 2928 C CA . ALA A 1 357 ? -32.490 -23.317 -11.022 1.00 15.38 357 ALA A CA 1
ATOM 2929 C C . ALA A 1 357 ? -33.787 -23.637 -11.756 1.00 14.71 357 ALA A C 1
ATOM 2930 O O . ALA A 1 357 ? -34.074 -23.070 -12.791 1.00 15.31 357 ALA A O 1
ATOM 2932 N N . ARG A 1 358 ? -34.632 -24.501 -11.169 1.00 15.68 358 ARG A N 1
ATOM 2933 C CA . ARG A 1 358 ? -35.945 -24.821 -11.815 1.00 15.23 358 ARG A CA 1
ATOM 2934 C C . ARG A 1 358 ? -36.847 -23.585 -11.730 1.00 14.93 358 ARG A C 1
ATOM 2935 O O . ARG A 1 358 ? -37.595 -23.252 -12.703 1.00 17.46 358 ARG A O 1
ATOM 2943 N N . ARG A 1 359 ? -36.873 -22.925 -10.582 1.00 16.18 359 ARG A N 1
ATOM 2944 C CA A ARG A 1 359 ? -37.766 -21.752 -10.402 0.50 16.64 359 ARG A CA 1
ATOM 2945 C CA B ARG A 1 359 ? -37.728 -21.762 -10.318 0.50 16.67 359 ARG A CA 1
ATOM 2946 C C . ARG A 1 359 ? -37.402 -20.610 -11.297 1.00 19.24 359 ARG A C 1
ATOM 2947 O O . ARG A 1 359 ? -38.284 -19.960 -11.869 1.00 21.21 359 ARG A O 1
ATOM 2962 N N . ALA A 1 360 ? -36.091 -20.367 -11.527 1.00 17.05 360 ALA A N 1
ATOM 2963 C CA . ALA A 1 360 ? -35.551 -19.237 -12.307 1.00 16.04 360 ALA A CA 1
ATOM 2964 C C . ALA A 1 360 ? -35.220 -19.658 -13.727 1.00 16.51 360 ALA A C 1
ATOM 2965 O O . ALA A 1 360 ? -34.764 -18.829 -14.527 1.00 17.97 360 ALA A O 1
ATOM 2967 N N . ASN A 1 361 ? -35.395 -20.946 -14.075 1.00 15.71 361 ASN A N 1
ATOM 2968 C CA . ASN A 1 361 ? -35.055 -21.503 -15.389 1.00 16.14 361 ASN A CA 1
ATOM 2969 C C . ASN A 1 361 ? -33.581 -21.246 -15.755 1.00 15.32 361 ASN A C 1
ATOM 2970 O O . ASN A 1 361 ? -33.318 -20.625 -16.814 1.00 16.90 361 ASN A O 1
ATOM 2975 N N . ILE A 1 362 ? -32.661 -21.768 -14.975 1.00 14.29 362 ILE A N 1
ATOM 2976 C CA . ILE A 1 362 ? -31.202 -21.624 -15.207 1.00 14.35 362 ILE A CA 1
ATOM 2977 C C . ILE A 1 362 ? -30.665 -22.998 -15.600 1.00 14.30 362 ILE A C 1
ATOM 2978 O O . ILE A 1 362 ? -30.704 -23.924 -14.790 1.00 14.71 362 ILE A O 1
ATOM 2983 N N . ARG A 1 363 ? -30.294 -23.122 -16.880 1.00 14.83 363 ARG A N 1
ATOM 2984 C CA . ARG A 1 363 ? -29.927 -24.421 -17.482 1.00 15.96 363 ARG A CA 1
ATOM 2985 C C . ARG A 1 363 ? -28.546 -24.331 -18.108 1.00 16.31 363 ARG A C 1
ATOM 2986 O O . ARG A 1 363 ? -27.963 -23.274 -18.149 1.00 15.53 363 ARG A O 1
ATOM 2994 N N . TYR A 1 364 ? -28.101 -25.482 -18.591 1.00 15.66 364 TYR A N 1
ATOM 2995 C CA . TYR A 1 364 ? -26.884 -25.573 -19.411 1.00 15.18 364 TYR A CA 1
ATOM 2996 C C . TYR A 1 364 ? -27.094 -26.728 -20.407 1.00 14.60 364 TYR A C 1
ATOM 2997 O O . TYR A 1 364 ? -27.908 -27.660 -20.180 1.00 15.98 364 TYR A O 1
ATOM 3006 N N . ARG A 1 365 ? -26.299 -26.679 -21.474 1.00 15.95 365 ARG A N 1
ATOM 3007 C CA . ARG A 1 365 ? -26.363 -27.693 -22.550 1.00 16.46 365 ARG A CA 1
ATOM 3008 C C . ARG A 1 365 ? -25.442 -28.882 -22.242 1.00 17.62 365 ARG A C 1
ATOM 3009 O O . ARG A 1 365 ? -24.305 -28.700 -21.789 1.00 19.05 365 ARG A O 1
ATOM 3017 N N . THR A 1 366 ? -25.937 -30.080 -22.478 1.00 17.36 366 THR A N 1
ATOM 3018 C CA . THR A 1 366 ? -25.102 -31.315 -22.425 1.00 18.34 366 THR A CA 1
ATOM 3019 C C . THR A 1 366 ? -25.297 -32.047 -23.759 1.00 19.10 366 THR A C 1
ATOM 3020 O O . THR A 1 366 ? -26.314 -31.868 -24.471 1.00 17.65 366 THR A O 1
ATOM 3024 N N . PRO A 1 367 ? -24.407 -33.008 -24.067 1.00 18.49 367 PRO A N 1
ATOM 3025 C CA . PRO A 1 367 ? -24.616 -33.770 -25.299 1.00 20.33 367 PRO A CA 1
ATOM 3026 C C . PRO A 1 367 ? -25.935 -34.533 -25.362 1.00 18.85 367 PRO A C 1
ATOM 3027 O O . PRO A 1 367 ? -26.448 -34.680 -26.464 1.00 20.00 367 PRO A O 1
ATOM 3031 N N . GLU A 1 368 ? -26.572 -34.853 -24.232 1.00 19.09 368 GLU A N 1
ATOM 3032 C CA . GLU A 1 368 ? -27.844 -35.588 -24.215 1.00 20.66 368 GLU A CA 1
ATOM 3033 C C . GLU A 1 368 ? -29.042 -34.672 -23.926 1.00 20.53 368 GLU A C 1
ATOM 3034 O O . GLU A 1 368 ? -30.194 -35.174 -23.871 1.00 24.73 368 GLU A O 1
ATOM 3040 N N . GLY A 1 369 ? -28.831 -33.353 -23.968 1.00 18.19 369 GLY A N 1
ATOM 3041 C CA . GLY A 1 369 ? -29.904 -32.361 -23.844 1.00 19.22 369 GLY A CA 1
ATOM 3042 C C . GLY A 1 369 ? -29.717 -31.472 -22.623 1.00 17.44 369 GLY A C 1
ATOM 3043 O O . GLY A 1 369 ? -28.758 -31.573 -21.865 1.00 18.99 369 GLY A O 1
ATOM 3044 N N . PRO A 1 370 ? -30.664 -30.537 -22.422 1.00 18.85 370 PRO A N 1
ATOM 3045 C CA . PRO A 1 370 ? -30.493 -29.531 -21.386 1.00 19.15 370 PRO A CA 1
ATOM 3046 C C . PRO A 1 370 ? -30.721 -30.101 -20.005 1.00 18.28 370 PRO A C 1
ATOM 3047 O O . PRO A 1 370 ? -31.441 -31.081 -19.795 1.00 19.62 370 PRO A O 1
ATOM 3051 N N . GLN A 1 371 ? -29.983 -29.533 -19.046 1.00 16.13 371 GLN A N 1
ATOM 3052 C CA . GLN A 1 371 ? -30.156 -29.843 -17.610 1.00 18.31 371 GLN A CA 1
ATOM 3053 C C . GLN A 1 371 ? -30.198 -28.555 -16.821 1.00 17.80 371 GLN A C 1
ATOM 3054 O O . GLN A 1 371 ? -29.595 -27.563 -17.214 1.00 16.93 371 GLN A O 1
ATOM 3060 N N . PHE A 1 372 ? -30.842 -28.583 -15.662 1.00 16.53 372 PHE A N 1
ATOM 3061 C CA . PHE A 1 372 ? -30.709 -27.491 -14.666 1.00 15.61 372 PHE A CA 1
ATOM 3062 C C . PHE A 1 372 ? -29.338 -27.504 -14.045 1.00 14.80 372 PHE A C 1
ATOM 3063 O O . PHE A 1 372 ? -28.766 -28.526 -13.725 1.00 16.28 372 PHE A O 1
ATOM 3071 N N . VAL A 1 373 ? -28.792 -26.311 -13.847 1.00 15.26 373 VAL A N 1
ATOM 3072 C CA . VAL A 1 373 ? -27.608 -26.155 -12.986 1.00 14.91 373 VAL A CA 1
ATOM 3073 C C . VAL A 1 373 ? -27.985 -26.427 -11.555 1.00 14.67 373 VAL A C 1
ATOM 3074 O O . VAL A 1 373 ? -29.194 -26.513 -11.198 1.00 15.38 373 VAL A O 1
ATOM 3078 N N . HIS A 1 374 ? -26.980 -26.582 -10.687 1.00 14.91 374 HIS A N 1
ATOM 3079 C CA . HIS A 1 374 ? -27.164 -26.449 -9.232 1.00 15.31 374 HIS A CA 1
ATOM 3080 C C . HIS A 1 374 ? -26.675 -25.052 -8.856 1.00 14.19 374 HIS A C 1
ATOM 3081 O O . HIS A 1 374 ? -25.722 -24.551 -9.464 1.00 14.84 374 HIS A O 1
ATOM 3088 N N . THR A 1 375 ? -27.290 -24.497 -7.821 1.00 14.30 375 THR A N 1
ATOM 3089 C CA . THR A 1 375 ? -26.843 -23.242 -7.238 1.00 13.41 375 THR A CA 1
ATOM 3090 C C . THR A 1 375 ? -26.446 -23.459 -5.776 1.00 14.36 375 THR A C 1
ATOM 3091 O O . THR A 1 375 ? -26.963 -24.368 -5.077 1.00 14.56 375 THR A O 1
ATOM 3095 N N . LEU A 1 376 ? -25.456 -22.670 -5.346 1.00 14.02 376 LEU A N 1
ATOM 3096 C CA . LEU A 1 376 ? -24.941 -22.669 -3.970 1.00 13.87 376 LEU A CA 1
ATOM 3097 C C . LEU A 1 376 ? -24.691 -21.220 -3.549 1.00 13.33 376 LEU A C 1
ATOM 3098 O O . LEU A 1 376 ? -24.375 -20.403 -4.421 1.00 14.23 376 LEU A O 1
ATOM 3103 N N . ASN A 1 377 ? -24.753 -20.940 -2.255 1.00 14.16 377 ASN A N 1
ATOM 3104 C CA . ASN A 1 377 ? -24.352 -19.602 -1.777 1.00 14.86 377 ASN A CA 1
ATOM 3105 C C . ASN A 1 377 ? -23.862 -19.704 -0.369 1.00 14.95 377 ASN A C 1
ATOM 3106 O O . ASN A 1 377 ? -24.107 -20.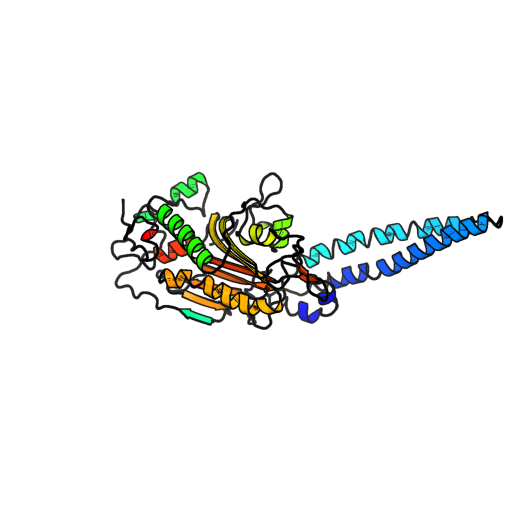726 0.295 1.00 16.90 377 ASN A O 1
ATOM 3111 N N . GLY A 1 378 ? -23.147 -18.662 0.046 1.00 13.94 378 GLY A N 1
ATOM 3112 C CA . GLY A 1 378 ? -22.757 -18.604 1.438 1.00 14.05 378 GLY A CA 1
ATOM 3113 C C . GLY A 1 378 ? -22.304 -17.222 1.810 1.00 16.32 378 GLY A C 1
ATOM 3114 O O . GLY A 1 378 ? -21.794 -16.465 0.972 1.00 16.14 378 GLY A O 1
ATOM 3115 N N . SER A 1 379 ? -22.399 -16.932 3.100 1.00 14.21 379 SER A N 1
ATOM 3116 C CA . SER A 1 379 ? -22.004 -15.599 3.593 1.00 14.52 379 SER A CA 1
ATOM 3117 C C . SER A 1 379 ? -20.489 -15.600 3.749 1.00 15.35 379 SER A C 1
ATOM 3118 O O . SER A 1 379 ? -19.937 -16.546 4.406 1.00 15.64 379 SER A O 1
ATOM 3121 N N . GLY A 1 380 ? -19.791 -14.593 3.275 1.00 14.50 380 GLY A N 1
ATOM 3122 C CA . GLY A 1 380 ? -18.329 -14.553 3.426 1.00 14.80 380 GLY A CA 1
ATOM 3123 C C . GLY A 1 380 ? -17.831 -13.144 3.723 1.00 13.66 380 GLY A C 1
ATOM 3124 O O . GLY A 1 380 ? -16.895 -12.676 3.067 1.00 15.12 380 GLY A O 1
ATOM 3125 N N . LEU A 1 381 ? -18.345 -12.436 4.731 1.00 14.01 381 LEU A N 1
ATOM 3126 C CA . LEU A 1 381 ? -19.248 -12.855 5.795 1.00 14.10 381 LEU A CA 1
ATOM 3127 C C . LEU A 1 381 ? -20.366 -11.813 5.950 1.00 13.99 381 LEU A C 1
ATOM 3128 O O . LEU A 1 381 ? -20.294 -10.747 5.351 1.00 14.49 381 LEU A O 1
ATOM 3133 N N . ALA A 1 382 ? -21.345 -12.044 6.853 1.00 14.57 382 ALA A N 1
ATOM 3134 C CA . ALA A 1 382 ? -22.143 -10.921 7.384 1.00 14.71 382 ALA A CA 1
ATOM 3135 C C . ALA A 1 382 ? -21.211 -9.912 8.064 1.00 13.60 382 ALA A C 1
ATOM 3136 O O . ALA A 1 382 ? -20.438 -10.332 8.995 1.00 15.14 382 ALA A O 1
ATOM 3138 N N . VAL A 1 383 ? -21.204 -8.646 7.676 1.00 13.49 383 VAL A N 1
ATOM 3139 C CA . VAL A 1 383 ? -20.164 -7.700 8.114 1.00 14.84 383 VAL A CA 1
ATOM 3140 C C . VAL A 1 383 ? -20.433 -7.257 9.541 1.00 14.68 383 VAL A C 1
ATOM 3141 O O . VAL A 1 383 ? -19.516 -7.238 10.382 1.00 15.40 383 VAL A O 1
ATOM 3145 N N . GLY A 1 384 ? -21.657 -6.884 9.871 1.00 14.57 384 GLY A N 1
ATOM 3146 C CA . GLY A 1 384 ? -21.961 -6.466 11.239 1.00 14.84 384 GLY A CA 1
ATOM 3147 C C . GLY A 1 384 ? -21.583 -7.490 12.270 1.00 13.15 384 GLY A C 1
ATOM 3148 O O . GLY A 1 384 ? -20.966 -7.124 13.309 1.00 14.32 384 GLY A O 1
ATOM 3149 N N . ARG A 1 385 ? -21.924 -8.755 12.059 1.00 14.72 385 ARG A N 1
ATOM 3150 C CA . ARG A 1 385 ? -21.554 -9.794 13.037 1.00 15.48 385 ARG A CA 1
ATOM 3151 C C . ARG A 1 385 ? -20.038 -9.968 13.093 1.00 15.34 385 ARG A C 1
ATOM 3152 O O . ARG A 1 385 ? -19.533 -10.384 14.118 1.00 16.72 385 ARG A O 1
ATOM 3160 N N . THR A 1 386 ? -19.304 -9.681 12.023 1.00 14.57 386 THR A N 1
ATOM 3161 C CA . THR A 1 386 ? -17.830 -9.734 12.074 1.00 14.26 386 THR A CA 1
ATOM 3162 C C . THR A 1 386 ? -17.354 -8.575 12.934 1.00 14.79 386 THR A C 1
ATOM 3163 O O . THR A 1 386 ? -16.388 -8.743 13.740 1.00 15.44 386 THR A O 1
ATOM 3167 N N . VAL A 1 387 ? -17.914 -7.374 12.808 1.00 15.50 387 VAL A N 1
ATOM 3168 C CA . VAL A 1 387 ? -17.570 -6.249 13.680 1.00 15.55 387 VAL A CA 1
ATOM 3169 C C . VAL A 1 387 ? -17.854 -6.608 15.135 1.00 16.35 387 VAL A C 1
ATOM 3170 O O . VAL A 1 387 ? -16.961 -6.361 16.003 1.00 16.24 387 VAL A O 1
ATOM 3174 N N . VAL A 1 388 ? -18.960 -7.239 15.456 1.00 15.18 388 VAL A N 1
ATOM 3175 C CA . VAL A 1 388 ? -19.244 -7.721 16.829 1.00 15.82 388 VAL A CA 1
ATOM 3176 C C . VAL A 1 388 ? -18.112 -8.639 17.289 1.00 15.93 388 VAL A C 1
ATOM 3177 O O . VAL A 1 388 ? -17.594 -8.420 18.409 1.00 17.05 388 VAL A O 1
ATOM 3181 N N . ALA A 1 389 ? -17.724 -9.582 16.484 1.00 16.26 389 ALA A N 1
ATOM 3182 C CA . ALA A 1 389 ? -16.690 -10.570 16.870 1.00 16.21 389 ALA A CA 1
ATOM 3183 C C . ALA A 1 389 ? -15.358 -9.865 17.080 1.00 17.73 389 ALA A C 1
ATOM 3184 O O . ALA A 1 389 ? -14.624 -10.248 18.033 1.00 16.99 389 ALA A O 1
ATOM 3186 N N . ILE A 1 390 ? -15.009 -8.863 16.295 1.00 15.78 390 ILE A N 1
ATOM 3187 C CA . ILE A 1 390 ? -13.738 -8.107 16.477 1.00 17.23 390 ILE A CA 1
ATOM 3188 C C . ILE A 1 390 ? -13.793 -7.313 17.778 1.00 17.85 390 ILE A C 1
ATOM 3189 O O . ILE A 1 390 ? -12.831 -7.354 18.596 1.00 18.07 390 ILE A O 1
ATOM 3194 N N . LEU A 1 391 ? -14.820 -6.496 17.982 1.00 16.78 391 LEU A N 1
ATOM 3195 C CA . LEU A 1 391 ? -14.927 -5.639 19.160 1.00 17.16 391 LEU A CA 1
ATOM 3196 C C . LEU A 1 391 ? -14.835 -6.522 20.431 1.00 19.55 391 LEU A C 1
ATOM 3197 O O . LEU A 1 391 ? -14.193 -6.122 21.391 1.00 21.24 391 LEU A O 1
ATOM 3202 N N . GLU A 1 392 ? -15.427 -7.695 20.431 1.00 18.57 392 GLU A N 1
ATOM 3203 C CA A GLU A 1 392 ? -15.469 -8.584 21.615 0.50 20.42 392 GLU A CA 1
ATOM 3204 C CA B GLU A 1 392 ? -15.405 -8.498 21.666 0.50 19.59 392 GLU A CA 1
ATOM 3205 C C . GLU A 1 392 ? -14.101 -9.280 21.763 1.00 20.11 392 GLU A C 1
ATOM 3206 O O . GLU A 1 392 ? -13.545 -9.306 22.841 1.00 20.78 392 GLU A O 1
ATOM 3217 N N . ASN A 1 393 ? -13.610 -9.899 20.718 1.00 18.09 393 ASN A N 1
ATOM 3218 C CA . ASN A 1 393 ? -12.450 -10.829 20.843 1.00 18.90 393 ASN A CA 1
ATOM 3219 C C . ASN A 1 393 ? -11.126 -10.065 20.876 1.00 18.61 393 ASN A C 1
ATOM 3220 O O . ASN A 1 393 ? -10.141 -10.662 21.397 1.00 20.75 393 ASN A O 1
ATOM 3225 N N . TYR A 1 394 ? -11.078 -8.822 20.378 1.00 19.25 394 TYR A N 1
ATOM 3226 C CA . TYR A 1 394 ? -9.844 -7.986 20.318 1.00 17.28 394 TYR A CA 1
ATOM 3227 C C . TYR A 1 394 ? -9.889 -6.827 21.330 1.00 18.60 394 TYR A C 1
ATOM 3228 O O . TYR A 1 394 ? -8.965 -5.986 21.336 1.00 19.94 394 TYR A O 1
ATOM 3237 N N . GLN A 1 395 ? -10.823 -6.809 22.272 1.00 21.71 395 GLN A N 1
ATOM 3238 C CA . GLN A 1 395 ? -10.919 -5.722 23.267 1.00 20.54 395 GLN A CA 1
ATOM 3239 C C . GLN A 1 395 ? -9.771 -5.824 24.277 1.00 19.29 395 GLN A C 1
ATOM 3240 O O . GLN A 1 395 ? -9.305 -6.954 24.616 1.00 20.18 395 GLN A O 1
ATOM 3246 N N . ARG A 1 396 ? -9.287 -4.654 24.661 1.00 18.57 396 ARG A N 1
ATOM 3247 C CA . ARG A 1 396 ? -8.287 -4.498 25.732 1.00 20.59 396 ARG A CA 1
ATOM 3248 C C . ARG A 1 396 ? -9.012 -4.270 27.056 1.00 21.44 396 ARG A C 1
ATOM 3249 O O . ARG A 1 396 ? -10.194 -3.823 27.055 1.00 21.40 396 ARG A O 1
ATOM 3257 N N . GLU A 1 397 ? -8.277 -4.426 28.158 1.00 24.25 397 GLU A N 1
ATOM 3258 C CA . GLU A 1 397 ? -8.851 -4.126 29.486 1.00 24.94 397 GLU A CA 1
ATOM 3259 C C . GLU A 1 397 ? -9.348 -2.678 29.556 1.00 22.26 397 GLU A C 1
ATOM 3260 O O . GLU A 1 397 ? -10.394 -2.454 30.215 1.00 26.63 397 GLU A O 1
ATOM 3266 N N . ASP A 1 398 ? -8.681 -1.716 28.886 1.00 22.35 398 ASP A N 1
ATOM 3267 C CA . ASP A 1 398 ? -9.067 -0.284 28.915 1.00 23.25 398 ASP A CA 1
ATOM 3268 C C . ASP A 1 398 ? -10.242 0.037 28.003 1.00 23.03 398 ASP A C 1
ATOM 3269 O O . ASP A 1 398 ? -10.590 1.195 27.914 1.00 24.98 398 ASP A O 1
ATOM 3274 N N . GLY A 1 399 ? -10.750 -0.939 27.263 1.00 20.99 399 GLY A N 1
ATOM 3275 C CA . GLY A 1 399 ? -11.926 -0.698 26.419 1.00 21.88 399 GLY A CA 1
ATOM 3276 C C . GLY A 1 399 ? -11.585 -0.372 24.973 1.00 22.36 399 GLY A C 1
ATOM 3277 O O . GLY A 1 399 ? -12.522 -0.284 24.177 1.00 21.53 399 GLY A O 1
ATOM 3278 N N . SER A 1 400 ? -10.346 -0.090 24.650 1.00 21.90 400 SER A N 1
ATOM 3279 C CA . SER A 1 400 ? -9.888 0.066 23.246 1.00 19.77 400 SER A CA 1
ATOM 3280 C C . SER A 1 400 ? -9.808 -1.294 22.570 1.00 19.04 400 SER A C 1
ATOM 3281 O O . SER A 1 400 ? -9.931 -2.346 23.263 1.00 20.08 400 SER A O 1
ATOM 3284 N N . VAL A 1 401 ? -9.784 -1.303 21.261 1.00 19.46 401 VAL A N 1
ATOM 3285 C CA . VAL A 1 401 ? -9.837 -2.560 20.485 1.00 18.05 401 VAL A CA 1
ATOM 3286 C C . VAL A 1 401 ? -8.651 -2.673 19.549 1.00 18.10 401 VAL A C 1
ATOM 3287 O O . VAL A 1 401 ? -8.434 -1.771 18.745 1.00 19.01 401 VAL A O 1
ATOM 3291 N N . VAL A 1 402 ? -7.922 -3.772 19.644 1.00 17.52 402 VAL A N 1
ATOM 3292 C CA . VAL A 1 402 ? -6.811 -4.036 18.724 1.00 17.90 402 VAL A CA 1
ATOM 3293 C C . VAL A 1 402 ? -7.381 -4.312 17.324 1.00 17.58 402 VAL A C 1
ATOM 3294 O O . VAL A 1 402 ? -8.359 -5.049 17.181 1.00 18.04 402 VAL A O 1
ATOM 3298 N N . ILE A 1 403 ? -6.779 -3.746 16.300 1.00 18.05 403 ILE A N 1
ATOM 3299 C CA . ILE A 1 403 ? -7.230 -3.977 14.895 1.00 17.42 403 ILE A CA 1
ATOM 3300 C C . ILE A 1 403 ? -6.553 -5.252 14.423 1.00 18.92 403 ILE A C 1
ATOM 3301 O O . ILE A 1 403 ? -5.315 -5.352 14.466 1.00 19.15 403 ILE A O 1
ATOM 3306 N N . PRO A 1 404 ? -7.304 -6.258 13.928 1.00 18.40 404 PRO A N 1
ATOM 3307 C CA . PRO A 1 404 ? -6.737 -7.473 13.366 1.00 18.09 404 PRO A CA 1
ATOM 3308 C C . PRO A 1 404 ? -5.669 -7.136 12.310 1.00 17.48 404 PRO A C 1
ATOM 3309 O O . PRO A 1 404 ? -5.834 -6.227 11.468 1.00 18.80 404 PRO A O 1
ATOM 3313 N N . GLU A 1 405 ? -4.568 -7.856 12.381 1.00 19.42 405 GLU A N 1
ATOM 3314 C CA A GLU A 1 405 ? -3.386 -7.579 11.538 0.50 21.86 405 GLU A CA 1
ATOM 3315 C CA B GLU A 1 405 ? -3.385 -7.582 11.538 0.50 21.57 405 GLU A CA 1
ATOM 3316 C C . GLU A 1 405 ? -3.769 -7.437 10.056 1.00 21.61 405 GLU A C 1
ATOM 3317 O O . GLU A 1 405 ? -3.292 -6.482 9.421 1.00 21.56 405 GLU A O 1
ATOM 3328 N N . VAL A 1 406 ? -4.598 -8.318 9.492 1.00 18.92 406 VAL A N 1
ATOM 3329 C CA . VAL A 1 406 ? -4.889 -8.262 8.029 1.00 19.55 406 VAL A CA 1
ATOM 3330 C C . VAL A 1 406 ? -5.615 -6.972 7.628 1.00 18.59 406 VAL A C 1
ATOM 3331 O O . VAL A 1 406 ? -5.637 -6.635 6.453 1.00 20.75 406 VAL A O 1
ATOM 3335 N N . LEU A 1 407 ? -6.310 -6.311 8.553 1.00 18.08 407 LEU A N 1
ATOM 3336 C CA . LEU A 1 407 ? -7.098 -5.110 8.212 1.00 17.20 407 LEU A CA 1
ATOM 3337 C C . LEU A 1 407 ? -6.254 -3.849 8.307 1.00 18.99 407 LEU A C 1
ATOM 3338 O O . LEU A 1 407 ? -6.666 -2.806 7.791 1.00 19.97 407 LEU A O 1
ATOM 3343 N N . ARG A 1 408 ? -5.057 -3.930 8.936 1.00 18.85 408 ARG A N 1
ATOM 3344 C CA . ARG A 1 408 ? -4.283 -2.668 9.146 1.00 19.53 408 ARG A CA 1
ATOM 3345 C C . ARG A 1 408 ? -3.957 -1.980 7.820 1.00 20.27 408 ARG A C 1
ATOM 3346 O O . ARG A 1 408 ? -4.065 -0.734 7.757 1.00 21.21 408 ARG A O 1
ATOM 3354 N N . PRO A 1 409 ? -3.574 -2.695 6.739 1.00 20.69 409 PRO A N 1
ATOM 3355 C CA . PRO A 1 409 ? -3.263 -2.027 5.466 1.00 22.36 409 PRO A CA 1
ATOM 3356 C C . PRO A 1 409 ? -4.482 -1.360 4.842 1.00 26.02 409 PRO A C 1
ATOM 3357 O O . PRO A 1 409 ? -4.333 -0.455 4.006 1.00 25.79 409 PRO A O 1
ATOM 3361 N N . TYR A 1 410 ? -5.691 -1.783 5.264 1.00 20.87 410 TYR A N 1
ATOM 3362 C CA . TYR A 1 410 ? -6.922 -1.180 4.738 1.00 21.15 410 TYR A CA 1
ATOM 3363 C C . TYR A 1 410 ? -7.357 0.002 5.620 1.00 21.73 410 TYR A C 1
ATOM 3364 O O . TYR A 1 410 ? -8.335 0.675 5.292 1.00 22.98 410 TYR A O 1
ATOM 3373 N N . MET A 1 411 ? -6.632 0.276 6.713 1.00 21.12 411 MET A N 1
ATOM 3374 C CA . MET A 1 411 ? -6.954 1.300 7.725 1.00 21.26 411 MET A CA 1
ATOM 3375 C C . MET A 1 411 ? -5.775 2.243 7.953 1.00 20.52 411 MET A C 1
ATOM 3376 O O . MET A 1 411 ? -5.640 2.708 9.045 1.00 22.69 411 MET A O 1
ATOM 3381 N N . GLY A 1 412 ? -4.985 2.433 6.923 1.00 24.91 412 GLY A N 1
ATOM 3382 C CA . GLY A 1 412 ? -3.910 3.440 7.013 1.00 24.19 412 GLY A CA 1
ATOM 3383 C C . GLY A 1 412 ? -2.835 3.006 7.979 1.00 26.42 412 GLY A C 1
ATOM 3384 O O . GLY A 1 412 ? -2.100 3.852 8.481 1.00 27.86 412 GLY A O 1
ATOM 3385 N N . GLY A 1 413 ? -2.726 1.714 8.296 1.00 22.47 413 GLY A N 1
ATOM 3386 C CA . GLY A 1 413 ? -1.751 1.221 9.267 1.00 24.14 413 GLY A CA 1
ATOM 3387 C C . GLY A 1 413 ? -2.149 1.386 10.717 1.00 22.96 413 GLY A C 1
ATOM 3388 O O . GLY A 1 413 ? -1.342 1.095 11.590 1.00 24.11 413 GLY A O 1
ATOM 3389 N N . ALA A 1 414 ? -3.373 1.824 10.991 1.00 21.22 414 ALA A N 1
ATOM 3390 C CA . ALA A 1 414 ? -3.858 1.915 12.375 1.00 22.11 414 ALA A CA 1
ATOM 3391 C C . ALA A 1 414 ? -3.761 0.547 13.037 1.00 21.72 414 ALA A C 1
ATOM 3392 O O . ALA A 1 414 ? -4.008 -0.480 12.392 1.00 21.50 414 ALA A O 1
ATOM 3394 N N . GLU A 1 415 ? -3.432 0.536 14.330 1.00 19.26 415 GLU A N 1
ATOM 3395 C CA . GLU A 1 415 ? -3.254 -0.708 15.066 1.00 19.69 415 GLU A CA 1
ATOM 3396 C C . GLU A 1 415 ? -4.294 -0.872 16.167 1.00 17.88 415 GLU A C 1
ATOM 3397 O O . GLU A 1 415 ? -4.498 -2.010 16.586 1.00 20.50 415 GLU A O 1
ATOM 3403 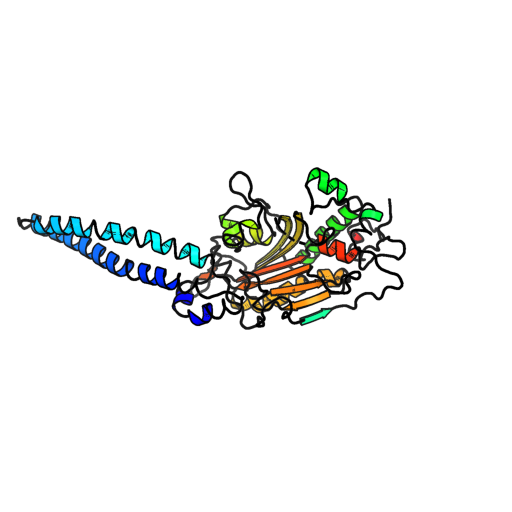N N A VAL A 1 416 ? -4.884 0.211 16.660 0.50 18.71 416 VAL A N 1
ATOM 3404 N N B VAL A 1 416 ? -4.892 0.215 16.612 0.50 18.79 416 VAL A N 1
ATOM 3405 C CA A VAL A 1 416 ? -5.810 0.162 17.827 0.50 18.32 416 VAL A CA 1
ATOM 3406 C CA B VAL A 1 416 ? -5.860 0.186 17.731 0.50 18.21 416 VAL A CA 1
ATOM 3407 C C A VAL A 1 416 ? -6.876 1.242 17.688 0.50 20.38 416 VAL A C 1
ATOM 3408 C C B VAL A 1 416 ? -6.951 1.208 17.434 0.50 21.13 416 VAL A C 1
ATOM 3409 O O A VAL A 1 416 ? -6.477 2.392 17.421 0.50 20.92 416 VAL A O 1
ATOM 3410 O O B VAL A 1 416 ? -6.686 2.228 16.679 0.50 20.11 416 VAL A O 1
ATOM 3417 N N . ILE A 1 417 ? -8.152 0.900 17.913 1.00 19.26 417 ILE A N 1
ATOM 3418 C CA . ILE A 1 417 ? -9.236 1.887 17.983 1.00 19.72 417 ILE A CA 1
ATOM 3419 C C . ILE A 1 417 ? -9.333 2.365 19.422 1.00 20.37 417 ILE A C 1
ATOM 3420 O O . ILE A 1 417 ? -9.609 1.542 20.296 1.00 21.28 417 ILE A O 1
ATOM 3425 N N . ARG A 1 418 ? -9.163 3.647 19.636 1.00 21.60 418 ARG A N 1
ATOM 3426 C CA . ARG A 1 418 ? -9.214 4.290 20.948 1.00 24.20 418 ARG A CA 1
ATOM 3427 C C . ARG A 1 418 ? -10.281 5.379 20.942 1.00 22.88 418 ARG A C 1
ATOM 3428 O O . ARG A 1 418 ? -10.824 5.786 19.880 1.00 26.13 418 ARG A O 1
ATOM 3436 N N . PRO A 1 419 ? -10.672 5.889 22.121 1.00 26.80 419 PRO A N 1
ATOM 3437 C CA . PRO A 1 419 ? -11.638 6.991 22.130 1.00 31.78 419 PRO A CA 1
ATOM 3438 C C . PRO A 1 419 ? -11.022 8.209 21.415 1.00 38.92 419 PRO A C 1
ATOM 3439 O O . PRO A 1 419 ? -9.799 8.407 21.517 1.00 43.59 419 PRO A O 1
ATOM 3443 N N . GLU A 1 420 ? -11.839 8.960 20.673 1.00 44.20 420 GLU A N 1
ATOM 3444 C CA . GLU A 1 420 ? -11.439 10.179 19.909 1.00 66.55 420 GLU A CA 1
ATOM 3445 C C . GLU A 1 420 ? -12.425 11.301 20.266 1.00 77.41 420 GLU A C 1
ATOM 3446 O O . GLU A 1 420 ? -12.765 11.479 21.439 1.00 91.12 420 GLU A O 1
#